Protein AF-A0A833G567-F1 (afdb_monomer_lite)

Structure (mmCIF, N/CA/C/O backbone):
data_AF-A0A833G567-F1
#
_entry.id   AF-A0A833G567-F1
#
loop_
_atom_site.group_PDB
_atom_site.id
_atom_site.type_symbol
_atom_site.label_atom_id
_atom_site.label_alt_id
_atom_site.label_comp_id
_atom_site.label_asym_id
_atom_site.label_entity_id
_atom_site.label_seq_id
_atom_site.pdbx_PDB_ins_code
_atom_site.Cartn_x
_atom_site.Cartn_y
_atom_site.Cartn_z
_atom_site.occupancy
_atom_site.B_iso_or_equiv
_atom_site.auth_seq_id
_atom_site.auth_comp_id
_atom_site.auth_asym_id
_atom_site.auth_atom_id
_atom_site.pdbx_PDB_model_num
ATOM 1 N N . GLY A 1 1 ? 1.420 33.653 9.246 1.00 87.94 1 GLY A N 1
ATOM 2 C CA . GLY A 1 1 ? 2.202 32.793 8.336 1.00 87.94 1 GLY A CA 1
ATOM 3 C C . GLY A 1 1 ? 2.220 31.383 8.881 1.00 87.94 1 GLY A C 1
ATOM 4 O O . GLY A 1 1 ? 1.792 31.192 10.014 1.00 87.94 1 GLY A O 1
ATOM 5 N N . VAL A 1 2 ? 2.699 30.421 8.098 1.00 92.12 2 VAL A N 1
ATOM 6 C CA . VAL A 1 2 ? 2.869 29.023 8.523 1.00 92.12 2 VAL A CA 1
ATOM 7 C C . VAL A 1 2 ? 4.316 28.621 8.257 1.00 92.12 2 VAL A C 1
ATOM 9 O O . VAL A 1 2 ? 4.836 28.935 7.189 1.00 92.12 2 VAL A O 1
ATOM 12 N N . ARG A 1 3 ? 4.957 27.953 9.216 1.00 91.94 3 ARG A N 1
ATOM 13 C CA . ARG A 1 3 ? 6.286 27.350 9.076 1.00 91.94 3 ARG A CA 1
ATOM 14 C C . ARG A 1 3 ? 6.203 25.875 9.443 1.00 91.94 3 ARG A C 1
ATOM 16 O O . ARG A 1 3 ? 5.594 25.549 10.459 1.00 91.94 3 ARG A O 1
ATOM 23 N N . ILE A 1 4 ? 6.782 25.016 8.617 1.00 89.88 4 ILE A N 1
ATOM 24 C CA . ILE A 1 4 ? 6.860 23.573 8.847 1.00 89.88 4 ILE A CA 1
ATOM 25 C C . ILE A 1 4 ? 8.344 23.235 8.973 1.00 89.88 4 ILE A C 1
ATOM 27 O O . ILE A 1 4 ? 9.126 23.606 8.101 1.00 89.88 4 ILE A O 1
ATOM 31 N N . GLU A 1 5 ? 8.729 22.631 10.092 1.00 85.50 5 GLU A N 1
ATOM 32 C CA . GLU A 1 5 ? 10.099 22.186 10.355 1.00 85.50 5 GLU A CA 1
ATOM 33 C C . GLU A 1 5 ? 10.320 20.777 9.776 1.00 85.50 5 GLU A C 1
ATOM 35 O O . GLU A 1 5 ? 9.364 20.061 9.477 1.00 85.50 5 GLU A O 1
ATOM 40 N N . ALA A 1 6 ? 11.581 20.354 9.648 1.00 86.12 6 ALA A N 1
ATOM 41 C CA . ALA A 1 6 ? 11.937 19.049 9.080 1.00 86.12 6 ALA A CA 1
ATOM 42 C C . ALA A 1 6 ? 11.382 17.847 9.872 1.00 86.12 6 ALA A C 1
ATOM 44 O O . ALA A 1 6 ? 11.230 16.767 9.316 1.00 86.12 6 ALA A O 1
ATOM 45 N N . ASP A 1 7 ? 11.063 18.031 11.157 1.00 76.50 7 ASP A N 1
ATOM 46 C CA . ASP A 1 7 ? 10.457 17.002 12.009 1.00 76.50 7 ASP A CA 1
ATOM 47 C C . ASP A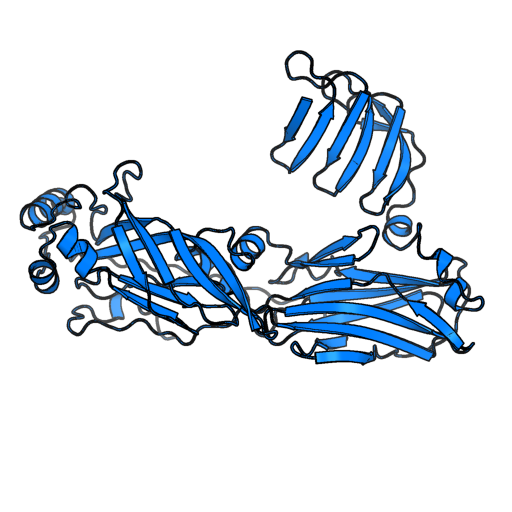 1 7 ? 8.923 16.911 11.866 1.00 76.50 7 ASP A C 1
ATOM 49 O O . ASP A 1 7 ? 8.290 16.128 12.567 1.00 76.50 7 ASP A O 1
ATOM 53 N N . GLY A 1 8 ? 8.309 17.711 10.987 1.00 81.06 8 GLY A N 1
ATOM 54 C CA . GLY A 1 8 ? 6.856 17.775 10.803 1.00 81.06 8 GLY A CA 1
ATOM 55 C C . GLY A 1 8 ? 6.145 18.771 11.725 1.00 81.06 8 GLY A C 1
ATOM 56 O O . GLY A 1 8 ? 4.932 18.961 11.616 1.00 81.06 8 GLY A O 1
ATOM 57 N N . THR A 1 9 ? 6.868 19.469 12.608 1.00 88.44 9 THR A N 1
ATOM 58 C CA . THR A 1 9 ? 6.283 20.495 13.477 1.00 88.44 9 THR A CA 1
ATOM 59 C C . THR A 1 9 ? 5.764 21.671 12.652 1.00 88.44 9 THR A C 1
ATOM 61 O O . THR A 1 9 ? 6.520 22.373 11.980 1.00 88.44 9 THR A O 1
ATOM 64 N N . ARG A 1 10 ? 4.463 21.953 12.759 1.00 92.75 10 ARG A N 1
ATOM 65 C CA . ARG A 1 10 ? 3.773 23.040 12.051 1.00 92.75 10 ARG A CA 1
ATOM 66 C C . ARG A 1 10 ? 3.456 24.194 12.996 1.00 92.75 10 ARG A C 1
ATOM 68 O O . ARG A 1 10 ? 2.707 24.033 13.954 1.00 92.75 10 ARG A O 1
ATOM 75 N N . THR A 1 11 ? 3.985 25.380 12.709 1.00 95.06 11 THR A N 1
ATOM 76 C CA . THR A 1 11 ? 3.795 26.605 13.502 1.00 95.06 11 THR A CA 1
ATOM 77 C C . THR A 1 11 ? 3.052 27.672 12.703 1.00 95.06 11 THR A C 1
ATOM 79 O O . THR A 1 11 ? 3.508 28.110 11.650 1.00 95.06 11 THR A O 1
ATOM 82 N N . GLU A 1 12 ? 1.926 28.132 13.233 1.00 95.38 12 GLU A N 1
ATOM 83 C CA . GLU A 1 12 ? 1.083 29.202 12.710 1.00 95.38 12 GLU A CA 1
ATOM 84 C C . GLU A 1 12 ? 1.169 30.420 13.637 1.00 95.38 12 GLU A C 1
ATOM 86 O O . GLU A 1 12 ? 0.682 30.388 14.763 1.00 95.38 12 GLU A O 1
ATOM 91 N N . ALA A 1 13 ? 1.805 31.502 13.192 1.00 95.44 13 ALA A N 1
ATOM 92 C CA . ALA A 1 13 ? 2.005 32.702 14.011 1.00 95.44 13 ALA A CA 1
ATOM 93 C C . ALA A 1 13 ? 2.170 33.959 13.145 1.00 95.44 13 ALA A C 1
ATOM 95 O O . ALA A 1 13 ? 2.220 33.895 11.908 1.00 95.44 13 ALA A O 1
ATOM 96 N N . THR A 1 14 ? 2.289 35.119 13.792 1.00 93.56 14 THR A N 1
ATOM 97 C CA . THR A 1 14 ? 2.845 36.307 13.133 1.00 93.56 14 THR A CA 1
ATOM 98 C C . THR A 1 14 ? 4.359 36.143 13.037 1.00 93.56 14 THR A C 1
ATOM 100 O O . THR A 1 14 ? 5.004 35.756 14.005 1.00 93.56 14 THR A O 1
ATOM 103 N N . PHE A 1 15 ? 4.934 36.412 11.866 1.00 92.44 15 PHE A N 1
ATOM 104 C CA . PHE A 1 15 ? 6.378 36.317 11.653 1.00 92.44 15 PHE A CA 1
ATOM 105 C C . PHE A 1 15 ? 6.942 37.706 11.377 1.00 92.44 15 PHE A C 1
ATOM 107 O O . PHE A 1 15 ? 6.411 38.434 10.540 1.00 92.44 15 PHE A O 1
ATOM 114 N N . VAL A 1 16 ? 8.026 38.052 12.063 1.00 93.12 16 VAL A N 1
ATOM 115 C CA . VAL A 1 16 ? 8.824 39.257 11.819 1.00 93.12 16 VAL A CA 1
ATOM 116 C C . VAL A 1 16 ? 10.221 38.775 11.453 1.00 93.12 16 VAL A C 1
ATOM 118 O O . VAL A 1 16 ? 10.826 38.042 12.226 1.00 93.12 16 VAL A O 1
ATOM 121 N N . GLU A 1 17 ? 10.687 39.099 10.243 1.00 91.38 17 GLU A N 1
ATOM 122 C CA . GLU A 1 17 ? 11.984 38.631 9.708 1.00 91.38 17 GLU A CA 1
ATOM 123 C C . GLU A 1 17 ? 12.153 37.096 9.744 1.00 91.38 17 GLU A C 1
ATOM 125 O O . GLU A 1 17 ? 13.222 36.567 10.028 1.00 91.38 17 GLU A O 1
ATOM 130 N N . GLY A 1 18 ? 11.071 36.351 9.484 1.00 89.19 18 GLY A N 1
ATOM 131 C CA . GLY A 1 18 ? 11.080 34.879 9.505 1.00 89.19 18 GLY A CA 1
ATOM 132 C C . GLY A 1 18 ? 11.036 34.256 10.907 1.00 89.19 18 GLY A C 1
ATOM 133 O O . GLY A 1 18 ? 10.979 33.031 11.042 1.00 89.19 18 GLY A O 1
ATOM 134 N N . ILE A 1 19 ? 10.987 35.078 11.957 1.00 91.62 19 ILE A N 1
ATOM 135 C CA . ILE A 1 19 ? 10.950 34.648 13.355 1.00 91.62 19 ILE A CA 1
ATOM 136 C C . ILE A 1 19 ? 9.524 34.795 13.897 1.00 91.62 19 ILE A C 1
ATOM 138 O O . ILE A 1 19 ? 8.907 35.851 13.763 1.00 91.62 19 ILE A O 1
ATOM 142 N N . ALA A 1 20 ? 8.988 33.734 14.511 1.00 93.00 20 ALA A N 1
ATOM 143 C CA . ALA A 1 20 ? 7.650 33.752 15.104 1.00 93.00 20 ALA A CA 1
ATOM 144 C C . ALA A 1 20 ? 7.588 34.707 16.313 1.00 93.00 20 ALA A C 1
ATOM 146 O O . ALA A 1 20 ? 8.446 34.659 17.200 1.00 93.00 20 ALA A O 1
ATOM 147 N N . GLN A 1 21 ? 6.568 35.563 16.340 1.00 96.19 21 GLN A N 1
ATOM 148 C CA . GLN A 1 21 ? 6.326 36.589 17.353 1.00 96.19 21 GLN A CA 1
ATOM 149 C C . GLN A 1 21 ? 4.820 36.702 17.650 1.00 96.19 21 GLN A C 1
ATOM 151 O O . GLN A 1 21 ? 3.984 36.518 16.764 1.00 96.19 21 GLN A O 1
ATOM 156 N N . GLY A 1 22 ? 4.472 37.079 18.881 1.00 92.56 22 GLY A N 1
ATOM 157 C CA . GLY A 1 22 ? 3.080 37.281 19.298 1.00 92.56 22 GLY A CA 1
ATOM 158 C C . GLY A 1 22 ? 2.304 35.971 19.451 1.00 92.56 22 GLY A C 1
ATOM 159 O O . GLY A 1 22 ? 2.898 34.908 19.560 1.00 92.56 22 GLY A O 1
ATOM 160 N N . GLU A 1 23 ? 0.976 36.032 19.503 1.00 95.06 23 GLU A N 1
ATOM 161 C CA . GLU A 1 23 ? 0.140 34.832 19.653 1.00 95.06 23 GLU A CA 1
ATOM 162 C C . GLU A 1 23 ? 0.239 33.911 18.428 1.00 95.06 23 GLU A C 1
ATOM 164 O O . GLU A 1 23 ? 0.289 34.368 17.280 1.00 95.06 23 GLU A O 1
ATOM 169 N N . GLY A 1 24 ? 0.237 32.605 18.677 1.00 94.94 24 GLY A N 1
ATOM 170 C CA . GLY A 1 24 ? 0.279 31.598 17.631 1.00 94.94 24 GLY A CA 1
ATOM 171 C C . GLY A 1 24 ? -0.100 30.206 18.118 1.00 94.94 24 GLY A C 1
ATOM 172 O O . GLY A 1 24 ? -0.344 29.965 19.302 1.00 94.94 24 GLY A O 1
ATOM 173 N N . ARG A 1 25 ? -0.114 29.274 17.172 1.00 95.69 25 ARG A N 1
ATOM 174 C CA . ARG A 1 25 ? -0.406 27.863 17.377 1.00 95.69 25 ARG A CA 1
ATOM 175 C C . ARG A 1 25 ? 0.728 27.014 16.819 1.00 95.69 25 ARG A C 1
ATOM 177 O O . ARG A 1 25 ? 1.131 27.204 15.679 1.00 95.69 25 ARG A O 1
ATOM 184 N N . GLN A 1 26 ? 1.228 26.055 17.586 1.00 95.50 26 GLN A N 1
ATOM 185 C CA . GLN A 1 26 ? 2.236 25.097 17.133 1.00 95.50 26 GLN A CA 1
ATOM 186 C C . GLN A 1 26 ? 1.732 23.677 17.347 1.00 95.50 26 GLN A C 1
ATOM 188 O O . GLN A 1 26 ? 1.295 23.342 18.440 1.00 95.50 26 GLN A O 1
ATOM 193 N N . THR A 1 27 ? 1.797 22.861 16.304 1.00 89.06 27 THR A N 1
ATOM 194 C CA . THR A 1 27 ? 1.490 21.429 16.336 1.00 89.06 27 THR A CA 1
ATOM 195 C C . THR A 1 27 ? 2.802 20.677 16.172 1.00 89.06 27 THR A C 1
ATOM 197 O O . THR A 1 27 ? 3.462 20.853 15.152 1.00 89.06 27 THR A O 1
ATOM 200 N N . THR A 1 28 ? 3.219 19.921 17.182 1.00 85.19 28 THR A N 1
ATOM 201 C CA . THR A 1 28 ? 4.459 19.130 17.162 1.00 85.19 28 THR A CA 1
ATOM 202 C C . THR A 1 28 ? 4.253 17.792 16.458 1.00 85.19 28 THR A C 1
ATOM 204 O O . THR A 1 28 ? 3.120 17.337 16.307 1.00 85.19 28 THR A O 1
ATOM 207 N N . ALA A 1 29 ? 5.352 17.151 16.052 1.00 76.62 29 ALA A N 1
ATOM 208 C CA . ALA A 1 29 ? 5.353 15.847 15.380 1.00 76.62 29 ALA A CA 1
ATOM 209 C C . ALA A 1 29 ? 4.602 14.744 16.153 1.00 76.62 29 ALA A C 1
ATOM 211 O O . ALA A 1 29 ? 3.995 13.860 15.562 1.00 76.62 29 ALA A O 1
ATOM 212 N N . ASP A 1 30 ? 4.606 14.821 17.487 1.00 69.31 30 ASP A N 1
ATOM 213 C CA . ASP A 1 30 ? 3.891 13.892 18.369 1.00 69.31 30 ASP A CA 1
ATOM 214 C C . ASP A 1 30 ? 2.371 14.149 18.451 1.00 69.31 30 ASP A C 1
ATOM 216 O O . ASP A 1 30 ? 1.671 13.424 19.152 1.00 69.31 30 ASP A O 1
ATOM 220 N N . GLY A 1 31 ? 1.855 15.175 17.763 1.00 68.75 31 GLY A N 1
ATOM 221 C CA . GLY A 1 31 ? 0.443 15.566 17.756 1.00 68.75 31 GLY A CA 1
ATOM 222 C C . GLY A 1 31 ? 0.036 16.543 18.865 1.00 68.75 31 GLY A C 1
ATOM 223 O O . GLY A 1 31 ? -1.135 16.929 18.938 1.00 68.75 31 GLY A O 1
ATOM 224 N N . SER A 1 32 ? 0.962 16.973 19.731 1.00 81.94 32 SER A N 1
ATOM 225 C CA . SER A 1 32 ? 0.661 17.979 20.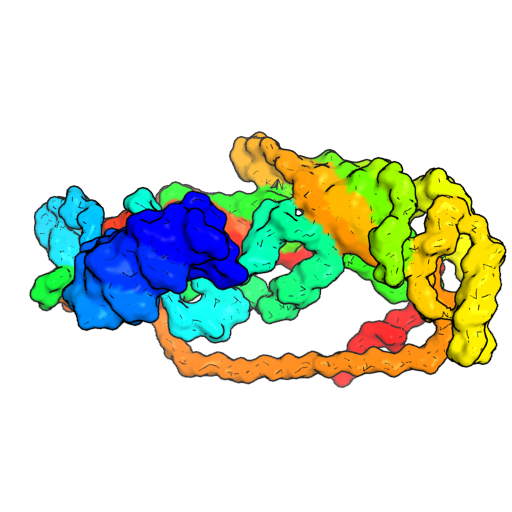753 1.00 81.94 32 SER A CA 1
ATOM 226 C C . SER A 1 32 ? 0.428 19.344 20.111 1.00 81.94 32 SER A C 1
ATOM 228 O O . SER A 1 32 ? 1.112 19.755 19.176 1.00 81.94 32 SER A O 1
ATOM 230 N N . ILE A 1 33 ? -0.536 20.088 20.639 1.00 90.75 33 ILE A N 1
ATOM 231 C CA . ILE A 1 33 ? -0.899 21.419 20.167 1.00 90.75 33 ILE A CA 1
ATOM 232 C C . ILE A 1 33 ? -0.649 22.422 21.280 1.00 90.75 33 ILE A C 1
ATOM 234 O O . ILE A 1 33 ? -1.198 22.320 22.372 1.00 90.75 33 ILE A O 1
ATOM 238 N N . TYR A 1 34 ? 0.144 23.431 20.975 1.00 93.94 34 TYR A N 1
ATOM 239 C CA . TYR A 1 34 ? 0.378 24.598 21.803 1.00 93.94 34 TYR A CA 1
ATOM 240 C C . TYR A 1 34 ? -0.360 25.798 21.215 1.00 93.94 34 TYR A C 1
ATOM 242 O O . TYR A 1 34 ? -0.193 26.088 20.034 1.00 93.94 34 TYR A O 1
ATOM 250 N N . GLU A 1 35 ? -1.110 26.527 22.035 1.00 96.06 35 GLU A N 1
ATOM 251 C CA . GLU A 1 35 ? -1.729 27.809 21.687 1.00 96.06 35 GLU A CA 1
ATOM 252 C C . GLU A 1 35 ? -1.334 28.868 22.716 1.00 96.06 35 GLU A C 1
ATOM 254 O O . GLU A 1 35 ? -1.711 28.788 23.888 1.00 96.06 35 GLU A O 1
ATOM 259 N N . GLY A 1 36 ? -0.552 29.856 22.290 1.00 95.38 36 GLY A N 1
ATOM 260 C CA . GLY A 1 36 ? -0.072 30.923 23.160 1.00 95.38 36 GLY A CA 1
ATOM 261 C C . GLY A 1 36 ? 0.992 31.794 22.503 1.00 95.38 36 GLY A C 1
ATOM 262 O O . GLY A 1 36 ? 1.204 31.757 21.289 1.00 95.38 36 GLY A O 1
ATOM 263 N N . GLY A 1 37 ? 1.679 32.582 23.325 1.00 95.38 37 GLY A N 1
ATOM 264 C CA . GLY A 1 37 ? 2.653 33.557 22.856 1.00 95.38 37 GLY A CA 1
ATOM 265 C C . GLY A 1 37 ? 3.951 32.949 22.317 1.00 95.38 37 GLY A C 1
ATOM 266 O O . GLY A 1 37 ? 4.512 31.994 22.848 1.00 95.38 37 GLY A O 1
ATOM 267 N N . PHE A 1 38 ? 4.501 33.588 21.296 1.00 95.88 38 PHE A N 1
ATOM 268 C CA . PHE A 1 38 ? 5.846 33.389 20.784 1.00 95.88 38 PHE A CA 1
ATOM 269 C C . PHE A 1 38 ? 6.655 34.663 20.995 1.00 95.88 38 PHE A C 1
ATOM 271 O O . PHE A 1 38 ? 6.166 35.781 20.807 1.00 95.88 38 PHE A O 1
ATOM 278 N N . ARG A 1 39 ? 7.916 34.491 21.386 1.00 92.56 39 ARG A N 1
ATOM 279 C CA . ARG A 1 39 ? 8.899 35.566 21.439 1.00 92.56 39 ARG A CA 1
ATOM 280 C C . ARG A 1 39 ? 10.231 35.044 20.937 1.00 92.56 39 ARG A C 1
ATOM 282 O O . ARG A 1 39 ? 10.720 34.039 21.449 1.00 92.56 39 ARG A O 1
ATOM 289 N N . ASP A 1 40 ? 10.795 35.725 19.948 1.00 92.06 40 ASP A N 1
ATOM 290 C CA . ASP A 1 40 ? 12.082 35.371 19.334 1.00 92.06 40 ASP A CA 1
ATOM 291 C C . ASP A 1 40 ? 12.097 33.928 18.789 1.00 92.06 40 ASP A C 1
ATOM 293 O O . ASP A 1 40 ? 13.081 33.203 18.901 1.00 92.06 40 ASP A O 1
ATOM 297 N N . GLY A 1 41 ? 10.966 33.485 18.226 1.00 90.50 41 GLY A N 1
ATOM 298 C CA . GLY A 1 41 ? 10.809 32.151 17.644 1.00 90.50 41 GLY A CA 1
ATOM 299 C C . GLY A 1 41 ? 10.503 31.045 18.655 1.00 90.50 41 GLY A C 1
ATOM 300 O O . GLY A 1 41 ? 10.293 29.904 18.251 1.00 90.50 41 GLY A O 1
ATOM 301 N N . LEU A 1 42 ? 10.442 31.365 19.950 1.00 93.31 42 LEU A N 1
ATOM 302 C CA . LEU A 1 42 ? 10.261 30.401 21.032 1.00 93.31 42 LEU A CA 1
ATOM 303 C C . LEU A 1 42 ? 8.932 30.611 21.765 1.00 93.31 42 LEU A C 1
ATOM 305 O O . LEU A 1 42 ? 8.491 31.744 21.956 1.00 93.31 42 LEU A O 1
ATOM 309 N N . ARG A 1 43 ? 8.332 29.520 22.259 1.00 96.12 43 ARG A N 1
ATOM 310 C CA . ARG A 1 43 ? 7.134 29.562 23.119 1.00 96.12 43 ARG A CA 1
ATOM 311 C C . ARG A 1 43 ? 7.384 30.422 24.366 1.00 96.12 43 ARG A C 1
ATOM 313 O O . ARG A 1 43 ? 8.412 30.274 25.041 1.00 96.12 43 ARG A O 1
ATOM 320 N N . HIS A 1 44 ? 6.458 31.321 24.685 1.00 95.00 44 HIS A N 1
ATOM 321 C CA . HIS A 1 44 ? 6.604 32.317 25.744 1.00 95.00 44 HIS A CA 1
ATOM 322 C C . HIS A 1 44 ? 5.252 32.767 26.321 1.00 95.00 44 HIS A C 1
ATOM 324 O O . HIS A 1 44 ? 4.281 32.965 25.605 1.00 95.00 44 HIS A O 1
ATOM 330 N N . GLY A 1 45 ? 5.198 33.019 27.629 1.00 91.00 45 GLY A N 1
ATOM 331 C CA . GLY A 1 45 ? 3.994 33.523 28.290 1.00 91.00 45 GLY A CA 1
ATOM 332 C C . GLY A 1 45 ? 3.021 32.416 28.697 1.00 91.00 45 GLY A C 1
ATOM 333 O O . GLY A 1 45 ? 3.421 31.276 28.927 1.00 91.00 45 GLY A O 1
ATOM 334 N N . ARG A 1 46 ? 1.747 32.770 28.886 1.00 91.81 46 ARG A N 1
ATOM 335 C CA . ARG A 1 46 ? 0.689 31.800 29.209 1.00 91.81 46 ARG A CA 1
ATOM 336 C C . ARG A 1 46 ? 0.223 31.122 27.932 1.00 91.81 46 ARG A C 1
ATOM 338 O O . ARG A 1 46 ? 0.164 31.768 26.893 1.00 91.81 46 ARG A O 1
ATOM 345 N N . ALA A 1 47 ? -0.123 29.851 28.041 1.00 93.12 47 ALA A N 1
ATOM 346 C CA . ALA A 1 47 ? -0.590 29.078 26.911 1.00 93.12 47 ALA A CA 1
ATOM 347 C C . ALA A 1 47 ? -1.577 27.998 27.327 1.00 93.12 47 ALA A C 1
ATOM 349 O O . ALA A 1 47 ? -1.652 27.595 28.492 1.00 93.12 47 ALA A O 1
ATOM 350 N N . THR A 1 48 ? -2.279 27.500 26.327 1.00 90.50 48 THR A N 1
ATOM 351 C CA . THR A 1 48 ? -3.127 26.325 26.386 1.00 90.50 48 THR A CA 1
ATOM 352 C C . THR A 1 48 ? -2.420 25.221 25.611 1.00 90.50 48 THR A C 1
ATOM 354 O O . THR A 1 48 ? -2.105 25.394 24.437 1.00 90.50 48 THR A O 1
ATOM 357 N N . VAL A 1 49 ? -2.120 24.103 26.268 1.00 88.56 49 VAL A N 1
ATOM 358 C CA . VAL A 1 49 ? -1.524 22.930 25.617 1.00 88.56 49 VAL A CA 1
ATOM 359 C C . VAL A 1 49 ? -2.570 21.834 25.563 1.00 88.56 49 VAL A C 1
ATOM 361 O O . VAL A 1 49 ? -3.131 21.472 26.596 1.00 88.56 49 VAL A O 1
ATOM 364 N N . ARG A 1 50 ? -2.817 21.310 24.366 1.00 79.00 50 ARG A N 1
ATOM 365 C CA . ARG A 1 50 ? -3.634 20.130 24.118 1.00 79.00 50 ARG A CA 1
ATOM 366 C C . ARG A 1 50 ? -2.724 18.968 23.745 1.00 79.00 50 ARG A C 1
ATOM 368 O O . ARG A 1 50 ? -1.995 19.046 22.763 1.00 79.00 50 ARG A O 1
ATOM 375 N N . LEU A 1 51 ? -2.752 17.908 24.539 1.00 76.19 51 LEU A N 1
ATOM 376 C CA . LEU A 1 51 ? -1.987 16.691 24.277 1.00 76.19 51 LEU A CA 1
ATOM 377 C C . LEU A 1 51 ? -2.631 15.880 23.134 1.00 76.19 51 LEU A C 1
ATOM 379 O O . LEU A 1 51 ? -3.807 16.102 22.831 1.00 76.19 51 LEU A O 1
ATOM 383 N N . PRO A 1 52 ? -1.919 14.902 22.542 1.00 51.94 52 PRO A N 1
ATOM 384 C CA . PRO A 1 52 ? -2.454 14.053 21.471 1.00 51.94 52 PRO A CA 1
ATOM 385 C C . PRO A 1 52 ? -3.739 13.301 21.869 1.00 51.94 52 PRO A C 1
ATOM 387 O O . PRO A 1 52 ? -4.565 12.998 21.019 1.00 51.94 52 PRO A O 1
ATOM 390 N N . GLY A 1 53 ? -3.962 13.080 23.174 1.00 52.62 53 GLY A N 1
ATOM 391 C CA . GLY A 1 53 ? -5.195 12.508 23.742 1.00 52.62 53 GLY A CA 1
ATOM 392 C C . GLY A 1 53 ? -6.359 13.494 23.948 1.00 52.62 53 GLY A C 1
ATOM 393 O O . GLY A 1 53 ? -7.380 13.126 24.521 1.00 52.62 53 GLY A O 1
ATOM 394 N N . GLY A 1 54 ? -6.226 14.756 23.529 1.00 58.16 54 GLY A N 1
ATOM 395 C CA . GLY A 1 54 ? -7.282 15.774 23.604 1.00 58.16 54 GLY A CA 1
ATOM 396 C C . GLY A 1 54 ? -7.359 16.545 24.926 1.00 58.16 54 GLY A C 1
ATOM 397 O O . GLY A 1 54 ? -7.983 17.612 24.974 1.00 58.16 54 GLY A O 1
ATOM 398 N N . THR A 1 55 ? -6.685 16.085 25.980 1.00 62.16 55 THR A N 1
ATOM 399 C CA . THR A 1 55 ? -6.643 16.822 27.243 1.00 62.16 55 THR A CA 1
ATOM 400 C C . THR A 1 55 ? -5.923 18.140 27.088 1.00 62.16 55 THR A C 1
ATOM 402 O O . THR A 1 55 ? -4.822 18.229 26.546 1.00 62.16 55 THR A O 1
ATOM 405 N N . THR A 1 56 ? -6.583 19.172 27.597 1.00 74.75 56 THR A N 1
ATOM 406 C CA . THR A 1 56 ? -6.148 20.552 27.497 1.00 74.75 56 THR A CA 1
ATOM 407 C C . THR A 1 56 ? -5.799 21.080 28.880 1.00 74.75 56 THR A C 1
ATOM 409 O O . THR A 1 56 ? -6.598 20.968 29.810 1.00 74.75 56 THR A O 1
ATOM 412 N N . TYR A 1 57 ? -4.623 21.682 29.030 1.00 81.19 57 TYR A N 1
ATOM 413 C CA . TYR A 1 57 ? -4.198 22.281 30.288 1.00 81.19 57 TYR A CA 1
ATOM 414 C C . TYR A 1 57 ? -3.533 23.643 30.077 1.00 81.19 57 TYR A C 1
ATOM 416 O O . TYR A 1 57 ? -2.920 23.925 29.046 1.00 81.19 57 TYR A O 1
ATOM 424 N N . ALA A 1 58 ? -3.667 24.507 31.084 1.00 86.75 58 ALA A N 1
ATOM 425 C CA . ALA A 1 58 ? -2.985 25.791 31.108 1.00 86.75 58 ALA A CA 1
ATOM 426 C C . ALA A 1 58 ? -1.519 25.602 31.517 1.00 86.75 58 ALA A C 1
ATOM 428 O O . ALA A 1 58 ? -1.217 24.960 32.529 1.00 86.75 58 ALA A O 1
ATOM 429 N N . SER A 1 59 ? -0.621 26.210 30.753 1.00 88.75 59 SER A N 1
ATOM 430 C CA . SER A 1 59 ? 0.828 26.149 30.933 1.00 88.75 59 SER A CA 1
ATOM 431 C C . SER A 1 59 ? 1.449 27.547 30.877 1.00 88.75 59 SER A C 1
ATOM 433 O O . SER A 1 59 ? 0.831 28.528 30.449 1.00 88.75 59 SER A O 1
ATOM 435 N N . GLN A 1 60 ? 2.683 27.657 31.353 1.00 91.50 60 GLN A N 1
ATOM 436 C CA . GLN A 1 60 ? 3.474 28.876 31.385 1.00 91.50 60 GLN A CA 1
ATOM 437 C C . GLN A 1 60 ? 4.866 28.592 30.832 1.00 91.50 60 GLN A C 1
ATOM 439 O O . GLN A 1 60 ? 5.558 27.684 31.288 1.00 91.50 60 GLN A O 1
ATOM 444 N N . TRP A 1 61 ? 5.287 29.408 29.873 1.00 90.69 61 TRP A N 1
ATOM 445 C CA . TRP A 1 61 ? 6.478 29.190 29.065 1.00 90.69 61 TRP A CA 1
ATOM 446 C C . TRP A 1 61 ? 7.425 30.377 29.140 1.00 90.69 61 TRP A C 1
ATOM 448 O O . TRP A 1 61 ? 7.007 31.536 29.226 1.00 90.69 61 TRP A O 1
ATOM 458 N N . ARG A 1 62 ? 8.725 30.097 29.077 1.00 90.12 62 ARG A N 1
ATOM 459 C CA . ARG A 1 62 ? 9.763 31.119 28.972 1.00 90.12 62 ARG A CA 1
ATOM 460 C C . ARG A 1 62 ? 10.914 30.597 28.126 1.00 90.12 62 ARG A C 1
ATOM 462 O O . ARG A 1 62 ? 11.607 29.675 28.538 1.00 90.12 62 ARG A O 1
ATOM 469 N N . ALA A 1 63 ? 11.119 31.235 26.973 1.00 88.12 63 ALA A N 1
ATOM 470 C CA . ALA A 1 63 ? 12.196 30.918 26.032 1.00 88.12 63 ALA A CA 1
ATOM 471 C C . ALA A 1 63 ? 12.183 29.438 25.604 1.00 88.12 63 ALA A C 1
ATOM 473 O O . ALA A 1 63 ? 13.199 28.756 25.651 1.00 88.12 63 ALA A O 1
ATOM 474 N N . GLY A 1 64 ? 11.003 28.931 25.235 1.00 87.38 64 GLY A N 1
ATOM 475 C CA . GLY A 1 64 ? 10.834 27.570 24.720 1.00 87.38 64 GLY A CA 1
ATOM 476 C C . GLY A 1 64 ? 10.709 26.489 25.793 1.00 87.38 64 GLY A C 1
ATOM 477 O O . GLY A 1 64 ? 10.323 25.370 25.466 1.00 87.38 64 GLY A O 1
ATOM 478 N N . VAL A 1 65 ? 10.950 26.821 27.065 1.00 83.50 65 VAL A N 1
ATOM 479 C CA . VAL A 1 65 ? 10.850 25.886 28.194 1.00 83.50 65 VAL A CA 1
ATOM 480 C C . VAL A 1 65 ? 9.559 26.123 28.973 1.00 83.50 65 VAL A C 1
ATOM 482 O O . VAL A 1 65 ? 9.221 27.265 29.300 1.00 83.50 65 VAL A O 1
ATOM 485 N N . GLU A 1 66 ? 8.847 25.045 29.290 1.00 86.88 66 GLU A N 1
ATOM 486 C CA . GLU A 1 66 ? 7.701 25.080 30.197 1.00 86.88 66 GLU A CA 1
ATOM 487 C C . GLU A 1 66 ? 8.204 25.259 31.637 1.00 86.88 66 GLU A C 1
ATOM 489 O O . GLU A 1 66 ? 8.977 24.451 32.146 1.00 86.88 66 GLU A O 1
ATOM 494 N N . ILE A 1 67 ? 7.800 26.347 32.293 1.00 86.56 67 ILE A N 1
ATOM 495 C CA . ILE A 1 67 ? 8.264 26.736 33.636 1.00 86.56 67 ILE A CA 1
ATOM 496 C C . ILE A 1 67 ? 7.175 26.619 34.710 1.00 86.56 67 ILE A C 1
ATOM 498 O O . ILE A 1 67 ? 7.436 26.890 35.882 1.00 86.56 67 ILE A O 1
ATOM 502 N N . GLY A 1 68 ? 5.954 26.244 34.331 1.00 73.69 68 GLY A N 1
ATOM 503 C CA . GLY A 1 68 ? 4.840 26.067 35.255 1.00 73.69 68 GLY A CA 1
ATOM 504 C C . GLY A 1 68 ? 3.553 25.672 34.541 1.00 73.69 68 GLY A C 1
ATOM 505 O O . GLY A 1 68 ? 3.351 26.004 33.381 1.00 73.69 68 GLY A O 1
ATOM 506 N N . GLY A 1 69 ? 2.676 24.966 35.243 1.00 67.94 69 GLY A N 1
ATOM 507 C CA . GLY A 1 69 ? 1.453 24.385 34.692 1.00 67.94 69 GLY A CA 1
ATOM 508 C C . GLY A 1 69 ? 1.066 23.158 35.510 1.00 67.94 69 GLY A C 1
ATOM 509 O O . GLY A 1 69 ? 1.926 22.516 36.114 1.00 67.94 69 GLY A O 1
ATOM 510 N N . ARG A 1 70 ? -0.226 22.837 35.593 1.00 59.88 70 ARG A N 1
ATOM 511 C CA . ARG A 1 70 ? -0.681 21.613 36.268 1.00 59.88 70 ARG A CA 1
ATOM 512 C C . ARG A 1 70 ? -0.760 20.506 35.222 1.00 59.88 70 ARG A C 1
ATOM 514 O O . ARG A 1 70 ? -1.844 20.225 34.722 1.00 59.88 70 ARG A O 1
ATOM 521 N N . ARG A 1 71 ? 0.398 19.951 34.849 1.00 61.25 71 ARG A N 1
ATOM 522 C CA . ARG A 1 71 ? 0.472 18.837 33.896 1.00 61.25 71 ARG A CA 1
ATOM 523 C C . ARG A 1 71 ? -0.359 17.668 34.452 1.00 61.25 71 ARG A C 1
ATOM 525 O O . ARG A 1 71 ? -0.098 17.265 35.588 1.00 61.25 71 ARG A O 1
ATOM 532 N N . PRO A 1 72 ? -1.368 17.162 33.725 1.00 57.03 72 PRO A N 1
ATOM 533 C CA . PRO A 1 72 ? -2.049 15.929 34.103 1.00 57.03 72 PRO A CA 1
ATOM 534 C C . PRO A 1 72 ? -1.045 14.769 34.104 1.00 57.03 72 PRO A C 1
ATOM 536 O O . PRO A 1 72 ? -0.088 14.781 33.325 1.00 57.03 72 PRO A O 1
ATOM 539 N N . ASP A 1 73 ? -1.232 13.779 34.979 1.00 50.62 73 ASP A N 1
ATOM 540 C CA . ASP A 1 73 ? -0.412 12.566 34.958 1.00 50.62 73 ASP A CA 1
ATOM 541 C C . ASP A 1 73 ? -0.549 11.890 33.587 1.00 50.62 73 ASP A C 1
ATOM 543 O O . ASP A 1 73 ? -1.606 11.372 33.230 1.00 50.62 73 ASP A O 1
ATOM 547 N N . VAL A 1 74 ? 0.542 11.893 32.821 1.00 43.88 74 VAL A N 1
ATOM 548 C CA . VAL A 1 74 ? 0.603 11.537 31.389 1.00 43.88 74 VAL A CA 1
ATOM 549 C C . VAL A 1 74 ? 0.158 10.088 31.108 1.00 43.88 74 VAL A C 1
ATOM 551 O O . VAL A 1 74 ? -0.181 9.746 29.983 1.00 43.88 74 VAL A O 1
ATOM 554 N N . MET A 1 75 ? 0.105 9.235 32.137 1.00 40.47 75 MET A N 1
ATOM 555 C CA . MET A 1 75 ? -0.397 7.856 32.046 1.00 40.47 75 MET A CA 1
ATOM 556 C C . MET A 1 75 ? -1.891 7.708 32.366 1.00 40.47 75 MET A C 1
ATOM 558 O O . MET A 1 75 ? -2.491 6.717 31.970 1.00 40.47 75 MET A O 1
ATOM 562 N N . ALA A 1 76 ? -2.505 8.662 33.069 1.00 40.34 76 ALA A N 1
ATOM 563 C CA . ALA A 1 76 ? -3.951 8.679 33.315 1.00 40.34 76 ALA A CA 1
ATOM 564 C C . ALA A 1 76 ? -4.716 9.371 32.172 1.00 40.34 76 ALA A C 1
ATOM 566 O O . ALA A 1 76 ? -5.892 9.106 31.947 1.00 40.34 76 ALA A O 1
ATOM 567 N N . ASP A 1 77 ? -4.025 10.242 31.440 1.00 38.72 77 ASP A N 1
ATOM 568 C CA . ASP A 1 77 ? -4.597 11.078 30.386 1.00 38.72 77 ASP A CA 1
ATOM 569 C C . ASP A 1 77 ? -4.596 10.409 29.003 1.00 38.72 77 ASP A C 1
ATOM 571 O O . ASP A 1 77 ? -5.414 10.726 28.145 1.00 38.72 77 ASP A O 1
ATOM 575 N N . ALA A 1 78 ? -3.711 9.429 28.808 1.00 39.81 78 ALA A N 1
ATOM 576 C CA . ALA A 1 78 ? -3.650 8.614 27.599 1.00 39.81 78 ALA A CA 1
ATOM 577 C C . ALA A 1 78 ? -4.747 7.528 27.530 1.00 39.81 78 ALA A C 1
ATOM 579 O O . ALA A 1 78 ? -4.836 6.854 26.507 1.00 39.81 78 ALA A O 1
ATOM 580 N N . LEU A 1 79 ? -5.564 7.340 28.586 1.00 42.03 79 LEU A N 1
ATOM 581 C CA . LEU A 1 79 ? -6.487 6.199 28.684 1.00 42.03 79 LEU A CA 1
ATOM 582 C C . LEU A 1 79 ? -8.007 6.507 28.563 1.00 42.03 79 LEU A C 1
ATOM 584 O O . LEU A 1 79 ? -8.660 5.671 27.950 1.00 42.03 79 LEU A O 1
ATOM 588 N N . VAL A 1 80 ? -8.607 7.668 28.942 1.00 48.22 80 VAL A N 1
ATOM 589 C CA . VAL A 1 80 ? -10.092 7.872 28.733 1.00 48.22 80 VAL A CA 1
ATOM 590 C C . VAL A 1 80 ? -10.727 9.267 28.612 1.00 48.22 80 VAL A C 1
ATOM 592 O O . VAL A 1 80 ? -11.850 9.386 28.113 1.00 48.22 80 VAL A O 1
ATOM 595 N N . GLY A 1 81 ? -10.165 10.334 29.150 1.00 38.31 81 GLY A N 1
ATOM 596 C CA . GLY A 1 81 ? -11.000 11.304 29.880 1.00 38.31 81 GLY A CA 1
ATOM 597 C C . GLY A 1 81 ? -11.772 12.410 29.139 1.00 38.31 81 GLY A C 1
ATOM 598 O O . GLY A 1 81 ? -11.666 13.548 29.577 1.00 38.31 81 GLY A O 1
ATOM 599 N N . GLY A 1 82 ? -12.587 12.147 28.109 1.00 40.59 82 GLY A N 1
ATOM 600 C CA . GLY A 1 82 ? -13.378 13.213 27.455 1.00 40.59 82 GLY A CA 1
ATOM 601 C C . GLY A 1 82 ? -14.858 12.919 27.213 1.00 40.59 82 GLY A C 1
ATOM 602 O O . GLY A 1 82 ? -15.733 13.494 27.857 1.00 40.59 82 GLY A O 1
ATOM 603 N N . LEU A 1 83 ? -15.157 12.031 26.264 1.00 38.28 83 LEU A N 1
ATOM 604 C CA . LEU A 1 83 ? -16.507 11.929 25.683 1.00 38.28 83 LEU A CA 1
ATOM 605 C C . LEU A 1 83 ? -17.236 10.605 25.954 1.00 38.28 83 LEU A C 1
ATOM 607 O O . LEU A 1 83 ? -18.457 10.547 25.837 1.00 38.28 83 LEU A O 1
ATOM 611 N N . LEU A 1 84 ? -16.555 9.550 26.418 1.00 43.66 84 LEU A N 1
ATOM 612 C CA . LEU A 1 84 ? -17.231 8.269 26.678 1.00 43.66 84 LEU A CA 1
ATOM 613 C C . LEU A 1 84 ? -18.068 8.263 27.968 1.00 43.66 84 LEU A C 1
ATOM 615 O O . LEU A 1 84 ? -18.852 7.338 28.164 1.00 43.66 84 LEU A O 1
ATOM 619 N N . ARG A 1 85 ? -17.987 9.272 28.852 1.00 42.28 85 ARG A N 1
ATOM 620 C CA . ARG A 1 85 ? -18.891 9.357 30.025 1.00 42.28 85 ARG A CA 1
ATOM 621 C C . ARG A 1 85 ? -20.380 9.406 29.636 1.00 42.28 85 ARG A C 1
ATOM 623 O O . ARG A 1 85 ? -21.218 9.076 30.466 1.00 42.28 85 ARG A O 1
ATOM 630 N N . ALA A 1 86 ? -20.710 9.737 28.386 1.00 40.69 86 ALA A N 1
ATOM 631 C CA . ALA A 1 86 ? -22.086 9.806 27.896 1.00 40.69 86 ALA A CA 1
ATOM 632 C C . ALA A 1 86 ? -22.733 8.444 27.557 1.00 40.69 86 ALA A C 1
ATOM 634 O O . ALA A 1 86 ? -23.947 8.386 27.401 1.00 40.69 86 ALA A O 1
ATOM 635 N N . GLN A 1 87 ? -21.972 7.341 27.486 1.00 48.16 87 GLN A N 1
ATOM 636 C CA . GLN A 1 87 ? -22.541 5.990 27.306 1.00 48.16 87 GLN A CA 1
ATOM 637 C C . GLN A 1 87 ? -22.890 5.291 28.631 1.00 48.16 87 GLN A C 1
ATOM 639 O O . GLN A 1 87 ? -23.190 4.100 28.639 1.00 48.16 87 GLN A O 1
ATOM 644 N N . ALA A 1 88 ? -22.832 6.006 29.760 1.00 46.88 88 ALA A N 1
ATOM 645 C CA . ALA A 1 88 ? -23.158 5.468 31.074 1.00 46.88 88 ALA A CA 1
ATOM 646 C C . ALA A 1 88 ? -24.668 5.196 31.205 1.00 46.88 88 ALA A C 1
ATOM 648 O O . ALA A 1 88 ? -25.409 5.950 31.834 1.00 46.88 88 ALA A O 1
ATOM 649 N N . GLY A 1 89 ? -25.120 4.063 30.668 1.00 53.09 89 GLY A N 1
ATOM 650 C CA . GLY A 1 89 ? -26.121 3.289 31.389 1.00 53.09 89 GLY A CA 1
ATOM 651 C C . GLY A 1 89 ? -25.557 3.038 32.789 1.00 53.09 89 GLY A C 1
ATOM 652 O O . GLY A 1 89 ? -24.396 2.647 32.922 1.00 53.09 89 GLY A O 1
ATOM 653 N N . GLY A 1 90 ? -26.311 3.375 33.836 1.00 71.88 90 GLY A N 1
ATOM 654 C CA . GLY A 1 90 ? -25.882 3.139 35.216 1.00 71.88 90 GLY A CA 1
ATOM 655 C C . GLY A 1 90 ? -25.479 1.676 35.462 1.00 71.88 90 GLY A C 1
ATOM 656 O O . GLY A 1 90 ? -25.779 0.799 34.657 1.00 71.88 90 GLY A O 1
ATOM 657 N N . GLY A 1 91 ? -24.804 1.415 36.581 1.00 84.19 91 GLY A N 1
ATOM 658 C CA . GLY A 1 91 ? -24.263 0.090 36.907 1.00 84.19 91 GLY A CA 1
ATOM 659 C C . GLY A 1 91 ? -22.736 0.064 36.888 1.00 84.19 91 GLY A C 1
ATOM 660 O O . GLY A 1 91 ? -22.083 1.097 37.066 1.00 84.19 91 GLY A O 1
ATOM 661 N N . ASP A 1 92 ? -22.166 -1.117 36.697 1.00 88.69 92 ASP A N 1
ATOM 662 C CA . ASP A 1 92 ? -20.727 -1.365 36.665 1.00 88.69 92 ASP A CA 1
ATOM 663 C C . ASP A 1 92 ? -20.055 -0.730 35.438 1.00 88.69 92 ASP A C 1
ATOM 665 O O . ASP A 1 92 ? -18.974 -0.154 35.575 1.00 88.69 92 ASP A O 1
ATOM 669 N N . ALA A 1 93 ? -20.721 -0.692 34.278 1.00 86.19 93 ALA A N 1
ATOM 670 C CA . ALA A 1 93 ? -20.205 -0.033 33.073 1.00 86.19 93 ALA A CA 1
ATOM 671 C C . ALA A 1 93 ? -19.885 1.458 33.273 1.00 86.19 93 ALA A C 1
ATOM 673 O O . ALA A 1 93 ? -18.912 1.966 32.715 1.00 86.19 93 ALA A O 1
ATOM 674 N N . GLY A 1 94 ? -20.675 2.166 34.088 1.00 81.94 94 GLY A N 1
ATOM 675 C CA . GLY A 1 94 ? -20.468 3.590 34.369 1.00 81.94 94 GLY A CA 1
ATOM 676 C C . GLY A 1 94 ? -19.199 3.885 35.178 1.00 81.94 94 GLY A C 1
ATOM 677 O O . GLY A 1 94 ? -18.738 5.026 35.200 1.00 81.94 94 GLY A O 1
ATOM 678 N N . LYS A 1 95 ? -18.621 2.865 35.824 1.00 85.31 95 LYS A N 1
ATOM 679 C CA . LYS A 1 95 ? -17.393 2.968 36.627 1.00 85.31 95 LYS A CA 1
ATOM 680 C C . LYS A 1 95 ? -16.136 2.672 35.810 1.00 85.31 95 LYS A C 1
ATOM 682 O O . LYS A 1 95 ? -15.037 2.853 36.324 1.00 85.31 95 LYS A O 1
ATOM 687 N N . VAL A 1 96 ? -16.289 2.200 34.572 1.00 86.62 96 VAL A N 1
ATOM 688 C CA . VAL A 1 96 ? -15.228 1.542 33.806 1.00 86.62 96 VAL A CA 1
ATOM 689 C C . VAL A 1 96 ? -14.765 2.375 32.607 1.00 86.62 96 VAL A C 1
ATOM 691 O O . VAL A 1 96 ? -15.547 2.800 31.752 1.00 86.62 96 VAL A O 1
ATOM 694 N N . GLU A 1 97 ? -13.454 2.562 32.518 1.00 83.75 97 GLU A N 1
ATOM 695 C CA . GLU A 1 97 ? -12.724 2.841 31.285 1.00 83.75 97 GLU A CA 1
ATOM 696 C C . GLU A 1 97 ? -12.579 1.589 30.444 1.00 83.75 97 GLU A C 1
ATOM 698 O O . GLU A 1 97 ? -12.237 0.534 30.974 1.00 83.75 97 GLU A O 1
ATOM 703 N N . LEU A 1 98 ? -12.763 1.735 29.136 1.00 87.19 98 LEU A N 1
ATOM 704 C CA . LEU A 1 98 ? -12.384 0.721 28.167 1.00 87.19 98 LEU A CA 1
ATOM 705 C C . LEU A 1 98 ? -11.646 1.414 27.021 1.00 87.19 98 LEU A C 1
ATOM 707 O O . LEU A 1 98 ? -12.173 2.383 26.466 1.00 87.19 98 LEU A O 1
ATOM 711 N N . SER A 1 99 ? -10.462 0.924 26.667 1.00 86.62 99 SER A N 1
ATOM 712 C CA . SER A 1 99 ? -9.636 1.475 25.588 1.00 86.62 99 SER A CA 1
ATOM 713 C C . SER A 1 99 ? -9.012 0.373 24.741 1.00 86.62 99 SER A C 1
ATOM 715 O O . SER A 1 99 ? -8.725 -0.711 25.244 1.00 86.62 99 SER A O 1
ATOM 717 N N . VAL A 1 100 ? -8.772 0.673 23.462 1.00 88.88 100 VAL A N 1
ATOM 718 C CA . VAL A 1 100 ? -7.927 -0.137 22.573 1.00 88.88 100 VAL A CA 1
ATOM 719 C C . VAL A 1 100 ? -6.695 0.684 22.208 1.00 88.88 100 VAL A C 1
ATOM 721 O O . VAL A 1 100 ? -6.827 1.862 21.878 1.00 88.88 100 VAL A O 1
ATOM 724 N N . SER A 1 101 ? -5.508 0.087 22.281 1.00 87.94 101 SER A N 1
ATOM 725 C CA . SER A 1 101 ? -4.246 0.731 21.901 1.00 87.94 101 SER A CA 1
ATOM 726 C C . SER A 1 101 ? -3.242 -0.274 21.333 1.00 87.94 101 SER A C 1
ATOM 728 O O . SER A 1 101 ? -3.434 -1.482 21.452 1.00 87.94 101 SER A O 1
ATOM 730 N N . VAL A 1 102 ? -2.165 0.212 20.715 1.00 85.69 102 VAL A N 1
ATOM 731 C CA . VAL A 1 102 ? -1.033 -0.628 20.286 1.00 85.69 102 VAL A CA 1
ATOM 732 C C . VAL A 1 102 ? -0.072 -0.852 21.460 1.00 85.69 102 VAL A C 1
ATOM 734 O O . VAL A 1 102 ? 0.262 0.097 22.174 1.00 85.69 102 VAL A O 1
ATOM 737 N N . ASP A 1 103 ? 0.434 -2.077 21.649 1.00 85.94 103 ASP A N 1
ATOM 738 C CA . ASP A 1 103 ? 1.480 -2.346 22.646 1.00 85.94 103 ASP A CA 1
ATOM 739 C C . ASP A 1 103 ? 2.838 -1.803 22.172 1.00 85.94 103 ASP A C 1
ATOM 741 O O . ASP A 1 103 ? 3.639 -2.493 21.535 1.00 85.94 103 ASP A O 1
ATOM 745 N N . GLN A 1 104 ? 3.124 -0.558 22.555 1.00 80.75 104 GLN A N 1
ATOM 746 C CA . GLN A 1 104 ? 4.357 0.168 22.229 1.00 80.75 104 GLN A CA 1
ATOM 747 C C . GLN A 1 104 ? 5.653 -0.531 22.686 1.00 80.75 104 GLN A C 1
ATOM 749 O O . GLN A 1 104 ? 6.753 -0.178 22.253 1.00 80.75 104 GLN A O 1
ATOM 754 N N . ARG A 1 105 ? 5.571 -1.503 23.601 1.00 79.19 105 ARG A N 1
ATOM 755 C CA . ARG A 1 105 ? 6.750 -2.234 24.090 1.00 79.19 105 ARG A CA 1
ATOM 756 C C . ARG A 1 105 ? 7.181 -3.313 23.111 1.00 79.19 105 ARG A C 1
ATOM 758 O O . ARG A 1 105 ? 8.380 -3.493 22.942 1.00 79.19 105 ARG A O 1
ATOM 765 N N . ILE A 1 106 ? 6.213 -4.001 22.505 1.00 79.69 106 ILE A N 1
ATOM 766 C CA . ILE A 1 106 ? 6.469 -5.101 21.572 1.00 79.69 106 ILE A CA 1
ATOM 767 C C . ILE A 1 106 ? 6.518 -4.601 20.134 1.00 79.69 106 ILE A C 1
ATOM 769 O O . ILE A 1 106 ? 7.418 -5.000 19.413 1.00 79.69 106 ILE A O 1
ATOM 773 N N . THR A 1 107 ? 5.652 -3.660 19.739 1.00 77.00 107 THR A N 1
ATOM 774 C CA . THR A 1 107 ? 5.632 -3.124 18.362 1.00 77.00 107 THR A CA 1
ATOM 775 C C . THR A 1 107 ? 6.994 -2.556 17.928 1.00 77.00 107 THR A C 1
ATOM 777 O O . THR A 1 107 ? 7.383 -2.719 16.787 1.00 77.00 107 THR A O 1
ATOM 780 N N . ARG A 1 108 ? 7.781 -1.963 18.844 1.00 77.06 108 ARG A N 1
ATOM 781 C CA . ARG A 1 108 ? 9.128 -1.422 18.552 1.00 77.06 108 ARG A CA 1
ATOM 782 C C . ARG A 1 108 ? 10.212 -2.487 18.354 1.00 77.06 108 ARG A C 1
ATOM 784 O O . ARG A 1 108 ? 11.323 -2.143 17.972 1.00 77.06 108 ARG A O 1
ATOM 791 N N . GLN A 1 109 ? 9.920 -3.730 18.722 1.00 79.00 109 GLN A N 1
ATOM 792 C CA . GLN A 1 109 ? 10.812 -4.884 18.586 1.00 79.00 109 GLN A CA 1
ATOM 793 C C . GLN A 1 109 ? 10.309 -5.868 17.525 1.00 79.00 109 GLN A C 1
ATOM 795 O O . GLN A 1 109 ? 10.993 -6.845 17.257 1.00 79.00 109 GLN A O 1
ATOM 800 N N . ALA A 1 110 ? 9.107 -5.648 16.989 1.00 80.56 110 ALA A N 1
ATOM 801 C CA . ALA A 1 110 ? 8.545 -6.442 15.914 1.00 80.56 110 ALA A CA 1
ATOM 802 C C . ALA A 1 110 ? 9.057 -5.915 14.572 1.00 80.56 110 ALA A C 1
ATOM 804 O O . ALA A 1 110 ? 9.245 -4.704 14.421 1.00 80.56 110 ALA A O 1
ATOM 805 N N . ASP A 1 111 ? 9.217 -6.819 13.609 1.00 78.38 111 ASP A N 1
ATOM 806 C CA . ASP A 1 111 ? 9.612 -6.469 12.241 1.00 78.38 111 ASP A CA 1
ATOM 807 C C . ASP A 1 111 ? 8.582 -5.516 11.623 1.00 78.38 111 ASP A C 1
ATOM 809 O O . ASP A 1 111 ? 8.918 -4.460 11.086 1.00 78.38 111 ASP A O 1
ATOM 813 N N . MET A 1 112 ? 7.299 -5.832 11.829 1.00 83.44 112 MET A N 1
ATOM 814 C CA . MET A 1 112 ? 6.183 -4.979 11.452 1.00 83.44 112 MET A CA 1
ATOM 815 C C . MET A 1 112 ? 5.713 -4.109 12.621 1.00 83.44 112 MET A C 1
ATOM 817 O O . MET A 1 112 ? 5.146 -4.586 13.611 1.00 83.44 112 MET A O 1
ATOM 821 N N . GLN A 1 113 ? 5.896 -2.798 12.479 1.00 85.88 113 GLN A N 1
ATOM 822 C CA . GLN A 1 113 ? 5.497 -1.820 13.486 1.00 85.88 113 GLN A CA 1
ATOM 823 C C . GLN A 1 113 ? 4.119 -1.248 13.171 1.00 85.88 113 GLN A C 1
ATOM 825 O O . GLN A 1 113 ? 3.839 -0.845 12.046 1.00 85.88 113 GLN A O 1
ATOM 830 N N . TYR A 1 114 ? 3.280 -1.137 14.195 1.00 85.44 114 TYR A N 1
ATOM 831 C CA . TYR A 1 114 ? 2.000 -0.434 14.145 1.00 85.44 114 TYR A CA 1
ATOM 832 C C . TYR A 1 114 ? 2.008 0.796 15.054 1.00 85.44 114 TYR A C 1
ATOM 834 O O . TYR A 1 114 ? 2.630 0.807 16.123 1.00 85.44 114 TYR A O 1
ATOM 842 N N . ALA A 1 115 ? 1.264 1.813 14.637 1.00 84.19 115 ALA A N 1
ATOM 843 C CA . ALA A 1 115 ? 0.957 3.019 15.385 1.00 84.19 115 ALA A CA 1
ATOM 844 C C . ALA A 1 115 ? -0.550 3.100 15.658 1.00 84.19 115 ALA A C 1
ATOM 846 O O . ALA A 1 115 ? -1.355 2.398 15.044 1.00 84.19 115 ALA A O 1
ATOM 847 N N . GLY A 1 116 ? -0.929 3.940 16.619 1.00 79.94 116 GLY A N 1
ATOM 848 C CA . GLY A 1 116 ? -2.326 4.192 16.938 1.00 79.94 116 GLY A CA 1
ATOM 849 C C . GLY A 1 116 ? -2.585 5.675 17.155 1.00 79.94 116 GLY A C 1
ATOM 850 O O . GLY A 1 116 ? -1.797 6.345 17.822 1.00 79.94 116 GLY A O 1
ATOM 851 N N . ALA A 1 117 ? -3.697 6.169 16.622 1.00 73.12 117 ALA A N 1
ATOM 852 C CA . ALA A 1 117 ? -4.156 7.543 16.777 1.00 73.12 117 ALA A CA 1
ATOM 853 C C . ALA A 1 117 ? -5.594 7.559 17.308 1.00 73.12 117 ALA A C 1
ATOM 855 O O . ALA A 1 117 ? -6.411 6.709 16.964 1.00 73.12 117 ALA A O 1
ATOM 856 N N . VAL A 1 118 ? -5.920 8.519 18.172 1.00 71.81 118 VAL A N 1
ATOM 857 C CA . VAL A 1 118 ? -7.273 8.669 18.723 1.00 71.81 118 VAL A CA 1
ATOM 858 C C . VAL A 1 118 ? -7.863 9.973 18.212 1.00 71.81 118 VAL A C 1
ATOM 860 O O . VAL A 1 118 ? -7.377 11.053 18.535 1.00 71.81 118 VAL A O 1
ATOM 863 N N . TYR A 1 119 ? -8.939 9.865 17.445 1.00 70.25 119 TYR A N 1
ATOM 864 C CA . TYR A 1 119 ? -9.710 10.988 16.927 1.00 70.25 119 TYR A CA 1
ATOM 865 C C . TYR A 1 119 ? -10.968 11.204 17.764 1.00 70.25 119 TYR A C 1
ATOM 867 O O . TYR A 1 119 ? -11.297 10.416 18.659 1.00 70.25 119 TYR A O 1
ATOM 875 N N . ASP A 1 120 ? -11.702 12.282 17.484 1.00 69.56 120 ASP A N 1
ATOM 876 C CA . ASP A 1 120 ? -12.950 12.591 18.185 1.00 69.56 120 ASP A CA 1
ATOM 877 C C . ASP A 1 120 ? -14.008 11.494 17.973 1.00 69.56 120 ASP A C 1
ATOM 879 O O . ASP A 1 120 ? -14.644 11.077 18.945 1.00 69.56 120 ASP A O 1
ATOM 883 N N . GLU A 1 121 ? -14.095 10.929 16.766 1.00 76.62 121 GLU A N 1
ATOM 884 C CA . GLU A 1 121 ? -15.125 9.951 16.384 1.00 76.62 121 GLU A CA 1
ATOM 885 C C . GLU A 1 121 ? -14.660 8.486 16.426 1.00 76.62 121 GLU A C 1
ATOM 887 O O . GLU A 1 121 ? -15.483 7.588 16.611 1.00 76.62 121 GLU A O 1
ATOM 892 N N . HIS A 1 122 ? -13.359 8.217 16.296 1.00 81.62 122 HIS A N 1
ATOM 893 C CA . HIS A 1 122 ? -12.811 6.861 16.167 1.00 81.62 122 HIS A CA 1
ATOM 894 C C . HIS A 1 122 ? -11.372 6.748 16.688 1.00 81.62 122 HIS A C 1
ATOM 896 O O . HIS A 1 122 ? -10.741 7.734 17.057 1.00 81.62 122 HIS A O 1
ATOM 902 N N . ILE A 1 123 ? -10.873 5.520 16.761 1.00 83.38 123 ILE A N 1
ATOM 903 C CA . ILE A 1 123 ? -9.461 5.188 16.974 1.00 83.38 123 ILE A CA 1
ATOM 904 C C . ILE A 1 123 ? -8.945 4.628 15.651 1.00 83.38 123 ILE A C 1
ATOM 906 O O . ILE A 1 123 ? -9.659 3.869 15.006 1.00 83.38 123 ILE A O 1
ATOM 910 N N . GLU A 1 124 ? -7.730 4.968 15.254 1.00 82.31 124 GLU A N 1
ATOM 911 C CA . GLU A 1 124 ? -7.040 4.336 14.133 1.00 82.31 124 GLU A CA 1
ATOM 912 C C . GLU A 1 124 ? -5.873 3.514 14.649 1.00 82.31 124 GLU A C 1
ATOM 914 O O . GLU A 1 124 ? -5.149 3.952 15.542 1.00 82.31 124 GLU A O 1
ATOM 919 N N . ILE A 1 125 ? -5.692 2.328 14.082 1.00 87.56 125 ILE A N 1
ATOM 920 C CA . ILE A 1 125 ? -4.489 1.519 14.231 1.00 87.56 125 ILE A CA 1
ATOM 921 C C . ILE A 1 125 ? -3.999 1.221 12.823 1.00 87.56 125 ILE A C 1
ATOM 923 O O . ILE A 1 125 ? -4.724 0.622 12.032 1.00 87.56 125 ILE A O 1
ATOM 927 N N . TYR A 1 126 ? -2.789 1.658 12.510 1.00 86.25 126 TYR A N 1
ATOM 928 C CA . TYR A 1 126 ? -2.250 1.637 11.156 1.00 86.25 126 TYR A CA 1
ATOM 929 C C . TYR A 1 126 ? -0.763 1.280 11.176 1.00 86.25 126 TYR A C 1
ATOM 931 O O . TYR A 1 126 ? -0.121 1.385 12.228 1.00 86.25 126 TYR A O 1
ATOM 939 N N . PRO A 1 127 ? -0.198 0.830 10.049 1.00 86.56 127 PRO A N 1
ATOM 940 C CA . PRO A 1 127 ? 1.223 0.539 9.983 1.00 86.56 127 PRO A CA 1
ATOM 941 C C . PRO A 1 127 ? 2.087 1.778 10.248 1.00 86.56 127 PRO A C 1
ATOM 943 O O . PRO A 1 127 ? 1.800 2.866 9.764 1.00 86.56 127 PRO A O 1
ATOM 946 N N . GLY A 1 128 ? 3.153 1.628 11.030 1.00 81.62 128 GLY A N 1
ATOM 947 C CA . GLY A 1 128 ? 3.994 2.736 11.490 1.00 81.62 128 GLY A CA 1
ATOM 948 C C . GLY A 1 128 ? 5.114 3.146 10.529 1.00 81.62 128 GLY A C 1
ATOM 949 O O . GLY A 1 128 ? 5.731 4.187 10.742 1.00 81.62 128 GLY A O 1
ATOM 950 N N . ASN A 1 129 ? 5.400 2.349 9.495 1.00 79.62 129 ASN A N 1
ATOM 951 C CA . ASN A 1 129 ? 6.433 2.658 8.507 1.00 79.62 129 ASN A CA 1
ATOM 952 C C . ASN A 1 129 ? 5.854 3.544 7.392 1.00 79.62 129 ASN A C 1
ATOM 954 O O . ASN A 1 129 ? 5.055 3.075 6.586 1.00 79.62 129 ASN A O 1
ATOM 958 N N . ALA A 1 130 ? 6.270 4.814 7.348 1.00 75.38 130 ALA A N 1
ATOM 959 C CA . ALA A 1 130 ? 5.752 5.801 6.399 1.00 75.38 130 ALA A CA 1
ATOM 960 C C . ALA A 1 130 ? 5.991 5.412 4.931 1.00 75.38 130 ALA A C 1
ATOM 962 O O . ALA A 1 130 ? 5.041 5.425 4.160 1.00 75.38 130 ALA A O 1
ATOM 963 N N . GLY A 1 131 ? 7.205 4.985 4.562 1.00 75.94 131 GLY A N 1
ATOM 964 C CA . GLY A 1 131 ? 7.509 4.600 3.177 1.00 75.94 131 GLY A CA 1
ATOM 965 C C . GLY A 1 131 ? 6.701 3.385 2.715 1.00 75.94 131 GLY A C 1
ATOM 966 O O . GLY A 1 131 ? 6.233 3.327 1.580 1.00 75.94 131 GLY A O 1
ATOM 967 N N . MET A 1 132 ? 6.450 2.436 3.619 1.00 79.00 132 MET A N 1
ATOM 968 C CA . MET A 1 132 ? 5.565 1.308 3.334 1.00 79.00 132 MET A CA 1
ATOM 969 C C . MET A 1 132 ? 4.101 1.747 3.196 1.00 79.00 132 MET A C 1
ATOM 971 O O . MET A 1 132 ? 3.410 1.257 2.310 1.00 79.00 132 MET A O 1
ATOM 975 N N . VAL A 1 133 ? 3.617 2.664 4.044 1.00 81.88 133 VAL A N 1
ATOM 976 C CA . VAL A 1 133 ? 2.251 3.208 3.938 1.00 81.88 133 VAL A CA 1
ATOM 977 C C . VAL A 1 133 ? 2.073 3.971 2.628 1.00 81.88 133 VAL A C 1
ATOM 979 O O . VAL A 1 133 ? 1.088 3.738 1.937 1.00 81.88 133 VAL A O 1
ATOM 982 N N . GLU A 1 134 ? 3.030 4.818 2.252 1.00 81.56 134 GLU A N 1
ATOM 983 C CA . GLU A 1 134 ? 3.036 5.519 0.963 1.00 81.56 134 GLU A CA 1
ATOM 984 C C . GLU A 1 134 ? 2.996 4.520 -0.196 1.00 81.56 134 GLU A C 1
ATOM 986 O O . GLU A 1 134 ? 2.202 4.675 -1.118 1.00 81.56 134 GLU A O 1
ATOM 991 N N . SER A 1 135 ? 3.776 3.440 -0.125 1.00 82.81 135 SER A N 1
ATOM 992 C CA . SER A 1 135 ? 3.778 2.405 -1.166 1.00 82.81 135 SER A CA 1
ATOM 993 C C . SER A 1 135 ? 2.454 1.628 -1.214 1.00 82.81 135 SER A C 1
ATOM 995 O O . SER A 1 135 ? 1.908 1.407 -2.290 1.00 82.81 135 SER A O 1
ATOM 997 N N . TRP A 1 136 ? 1.876 1.283 -0.061 1.00 82.62 136 TRP A N 1
ATOM 998 C CA . TRP A 1 136 ? 0.582 0.599 0.033 1.00 82.62 136 TRP A CA 1
ATOM 999 C C . TRP A 1 136 ? -0.580 1.458 -0.489 1.00 82.62 136 TRP A C 1
ATOM 1001 O O . TRP A 1 136 ? -1.506 0.955 -1.129 1.00 82.62 136 TRP A O 1
ATOM 1011 N N . LEU A 1 137 ? -0.519 2.769 -0.247 1.00 81.69 137 LEU A N 1
ATOM 1012 C CA . LEU A 1 137 ? -1.465 3.748 -0.776 1.00 81.69 137 LEU A CA 1
ATOM 1013 C C . LEU A 1 137 ? -1.172 4.128 -2.233 1.00 81.69 137 LEU A C 1
ATOM 1015 O O . LEU A 1 137 ? -1.997 4.807 -2.845 1.00 81.69 137 LEU A O 1
ATOM 1019 N N . GLY A 1 138 ? -0.065 3.654 -2.818 1.00 82.56 138 GLY A N 1
ATOM 1020 C CA . GLY A 1 138 ? 0.409 3.983 -4.167 1.00 82.56 138 GLY A CA 1
ATOM 1021 C C . GLY A 1 138 ? 0.768 5.457 -4.358 1.00 82.56 138 GLY A C 1
ATOM 1022 O O . GLY A 1 138 ? 0.516 6.039 -5.408 1.00 82.56 138 GLY A O 1
ATOM 1023 N N . GLU A 1 139 ? 1.279 6.081 -3.303 1.00 84.31 139 GLU A N 1
ATOM 1024 C CA . GLU A 1 139 ? 1.836 7.435 -3.301 1.00 84.31 139 GLU A CA 1
ATOM 1025 C C . GLU A 1 139 ? 3.364 7.422 -3.495 1.00 84.31 139 GLU A C 1
ATOM 1027 O O . GLU A 1 139 ? 3.948 8.451 -3.836 1.00 84.31 139 GLU A O 1
ATOM 1032 N N . ALA A 1 140 ? 4.008 6.264 -3.308 1.00 85.69 140 ALA A N 1
ATOM 1033 C CA . ALA A 1 140 ? 5.432 6.066 -3.565 1.00 85.69 140 ALA A CA 1
ATOM 1034 C C . ALA A 1 140 ? 5.725 5.705 -5.033 1.00 85.69 140 ALA A C 1
ATOM 1036 O O . ALA A 1 140 ? 4.850 5.261 -5.776 1.00 85.69 140 ALA A O 1
ATOM 1037 N N . THR A 1 141 ? 6.988 5.855 -5.440 1.00 90.75 141 THR A N 1
ATOM 1038 C CA . THR A 1 141 ? 7.471 5.401 -6.751 1.00 90.75 141 THR A CA 1
ATOM 1039 C C . THR A 1 141 ? 7.573 3.881 -6.797 1.00 90.75 141 THR A C 1
ATOM 1041 O O . THR A 1 141 ? 8.305 3.274 -6.010 1.00 90.75 141 THR A O 1
ATOM 1044 N N . ILE A 1 142 ? 6.903 3.268 -7.773 1.00 91.19 142 ILE A N 1
ATOM 1045 C CA . ILE A 1 142 ? 7.070 1.852 -8.095 1.00 91.19 142 ILE A CA 1
ATOM 1046 C C . ILE A 1 142 ? 8.497 1.665 -8.619 1.00 91.19 142 ILE A C 1
ATOM 1048 O O . ILE A 1 142 ? 8.859 2.234 -9.647 1.00 91.19 142 ILE A O 1
ATOM 1052 N N . SER A 1 143 ? 9.315 0.898 -7.903 1.00 85.38 143 SER A N 1
ATOM 1053 C CA . SER A 1 143 ? 10.740 0.749 -8.205 1.00 85.38 143 SER A CA 1
ATOM 1054 C C . SER A 1 143 ? 11.260 -0.633 -7.797 1.00 85.38 143 SER A C 1
ATOM 1056 O O . SER A 1 143 ? 10.590 -1.336 -7.044 1.00 85.38 143 SER A O 1
ATOM 1058 N N . PRO A 1 144 ? 12.452 -1.048 -8.252 1.00 70.88 144 PRO A N 1
ATOM 1059 C CA . PRO A 1 144 ? 13.042 -2.333 -7.872 1.00 70.88 144 PRO A CA 1
ATOM 1060 C C . PRO A 1 144 ? 13.343 -2.423 -6.375 1.00 70.88 144 PRO A C 1
ATOM 1062 O O . PRO A 1 144 ? 13.094 -3.434 -5.722 1.00 70.88 144 PRO A O 1
ATOM 1065 N N . ASN A 1 145 ? 13.801 -1.309 -5.800 1.00 59.81 145 ASN A N 1
ATOM 1066 C CA . ASN A 1 145 ? 14.119 -1.210 -4.379 1.00 59.81 145 ASN A CA 1
ATOM 1067 C C . ASN A 1 145 ? 12.877 -1.312 -3.487 1.00 59.81 145 ASN A C 1
ATOM 1069 O O . ASN A 1 145 ? 13.022 -1.606 -2.298 1.00 59.81 145 ASN A O 1
ATOM 1073 N N . SER A 1 146 ? 11.668 -1.076 -4.018 1.00 56.84 146 SER A N 1
ATOM 1074 C CA . SER A 1 146 ? 10.451 -1.254 -3.228 1.00 56.84 146 SER A CA 1
ATOM 1075 C C . SER A 1 146 ? 10.235 -2.720 -2.851 1.00 56.84 146 SER A C 1
ATOM 1077 O O . SER A 1 146 ? 9.670 -2.953 -1.790 1.00 56.84 146 SER A O 1
ATOM 1079 N N . TYR A 1 147 ? 10.745 -3.690 -3.627 1.00 56.34 147 TYR A N 1
ATOM 1080 C CA . TYR A 1 147 ? 10.662 -5.116 -3.295 1.00 56.34 147 TYR A CA 1
ATOM 1081 C C . TYR A 1 147 ? 11.632 -5.512 -2.157 1.00 56.34 147 TYR A C 1
ATOM 1083 O O . TYR A 1 147 ? 11.208 -5.936 -1.080 1.00 56.34 147 TYR A O 1
ATOM 1091 N N . ASP A 1 148 ? 12.938 -5.296 -2.339 1.00 54.16 148 ASP A N 1
ATOM 1092 C CA . ASP A 1 148 ? 13.960 -5.770 -1.387 1.00 54.16 148 ASP A CA 1
ATOM 1093 C C . ASP A 1 148 ? 13.935 -5.033 -0.036 1.00 54.16 148 ASP A C 1
ATOM 1095 O O . ASP A 1 148 ? 14.158 -5.641 1.011 1.00 54.16 148 ASP A O 1
ATOM 1099 N N . SER A 1 149 ? 13.634 -3.727 -0.025 1.00 53.16 149 SER A N 1
ATOM 1100 C CA . SER A 1 149 ? 13.674 -2.922 1.208 1.00 53.16 149 SER A CA 1
ATOM 1101 C C . SER A 1 149 ? 12.415 -3.022 2.074 1.00 53.16 149 SER A C 1
ATOM 1103 O O . SER A 1 149 ? 12.479 -2.744 3.273 1.00 53.16 149 SER A O 1
ATOM 1105 N N . LEU A 1 150 ? 11.276 -3.415 1.491 1.00 59.22 150 LEU A N 1
ATOM 1106 C CA . LEU A 1 150 ? 9.998 -3.506 2.203 1.00 59.22 150 LEU A CA 1
ATOM 1107 C C . LEU A 1 150 ? 9.546 -4.949 2.426 1.00 59.22 150 LEU A C 1
ATOM 1109 O O . LEU A 1 150 ? 8.991 -5.236 3.485 1.00 59.22 150 LEU A O 1
ATOM 1113 N N . TYR A 1 151 ? 9.774 -5.856 1.472 1.00 62.12 151 TYR A N 1
ATOM 1114 C CA . TYR A 1 151 ? 9.149 -7.180 1.502 1.00 62.12 151 TYR A CA 1
ATOM 1115 C C . TYR A 1 151 ? 10.096 -8.287 1.949 1.00 62.12 151 TYR A C 1
ATOM 1117 O O . TYR A 1 151 ? 9.685 -9.116 2.754 1.00 62.12 151 TYR A O 1
ATOM 1125 N N . GLY A 1 152 ? 11.357 -8.271 1.506 1.00 61.50 152 GLY A N 1
ATOM 1126 C CA . GLY A 1 152 ? 12.348 -9.292 1.877 1.00 61.50 152 GLY A CA 1
ATOM 1127 C C . GLY A 1 152 ? 12.814 -9.234 3.339 1.00 61.50 152 GLY A C 1
ATOM 1128 O O . GLY A 1 152 ? 13.401 -10.191 3.838 1.00 61.50 152 GLY A O 1
ATOM 1129 N N . ALA A 1 153 ? 12.549 -8.127 4.039 1.00 66.00 153 ALA A N 1
ATOM 1130 C CA . ALA A 1 153 ? 13.004 -7.893 5.411 1.00 66.00 153 ALA A CA 1
ATOM 1131 C C . ALA A 1 153 ? 12.021 -8.361 6.502 1.00 66.00 153 ALA A C 1
ATOM 1133 O O . ALA A 1 153 ? 12.382 -8.350 7.678 1.00 66.00 153 ALA A O 1
ATOM 1134 N N . ILE A 1 154 ? 10.785 -8.729 6.142 1.00 74.38 154 ILE A N 1
ATOM 1135 C CA . ILE A 1 154 ? 9.717 -9.078 7.090 1.00 74.38 154 ILE A CA 1
ATOM 1136 C C . ILE A 1 154 ? 9.189 -10.477 6.762 1.00 74.38 154 ILE A C 1
ATOM 1138 O O . ILE A 1 154 ? 8.810 -10.751 5.626 1.00 74.38 154 ILE A O 1
ATOM 1142 N N . ASP A 1 155 ? 9.091 -11.346 7.771 1.00 80.56 155 ASP A N 1
ATOM 1143 C CA . ASP A 1 155 ? 8.321 -12.588 7.654 1.00 80.56 155 ASP A CA 1
ATOM 1144 C C . ASP A 1 155 ? 6.817 -12.267 7.694 1.00 80.56 155 ASP A C 1
ATOM 1146 O O . ASP A 1 155 ? 6.190 -12.192 8.754 1.00 80.56 155 ASP A O 1
ATOM 1150 N N . TRP A 1 156 ? 6.231 -12.033 6.518 1.00 81.75 156 TRP A N 1
ATOM 1151 C CA . TRP A 1 156 ? 4.821 -11.658 6.371 1.00 81.75 156 TRP A CA 1
ATOM 1152 C C . TRP A 1 156 ? 3.832 -12.744 6.814 1.00 81.75 156 TRP A C 1
ATOM 1154 O O . TRP A 1 156 ? 2.661 -12.436 7.053 1.00 81.75 156 TRP A O 1
ATOM 1164 N N . GLU A 1 157 ? 4.273 -13.996 6.970 1.00 77.62 157 GLU A N 1
ATOM 1165 C CA . GLU A 1 157 ? 3.443 -15.063 7.538 1.00 77.62 157 GLU A CA 1
ATOM 1166 C C . GLU A 1 157 ? 3.307 -14.947 9.067 1.00 77.62 157 GLU A C 1
ATOM 1168 O O . GLU A 1 157 ? 2.306 -15.405 9.629 1.00 77.62 157 GLU A O 1
ATOM 1173 N N . ASP A 1 158 ? 4.250 -14.276 9.744 1.00 79.62 158 ASP A N 1
ATOM 1174 C CA . ASP A 1 158 ? 4.200 -13.982 11.184 1.00 79.62 158 ASP A CA 1
ATOM 1175 C C . ASP A 1 158 ? 4.421 -12.492 11.509 1.00 79.62 158 ASP A C 1
ATOM 1177 O O . ASP A 1 158 ? 5.108 -12.142 12.470 1.00 79.62 158 ASP A O 1
ATOM 1181 N N . ALA A 1 159 ? 3.755 -11.602 10.764 1.00 85.88 159 ALA A N 1
ATOM 1182 C CA . ALA A 1 159 ? 3.755 -10.150 10.983 1.00 85.88 159 ALA A CA 1
ATOM 1183 C C . ALA A 1 159 ? 2.449 -9.632 11.647 1.00 85.88 159 ALA A C 1
ATOM 1185 O O . ALA A 1 159 ? 1.670 -8.894 11.033 1.00 85.88 159 ALA A O 1
ATOM 1186 N N . PRO A 1 160 ? 2.140 -10.001 12.908 1.00 90.81 160 PRO A N 1
ATOM 1187 C CA . PRO A 1 160 ? 0.927 -9.552 13.591 1.00 90.81 160 PRO A CA 1
ATOM 1188 C C . PRO A 1 160 ? 0.973 -8.059 13.946 1.00 90.81 160 PRO A C 1
ATOM 1190 O O . PRO A 1 160 ? 2.035 -7.448 14.062 1.00 90.81 160 PRO A O 1
ATOM 1193 N N . SER A 1 161 ? -0.182 -7.510 14.323 1.00 92.00 161 SER A N 1
ATOM 1194 C CA . SER A 1 161 ? -0.208 -6.334 15.197 1.00 92.00 161 SER A CA 1
ATOM 1195 C C . SER A 1 161 ? -0.395 -6.734 16.661 1.00 92.00 161 SER A C 1
ATOM 1197 O O . SER A 1 161 ? -1.109 -7.684 16.997 1.00 92.00 161 SER A O 1
ATOM 1199 N N . TYR A 1 162 ? 0.243 -5.987 17.558 1.00 91.88 162 TYR A N 1
ATOM 1200 C CA . TYR A 1 162 ? 0.133 -6.198 18.999 1.00 91.88 162 TYR A CA 1
ATOM 1201 C C . TYR A 1 162 ? -0.776 -5.138 19.607 1.00 91.88 162 TYR A C 1
ATOM 1203 O O . TYR A 1 162 ? -0.409 -3.964 19.674 1.00 91.88 162 TYR A O 1
ATOM 1211 N N . MET A 1 163 ? -1.954 -5.547 20.074 1.00 93.06 163 MET A N 1
ATOM 1212 C CA . MET A 1 163 ? -2.956 -4.638 20.634 1.00 93.06 163 MET A CA 1
ATOM 1213 C C . MET A 1 163 ? -3.230 -4.925 22.109 1.00 93.06 163 MET A C 1
ATOM 1215 O O . MET A 1 163 ? -3.133 -6.060 22.584 1.00 93.06 163 MET A O 1
ATOM 1219 N N . LEU A 1 164 ? -3.620 -3.883 22.830 1.00 90.94 164 LEU A N 1
ATOM 1220 C CA . LEU A 1 164 ? -4.077 -3.928 24.209 1.00 90.94 164 LEU A CA 1
ATOM 1221 C C . LEU A 1 164 ? -5.536 -3.496 24.258 1.00 90.94 164 LEU A C 1
ATOM 1223 O O . LEU A 1 164 ? -5.889 -2.444 23.727 1.00 90.94 164 LEU A O 1
ATOM 1227 N N . VAL A 1 165 ? -6.364 -4.296 24.924 1.00 93.12 165 VAL A N 1
ATOM 1228 C CA . VAL A 1 165 ? -7.687 -3.875 25.384 1.00 93.12 165 VAL A CA 1
ATOM 1229 C C . VAL A 1 165 ? -7.611 -3.728 26.895 1.00 93.12 165 VAL A C 1
ATOM 1231 O O . VAL A 1 165 ? -7.537 -4.726 27.619 1.00 93.12 165 VAL A O 1
ATOM 1234 N N . ASP A 1 166 ? -7.592 -2.483 27.356 1.00 90.50 166 ASP A N 1
ATOM 1235 C CA . ASP A 1 166 ? -7.466 -2.142 28.769 1.00 90.50 166 ASP A CA 1
ATOM 1236 C C . ASP A 1 166 ? -8.829 -1.791 29.352 1.00 90.50 166 ASP A C 1
ATOM 1238 O O . ASP A 1 166 ? -9.588 -0.998 28.792 1.00 90.50 166 ASP A O 1
ATOM 1242 N N . LEU A 1 167 ? -9.123 -2.393 30.498 1.00 90.19 167 LEU A N 1
ATOM 1243 C CA . LEU A 1 167 ? -10.299 -2.145 31.309 1.00 90.19 167 LEU A CA 1
ATOM 1244 C C . LEU A 1 167 ? -9.843 -1.664 32.680 1.00 90.19 167 LEU A C 1
ATOM 1246 O O . LEU A 1 167 ? -9.151 -2.395 33.386 1.00 90.19 167 LEU A O 1
ATOM 1250 N N . LYS A 1 168 ? -10.284 -0.478 33.102 1.00 87.38 168 LYS A N 1
ATOM 1251 C CA . LYS A 1 168 ? -9.912 0.080 34.409 1.00 87.38 168 LYS A CA 1
ATOM 1252 C C . LYS A 1 168 ? -11.077 0.781 35.084 1.00 87.38 168 LYS A C 1
ATOM 1254 O O . LYS A 1 168 ? -11.783 1.566 34.464 1.00 87.38 168 LYS A O 1
ATOM 1259 N N . THR A 1 169 ? -11.288 0.538 36.371 1.00 83.69 169 THR A N 1
ATOM 1260 C CA . THR A 1 169 ? -12.302 1.274 37.138 1.00 83.69 169 THR A CA 1
ATOM 1261 C C . THR A 1 169 ? -11.764 2.629 37.584 1.00 83.69 169 THR A C 1
ATOM 1263 O O . THR A 1 169 ? -10.687 2.693 38.178 1.00 83.69 169 THR A O 1
ATOM 1266 N N . ALA A 1 170 ? -12.521 3.702 37.357 1.00 75.69 170 ALA A N 1
ATOM 1267 C CA . ALA A 1 170 ? -12.102 5.070 37.670 1.00 75.69 170 ALA A CA 1
ATOM 1268 C C . ALA A 1 170 ? -11.979 5.345 39.183 1.00 75.69 170 ALA A C 1
ATOM 1270 O O . ALA A 1 170 ? -11.233 6.230 39.595 1.00 75.69 170 ALA A O 1
ATOM 1271 N N . ASP A 1 171 ? -12.711 4.598 40.012 1.00 77.75 171 ASP A N 1
ATOM 1272 C CA . ASP A 1 171 ? -12.781 4.757 41.471 1.00 77.75 171 ASP A CA 1
ATOM 1273 C C . ASP A 1 171 ? -12.094 3.618 42.251 1.00 77.75 171 ASP A C 1
ATOM 1275 O O . ASP A 1 171 ? -12.136 3.597 43.482 1.00 77.75 171 ASP A O 1
ATOM 1279 N N . GLY A 1 172 ? -11.469 2.662 41.552 1.00 80.81 172 GLY A N 1
ATOM 1280 C CA . GLY A 1 172 ? -10.841 1.479 42.150 1.00 80.81 172 GLY A CA 1
ATOM 1281 C C . GLY A 1 172 ? -11.824 0.432 42.690 1.00 80.81 172 GLY A C 1
ATOM 1282 O O . GLY A 1 172 ? -11.398 -0.516 43.359 1.00 80.81 172 GLY A O 1
ATOM 1283 N N . SER A 1 173 ? -13.128 0.586 42.437 1.00 88.44 173 SER A N 1
ATOM 1284 C CA . SER A 1 173 ? -14.125 -0.431 42.771 1.00 88.44 173 SER A CA 1
ATOM 1285 C C . SER A 1 173 ? -13.893 -1.719 41.973 1.00 88.44 173 SER A C 1
ATOM 1287 O O . SER A 1 173 ? -13.183 -1.742 40.975 1.00 88.44 173 SER A O 1
ATOM 1289 N N . ARG A 1 174 ? -14.461 -2.842 42.424 1.00 91.94 174 ARG A N 1
ATOM 1290 C CA . ARG A 1 174 ? -14.412 -4.093 41.654 1.00 91.94 174 ARG A CA 1
ATOM 1291 C C . ARG A 1 174 ? -15.738 -4.302 40.944 1.00 91.94 174 ARG A C 1
ATOM 1293 O O . ARG A 1 174 ? -16.778 -4.283 41.598 1.00 91.94 174 ARG A O 1
ATOM 1300 N N . VAL A 1 175 ? -15.670 -4.566 39.648 1.00 92.56 175 VAL A N 1
ATOM 1301 C CA . VAL A 1 175 ? -16.812 -4.881 38.784 1.00 92.56 175 VAL A CA 1
ATOM 1302 C C . VAL A 1 175 ? -16.748 -6.338 38.352 1.00 92.56 175 VAL A C 1
ATOM 1304 O O . VAL A 1 175 ? -15.656 -6.902 38.245 1.00 92.56 175 VAL A O 1
ATOM 1307 N N . ARG A 1 176 ? -17.897 -6.978 38.126 1.00 94.50 176 ARG A N 1
ATOM 1308 C CA . ARG A 1 176 ? -17.935 -8.370 37.652 1.00 94.50 176 ARG A CA 1
ATOM 1309 C C . ARG A 1 176 ? -18.169 -8.408 36.146 1.00 94.50 176 ARG A C 1
ATOM 1311 O O . ARG A 1 176 ? -19.244 -8.047 35.681 1.00 94.50 176 ARG A O 1
ATOM 1318 N N . LEU A 1 177 ? -17.168 -8.873 35.408 1.00 93.56 177 LEU A N 1
ATOM 1319 C CA . LEU A 1 177 ? -17.177 -8.958 33.951 1.00 93.56 177 LEU A CA 1
ATOM 1320 C C . LEU A 1 177 ? -17.749 -10.308 33.489 1.00 93.56 177 LEU A C 1
ATOM 1322 O O . LEU A 1 177 ? -17.251 -11.365 33.881 1.00 93.56 177 LEU A O 1
ATOM 1326 N N . ASP A 1 178 ? -18.779 -10.282 32.652 1.00 93.62 178 ASP A N 1
ATOM 1327 C CA . ASP A 1 178 ? -19.367 -11.479 32.046 1.00 93.62 178 ASP A CA 1
ATOM 1328 C C . ASP A 1 178 ? -18.653 -11.845 30.747 1.00 93.62 178 ASP A C 1
ATOM 1330 O O . ASP A 1 178 ? -18.267 -13.006 30.572 1.00 93.62 178 ASP A O 1
ATOM 1334 N N . ALA A 1 179 ? -18.421 -10.849 29.890 1.00 94.56 179 ALA A N 1
ATOM 1335 C CA . ALA A 1 179 ? -17.748 -11.007 28.608 1.00 94.56 179 ALA A CA 1
ATOM 1336 C C . ALA A 1 179 ? -16.886 -9.786 28.267 1.00 94.56 179 ALA A C 1
ATOM 1338 O O . ALA A 1 179 ? -17.187 -8.657 28.667 1.00 94.56 179 ALA A O 1
ATOM 1339 N N . LEU A 1 180 ? -15.823 -10.038 27.508 1.00 95.81 180 LEU A N 1
ATOM 1340 C CA . LEU A 1 180 ? -15.027 -9.031 26.824 1.00 95.81 180 LEU A CA 1
ATOM 1341 C C . LEU A 1 180 ? -14.875 -9.503 25.380 1.00 95.81 180 LEU A C 1
ATOM 1343 O O . LEU A 1 180 ? -14.423 -10.618 25.146 1.00 95.81 180 LEU A O 1
ATOM 1347 N N . GLU A 1 181 ? -15.294 -8.680 24.435 1.00 96.69 181 GLU A N 1
ATOM 1348 C CA . GLU A 1 181 ? -15.496 -9.063 23.037 1.00 96.69 181 GLU A CA 1
ATOM 1349 C C . GLU A 1 181 ? -14.909 -7.990 22.118 1.00 96.69 181 GLU A C 1
ATOM 1351 O O . GLU A 1 181 ? -14.905 -6.808 22.470 1.00 96.69 181 GLU A O 1
ATOM 1356 N N . LEU A 1 182 ? -14.471 -8.376 20.921 1.00 97.44 182 LEU A N 1
ATOM 1357 C CA . LEU A 1 182 ? -14.392 -7.468 19.780 1.00 97.44 182 LEU A CA 1
ATOM 1358 C C . LEU A 1 182 ? -15.642 -7.681 18.930 1.00 97.44 182 LEU A C 1
ATOM 1360 O O . LEU A 1 182 ? -15.875 -8.781 18.436 1.00 97.44 182 LEU A O 1
ATOM 1364 N N . GLN A 1 183 ? -16.448 -6.641 18.766 1.00 97.31 183 GLN A N 1
ATOM 1365 C CA . GLN A 1 183 ? -17.575 -6.647 17.838 1.00 97.31 183 GLN A CA 1
ATOM 1366 C C . GLN A 1 183 ? -17.108 -6.004 16.544 1.00 97.31 183 GLN A C 1
ATOM 1368 O O . GLN A 1 183 ? -16.865 -4.796 16.514 1.00 97.31 183 GLN A O 1
ATOM 1373 N N . VAL A 1 184 ? -16.925 -6.823 15.512 1.00 97.56 184 VAL A N 1
ATOM 1374 C CA . VAL A 1 184 ? -16.476 -6.373 14.199 1.00 97.56 184 VAL A CA 1
ATOM 1375 C C . VAL A 1 184 ? -17.707 -6.015 13.381 1.00 97.56 184 VAL A C 1
ATOM 1377 O O . VAL A 1 184 ? -18.533 -6.867 13.066 1.00 97.56 184 VAL A O 1
ATOM 1380 N N . GLU A 1 185 ? -17.856 -4.723 13.102 1.00 96.00 185 GLU A N 1
ATOM 1381 C CA . GLU A 1 185 ? -18.949 -4.183 12.295 1.00 96.00 185 GLU A CA 1
ATOM 1382 C C . GLU A 1 185 ? -18.747 -4.597 10.832 1.00 96.00 185 GLU A C 1
ATOM 1384 O O . GLU A 1 185 ? -19.676 -5.071 10.183 1.00 96.00 185 GLU A O 1
ATOM 1389 N N . ASP A 1 186 ? -17.517 -4.465 10.342 1.00 91.81 186 ASP A N 1
ATOM 1390 C CA . ASP A 1 186 ? -17.170 -4.651 8.939 1.00 91.81 186 ASP A CA 1
ATOM 1391 C C . ASP A 1 186 ? -15.688 -5.021 8.807 1.00 91.81 186 ASP A C 1
ATOM 1393 O O . ASP A 1 186 ? -14.841 -4.518 9.551 1.00 91.81 186 ASP A O 1
ATOM 1397 N N . SER A 1 187 ? -15.396 -5.933 7.890 1.00 94.00 187 SER A N 1
ATOM 1398 C CA . SER A 1 187 ? -14.060 -6.427 7.605 1.00 94.00 187 SER A CA 1
ATOM 1399 C C . SER A 1 187 ? -13.940 -6.657 6.110 1.00 94.00 187 SER A C 1
ATOM 1401 O O . SER A 1 187 ? -14.680 -7.466 5.554 1.00 94.00 187 SER A O 1
ATOM 1403 N N . GLN A 1 188 ? -13.063 -5.893 5.467 1.00 91.00 188 GLN A N 1
ATOM 1404 C CA . GLN A 1 188 ? -12.963 -5.860 4.014 1.00 91.00 188 GLN A CA 1
ATOM 1405 C C . GLN A 1 188 ? -11.522 -6.013 3.562 1.00 91.00 188 GLN A C 1
ATOM 1407 O O . GLN A 1 188 ? -10.616 -5.386 4.120 1.00 91.00 188 GLN A O 1
ATOM 1412 N N . VAL A 1 189 ? -11.328 -6.771 2.490 1.00 93.19 189 VAL A N 1
ATOM 1413 C CA . VAL A 1 189 ? -10.041 -6.850 1.817 1.00 93.19 189 VAL A CA 1
ATOM 1414 C C . VAL A 1 189 ? -9.786 -5.553 1.061 1.00 93.19 189 VAL A C 1
ATOM 1416 O O . VAL A 1 189 ? -10.646 -5.012 0.366 1.00 93.19 189 VAL A O 1
ATOM 1419 N N . TYR A 1 190 ? -8.573 -5.036 1.192 1.00 92.19 190 TYR A N 1
ATOM 1420 C CA . TYR A 1 190 ? -8.111 -3.883 0.448 1.00 92.19 190 TYR A CA 1
ATOM 1421 C C . TYR A 1 190 ? -7.530 -4.347 -0.891 1.00 92.19 190 TYR A C 1
ATOM 1423 O O . TYR A 1 190 ? -6.373 -4.758 -0.980 1.00 92.19 190 TYR A O 1
ATOM 1431 N N . ARG A 1 191 ? -8.369 -4.299 -1.931 1.00 92.69 191 ARG A N 1
ATOM 1432 C CA . ARG A 1 191 ? -8.087 -4.829 -3.278 1.00 92.69 191 ARG A CA 1
ATOM 1433 C C . ARG A 1 191 ? -7.205 -3.940 -4.152 1.00 92.69 191 ARG A C 1
ATOM 1435 O O . ARG A 1 191 ? -6.966 -4.293 -5.303 1.00 92.69 191 ARG A O 1
ATOM 1442 N N . LYS A 1 192 ? -6.719 -2.802 -3.651 1.00 93.06 192 LYS A N 1
ATOM 1443 C CA . LYS A 1 192 ? -5.806 -1.975 -4.441 1.00 93.06 192 LYS A CA 1
ATOM 1444 C C . LYS A 1 192 ? -4.552 -2.803 -4.793 1.00 93.06 192 LYS A C 1
ATOM 1446 O O . LYS A 1 192 ? -3.969 -3.404 -3.882 1.00 93.06 192 LYS A O 1
ATOM 1451 N N . PRO A 1 193 ? -4.139 -2.852 -6.074 1.00 93.75 193 PRO A N 1
ATOM 1452 C CA . PRO A 1 193 ? -2.844 -3.386 -6.466 1.00 93.75 193 PRO A CA 1
ATOM 1453 C C . PRO A 1 193 ? -1.720 -2.729 -5.669 1.00 93.75 193 PRO A C 1
ATOM 1455 O O . PRO A 1 193 ? -1.748 -1.527 -5.411 1.00 93.75 193 PRO A O 1
ATOM 1458 N N . PHE A 1 194 ? -0.737 -3.526 -5.276 1.00 91.12 194 PHE A N 1
ATOM 1459 C CA . PHE A 1 194 ? 0.433 -3.047 -4.555 1.00 91.12 194 PHE A CA 1
ATOM 1460 C C . PHE A 1 194 ? 1.652 -3.435 -5.380 1.00 91.12 194 PHE A C 1
ATOM 1462 O O . PHE A 1 194 ? 2.049 -4.594 -5.395 1.00 91.12 194 PHE A O 1
ATOM 1469 N N . LEU A 1 195 ? 2.166 -2.486 -6.156 1.00 91.12 195 LEU A N 1
ATOM 1470 C CA . LEU A 1 195 ? 3.061 -2.782 -7.266 1.00 91.12 195 LEU A CA 1
ATOM 1471 C C . LEU A 1 195 ? 4.535 -2.622 -6.877 1.00 91.12 195 LEU A C 1
ATOM 1473 O O . LEU A 1 195 ? 4.924 -1.690 -6.173 1.00 91.12 195 LEU A O 1
ATOM 1477 N N . SER A 1 196 ? 5.360 -3.520 -7.398 1.00 90.06 196 SER A N 1
ATOM 1478 C CA . SER A 1 196 ? 6.818 -3.453 -7.398 1.00 90.06 196 SER A CA 1
ATOM 1479 C C . SER A 1 196 ? 7.352 -3.800 -8.789 1.00 90.06 196 SER A C 1
ATOM 1481 O O . SER A 1 196 ? 6.610 -4.277 -9.656 1.00 90.06 196 SER A O 1
ATOM 1483 N N . ILE A 1 197 ? 8.630 -3.507 -9.031 1.00 90.19 197 ILE A N 1
ATOM 1484 C CA . ILE A 1 197 ? 9.296 -3.838 -10.293 1.00 90.19 197 ILE A CA 1
ATOM 1485 C C . ILE A 1 197 ? 10.345 -4.908 -10.038 1.00 90.19 197 ILE A C 1
ATOM 1487 O O . ILE A 1 197 ? 11.194 -4.758 -9.169 1.00 90.19 197 ILE A O 1
ATOM 1491 N N . LEU A 1 198 ? 10.308 -5.973 -10.829 1.00 86.50 198 LEU A N 1
ATOM 1492 C CA . LEU A 1 198 ? 11.393 -6.937 -10.903 1.00 86.50 198 LEU A CA 1
ATOM 1493 C C . LEU A 1 198 ? 12.221 -6.594 -12.134 1.00 86.50 198 LEU A C 1
ATOM 1495 O O . LEU A 1 198 ? 11.756 -6.707 -13.272 1.00 86.50 198 LEU A O 1
ATOM 1499 N N . GLU A 1 199 ? 13.448 -6.146 -11.907 1.00 83.75 199 GLU A N 1
ATOM 1500 C CA . GLU A 1 199 ? 14.380 -5.927 -13.003 1.00 83.75 199 GLU A CA 1
ATOM 1501 C C . GLU A 1 199 ? 14.829 -7.258 -13.577 1.00 83.75 199 GLU A C 1
ATOM 1503 O O . GLU A 1 199 ? 15.126 -8.222 -12.868 1.00 83.75 199 GLU A O 1
ATOM 1508 N N . HIS A 1 200 ? 14.919 -7.294 -14.897 1.00 82.50 200 HIS A N 1
ATOM 1509 C CA . HIS A 1 200 ? 15.410 -8.446 -15.628 1.00 82.50 200 HIS A CA 1
ATOM 1510 C C . HIS A 1 200 ? 16.939 -8.488 -15.545 1.00 82.50 200 HIS A C 1
ATOM 1512 O O . HIS A 1 200 ? 17.630 -8.135 -16.496 1.00 82.50 200 HIS A O 1
ATOM 1518 N N . ARG A 1 201 ? 17.459 -8.893 -14.381 1.00 68.19 201 ARG A N 1
ATOM 1519 C CA . ARG A 1 201 ? 18.892 -9.106 -14.126 1.00 68.19 201 ARG A CA 1
ATOM 1520 C C . ARG A 1 201 ? 19.292 -10.548 -14.456 1.00 68.19 201 ARG A C 1
ATOM 1522 O O . ARG A 1 201 ? 18.466 -11.456 -14.391 1.00 68.19 201 ARG A O 1
ATOM 1529 N N . GLY A 1 202 ? 20.569 -10.759 -14.774 1.00 53.94 202 GLY A N 1
ATOM 1530 C CA . GLY A 1 202 ? 21.071 -12.060 -15.231 1.00 53.94 202 GLY A CA 1
ATOM 1531 C C . GLY A 1 202 ? 20.807 -12.286 -16.726 1.00 53.94 202 GLY A C 1
ATOM 1532 O O . GLY A 1 202 ? 19.869 -11.732 -17.290 1.00 53.94 202 GLY A O 1
ATOM 1533 N N . CYS A 1 203 ? 21.668 -13.084 -17.370 1.00 57.78 203 CYS A N 1
ATOM 1534 C CA . CYS A 1 203 ? 21.818 -13.241 -18.828 1.00 57.78 203 CYS A CA 1
ATOM 1535 C C . CYS A 1 203 ? 22.501 -12.053 -19.546 1.00 57.78 203 CYS A C 1
ATOM 1537 O O . CYS A 1 203 ? 21.944 -10.968 -19.672 1.00 57.78 203 CYS A O 1
ATOM 1539 N N . ILE A 1 204 ? 23.693 -12.269 -20.131 1.00 56.19 204 ILE A N 1
ATOM 1540 C CA . ILE A 1 204 ? 24.238 -11.350 -21.154 1.00 56.19 204 ILE A CA 1
ATOM 1541 C C . ILE A 1 204 ? 23.437 -11.569 -22.440 1.00 56.19 204 ILE A C 1
ATOM 1543 O O . ILE A 1 204 ? 23.702 -12.488 -23.218 1.00 56.19 204 ILE A O 1
ATOM 1547 N N . GLY A 1 205 ? 22.418 -10.736 -22.630 1.00 61.09 205 GLY A N 1
ATOM 1548 C CA . GLY A 1 205 ? 21.535 -10.715 -23.790 1.00 61.09 205 GLY A CA 1
ATOM 1549 C C . GLY A 1 205 ? 20.615 -9.497 -23.731 1.00 61.09 205 GLY A C 1
ATOM 1550 O O . GLY A 1 205 ? 20.319 -8.987 -22.657 1.00 61.09 205 GLY A O 1
ATOM 1551 N N . PHE A 1 206 ? 20.191 -8.995 -24.888 1.00 74.94 206 PHE A N 1
ATOM 1552 C CA . PHE A 1 206 ? 19.284 -7.852 -24.968 1.00 74.94 206 PHE A CA 1
ATOM 1553 C C . PHE A 1 206 ? 17.914 -8.212 -24.372 1.00 74.94 206 PHE A C 1
ATOM 1555 O O . PHE A 1 206 ? 17.161 -8.977 -24.980 1.00 74.94 206 PHE A O 1
ATOM 1562 N N . ARG A 1 207 ? 17.594 -7.652 -23.199 1.00 80.44 207 ARG A N 1
ATOM 1563 C CA . ARG A 1 207 ? 16.327 -7.869 -22.490 1.00 80.44 207 ARG A CA 1
ATOM 1564 C C . ARG A 1 207 ? 15.710 -6.509 -22.129 1.00 80.44 207 ARG A C 1
ATOM 1566 O O . ARG A 1 207 ? 15.850 -6.034 -21.008 1.00 80.44 207 ARG A O 1
ATOM 1573 N N . PRO A 1 208 ? 15.072 -5.825 -23.100 1.00 85.88 208 PRO A N 1
ATOM 1574 C CA . PRO A 1 208 ? 14.609 -4.447 -22.950 1.00 85.88 208 PRO A CA 1
ATOM 1575 C C . PRO A 1 208 ? 13.263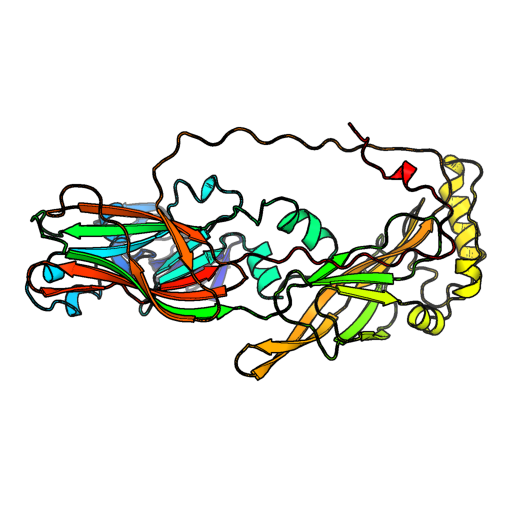 -4.395 -22.220 1.00 85.88 208 PRO A C 1
ATOM 1577 O O . PRO A 1 208 ? 12.256 -3.963 -22.784 1.00 85.88 208 PRO A O 1
ATOM 1580 N N . GLY A 1 209 ? 13.207 -4.921 -21.007 1.00 90.00 209 GLY A N 1
ATOM 1581 C CA . GLY A 1 209 ? 11.973 -5.018 -20.252 1.00 90.00 209 GLY A CA 1
ATOM 1582 C C . GLY A 1 209 ? 12.210 -5.173 -18.764 1.00 90.00 209 GLY A C 1
ATOM 1583 O O . GLY A 1 209 ? 13.338 -5.294 -18.294 1.00 90.00 209 GLY A O 1
ATOM 1584 N N . PHE A 1 210 ? 11.104 -5.146 -18.045 1.00 92.56 210 PHE A N 1
ATOM 1585 C CA . PHE A 1 210 ? 11.022 -5.389 -16.615 1.00 92.56 210 PHE A CA 1
ATOM 1586 C C . PHE A 1 210 ? 9.703 -6.108 -16.337 1.00 92.56 210 PHE A C 1
ATOM 1588 O O . PHE A 1 210 ? 8.821 -6.134 -17.199 1.00 92.56 210 PHE A O 1
ATOM 1595 N N . SER A 1 211 ? 9.539 -6.674 -15.147 1.00 92.44 211 SER A N 1
ATOM 1596 C CA . SER A 1 211 ? 8.243 -7.206 -14.724 1.00 92.44 211 SER A CA 1
ATOM 1597 C C . SER A 1 211 ? 7.597 -6.281 -13.713 1.00 92.44 211 SER A C 1
ATOM 1599 O O . SER A 1 211 ? 8.262 -5.800 -12.799 1.00 92.44 211 SER A O 1
ATOM 1601 N N . PHE A 1 212 ? 6.288 -6.093 -13.824 1.00 93.38 212 PHE A N 1
ATOM 1602 C CA . PHE A 1 212 ? 5.503 -5.736 -12.655 1.00 93.38 212 PHE A CA 1
ATOM 1603 C C . PHE A 1 212 ? 5.288 -6.980 -11.802 1.00 93.38 212 PHE A C 1
ATOM 1605 O O . PHE A 1 212 ? 4.906 -8.032 -12.312 1.00 93.38 212 PHE A O 1
ATOM 1612 N N . ALA A 1 213 ? 5.485 -6.824 -10.502 1.00 91.44 213 ALA A N 1
ATOM 1613 C CA . ALA A 1 213 ? 5.029 -7.739 -9.474 1.00 91.44 213 ALA A CA 1
ATOM 1614 C C . ALA A 1 213 ? 3.915 -7.041 -8.689 1.00 91.44 213 ALA A C 1
ATOM 1616 O O . ALA A 1 213 ? 4.046 -5.880 -8.304 1.00 91.44 213 ALA A O 1
ATOM 1617 N N . ASN A 1 214 ? 2.791 -7.719 -8.482 1.00 92.88 214 ASN A N 1
ATOM 1618 C CA . ASN A 1 214 ? 1.674 -7.182 -7.719 1.00 92.88 214 ASN A CA 1
ATOM 1619 C C . ASN A 1 214 ? 1.581 -7.916 -6.389 1.00 92.88 214 ASN A C 1
ATOM 1621 O O . ASN A 1 214 ? 0.996 -8.986 -6.303 1.00 92.88 214 ASN A O 1
ATOM 1625 N N . ASN A 1 215 ? 2.098 -7.307 -5.335 1.00 90.19 215 ASN A N 1
ATOM 1626 C CA . ASN A 1 215 ? 1.986 -7.755 -3.953 1.00 90.19 215 ASN A CA 1
ATOM 1627 C C . ASN A 1 215 ? 0.609 -7.428 -3.328 1.00 90.19 215 ASN A C 1
ATOM 1629 O O . ASN A 1 215 ? 0.378 -7.671 -2.140 1.00 90.19 215 ASN A O 1
ATOM 1633 N N . GLY A 1 216 ? -0.306 -6.832 -4.098 1.00 91.56 216 GLY A N 1
ATOM 1634 C CA . GLY A 1 216 ? -1.665 -6.495 -3.684 1.00 91.56 216 GLY A CA 1
ATOM 1635 C C . GLY A 1 216 ? -2.640 -7.652 -3.873 1.00 91.56 216 GLY A C 1
ATOM 1636 O O . GLY A 1 216 ? -2.277 -8.733 -4.319 1.00 91.56 216 GLY A O 1
ATOM 1637 N N . TRP A 1 217 ? -3.905 -7.412 -3.533 1.00 92.94 217 TRP A N 1
ATOM 1638 C CA . TRP A 1 217 ? -4.942 -8.454 -3.502 1.00 92.94 217 TRP A CA 1
ATOM 1639 C C . TRP A 1 217 ? -6.039 -8.277 -4.554 1.00 92.94 217 TRP A C 1
ATOM 1641 O O . TRP A 1 217 ? -7.064 -8.957 -4.488 1.00 92.94 217 TRP A O 1
ATOM 1651 N N . GLY A 1 218 ? -5.851 -7.353 -5.495 1.00 94.06 218 GLY A N 1
ATOM 1652 C CA . GLY A 1 218 ? -6.726 -7.183 -6.648 1.00 94.06 218 GLY A CA 1
ATOM 1653 C C . GLY A 1 218 ? -5.924 -6.974 -7.933 1.00 94.06 218 GLY A C 1
ATOM 1654 O O . GLY A 1 218 ? -4.767 -6.541 -7.872 1.00 94.06 218 GLY A O 1
ATOM 1655 N N . PRO A 1 219 ? -6.524 -7.292 -9.092 1.00 96.69 219 PRO A N 1
ATOM 1656 C CA . PRO A 1 219 ? -5.857 -7.181 -10.378 1.00 96.69 219 PRO A CA 1
ATOM 1657 C C . PRO A 1 219 ? -5.731 -5.722 -10.824 1.00 96.69 219 PRO A C 1
ATOM 1659 O O . PRO A 1 219 ? -6.599 -4.890 -10.546 1.00 96.69 219 PRO A O 1
ATOM 1662 N N . ALA A 1 220 ? -4.671 -5.439 -11.575 1.00 97.00 220 ALA A N 1
ATOM 1663 C CA . ALA A 1 220 ? -4.515 -4.202 -12.324 1.00 97.00 220 ALA A CA 1
ATOM 1664 C C . ALA A 1 220 ? -5.049 -4.401 -13.750 1.00 97.00 220 ALA A C 1
ATOM 1666 O O . ALA A 1 220 ? -4.703 -5.373 -14.422 1.00 97.00 220 ALA A O 1
ATOM 1667 N N . ALA A 1 221 ? -5.889 -3.479 -14.216 1.00 97.62 221 ALA A N 1
ATOM 1668 C CA . ALA A 1 221 ? -6.527 -3.557 -15.526 1.00 97.62 221 ALA A CA 1
ATOM 1669 C C . ALA A 1 221 ? -6.423 -2.246 -16.312 1.00 97.62 221 ALA A C 1
ATOM 1671 O O . ALA A 1 221 ? -6.410 -1.155 -15.734 1.00 97.62 221 ALA A O 1
ATOM 1672 N N . GLY A 1 222 ? -6.398 -2.344 -17.641 1.00 95.69 222 GLY A N 1
ATOM 1673 C CA . GLY A 1 222 ? -6.342 -1.194 -18.546 1.00 95.69 222 GLY A CA 1
ATOM 1674 C C . GLY A 1 222 ? -5.049 -0.390 -18.415 1.00 95.69 222 GLY A C 1
ATOM 1675 O O . GLY A 1 222 ? -5.075 0.835 -18.529 1.00 95.69 222 GLY A O 1
ATOM 1676 N N . GLY A 1 223 ? -3.938 -1.073 -18.134 1.00 97.12 223 GLY A N 1
ATOM 1677 C CA . GLY A 1 223 ? -2.666 -0.446 -17.816 1.00 97.12 223 GLY A CA 1
ATOM 1678 C C . GLY A 1 223 ? -2.094 0.390 -18.966 1.00 97.12 223 GLY A C 1
ATOM 1679 O O . GLY A 1 223 ? -2.095 -0.010 -20.134 1.00 97.12 223 GLY A O 1
ATOM 1680 N N . ARG A 1 224 ? -1.558 1.561 -18.631 1.00 98.12 224 ARG A N 1
ATOM 1681 C CA . ARG A 1 224 ? -0.876 2.468 -19.557 1.00 98.12 224 ARG A CA 1
ATOM 1682 C C . ARG A 1 224 ? 0.339 3.086 -18.893 1.00 98.12 224 ARG A C 1
ATOM 1684 O O . ARG A 1 224 ? 0.237 3.666 -17.818 1.00 98.12 224 ARG A O 1
ATOM 1691 N N . LEU A 1 225 ? 1.466 3.017 -19.581 1.00 97.94 225 LEU A N 1
ATOM 1692 C CA . LEU A 1 225 ? 2.696 3.691 -19.206 1.00 97.94 225 LEU A CA 1
ATOM 1693 C C . LEU A 1 225 ? 2.882 4.938 -20.061 1.00 97.94 225 LEU A C 1
ATOM 1695 O O . LEU A 1 225 ? 2.766 4.858 -21.282 1.00 97.94 225 LEU A O 1
ATOM 1699 N N . ALA A 1 226 ? 3.237 6.044 -19.417 1.00 98.19 226 ALA A N 1
ATOM 1700 C CA . ALA A 1 226 ? 3.825 7.212 -20.060 1.00 98.19 226 ALA A CA 1
ATOM 1701 C C . ALA A 1 226 ? 5.254 7.349 -19.529 1.00 98.19 226 ALA A C 1
ATOM 1703 O O . ALA A 1 226 ? 5.439 7.734 -18.372 1.00 98.19 226 ALA A O 1
ATOM 1704 N N . ILE A 1 227 ? 6.240 6.966 -20.342 1.00 97.75 227 ILE A N 1
ATOM 1705 C CA . ILE A 1 227 ? 7.638 6.800 -19.920 1.00 97.75 227 ILE A CA 1
ATOM 1706 C C . ILE A 1 227 ? 8.601 7.618 -20.765 1.00 97.75 227 ILE A C 1
ATOM 1708 O O . ILE A 1 227 ? 8.375 7.838 -21.950 1.00 97.75 227 ILE A O 1
ATOM 1712 N N . GLU A 1 228 ? 9.714 8.010 -20.170 1.00 97.31 228 GLU A N 1
ATOM 1713 C CA . GLU A 1 228 ? 10.896 8.501 -20.864 1.00 97.31 228 GLU A CA 1
ATOM 1714 C C . GLU A 1 228 ? 12.101 7.632 -20.511 1.00 97.31 228 GLU A C 1
ATOM 1716 O O . GLU A 1 228 ? 12.206 7.091 -19.407 1.00 97.31 228 GLU A O 1
ATOM 1721 N N . PHE A 1 229 ? 13.010 7.499 -21.470 1.00 97.38 229 PHE A N 1
ATOM 1722 C CA . PHE A 1 229 ? 14.325 6.938 -21.224 1.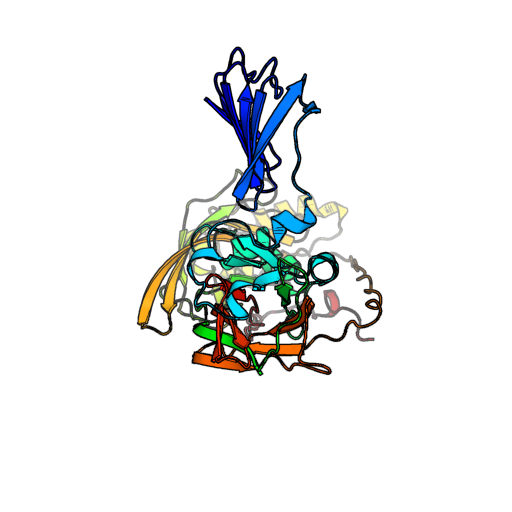00 97.38 229 PHE A CA 1
ATOM 1723 C C . PHE A 1 229 ? 15.240 8.041 -20.704 1.00 97.38 229 PHE A C 1
ATOM 1725 O O . PHE A 1 229 ? 15.164 9.170 -21.191 1.00 97.38 229 PHE A O 1
ATOM 1732 N N . PHE A 1 230 ? 16.122 7.732 -19.763 1.00 96.31 230 PHE A N 1
ATOM 1733 C CA . PHE A 1 230 ? 17.074 8.698 -19.224 1.00 96.31 230 PHE A CA 1
ATOM 1734 C C . PHE A 1 230 ? 18.449 8.074 -18.990 1.00 96.31 230 PHE A C 1
ATOM 1736 O O . PHE A 1 230 ? 18.590 6.853 -18.910 1.00 96.31 230 PHE A O 1
ATOM 1743 N N . ASN A 1 231 ? 19.465 8.933 -18.914 1.00 94.75 231 ASN A N 1
ATOM 1744 C CA . ASN A 1 231 ? 20.813 8.521 -18.550 1.00 94.75 231 ASN A CA 1
ATOM 1745 C C . ASN A 1 231 ? 20.930 8.412 -17.024 1.00 94.75 231 ASN A C 1
ATOM 1747 O O . ASN A 1 231 ? 20.730 9.400 -16.325 1.00 94.75 231 ASN A O 1
ATOM 1751 N N . GLU A 1 232 ? 21.261 7.234 -16.500 1.00 90.06 232 GLU A N 1
ATOM 1752 C CA . GLU A 1 232 ? 21.370 7.018 -15.047 1.00 90.06 232 GLU A CA 1
ATOM 1753 C C . GLU A 1 232 ? 22.531 7.802 -14.407 1.00 90.06 232 GLU A C 1
ATOM 1755 O O . GLU A 1 232 ? 22.418 8.227 -13.257 1.00 90.06 232 GLU A O 1
ATOM 1760 N N . ASP A 1 233 ? 23.603 8.068 -15.162 1.00 87.62 233 ASP A N 1
ATOM 1761 C CA . ASP A 1 233 ? 24.747 8.876 -14.719 1.00 87.62 233 ASP A CA 1
ATOM 1762 C C . ASP A 1 233 ? 24.482 10.395 -14.848 1.00 87.62 233 ASP A C 1
ATOM 1764 O O . ASP A 1 233 ? 25.134 11.204 -14.182 1.00 87.62 233 ASP A O 1
ATOM 1768 N N . ASP A 1 234 ? 23.521 10.796 -15.692 1.00 90.19 234 ASP A N 1
ATOM 1769 C CA . ASP A 1 234 ? 23.089 12.187 -15.915 1.00 90.19 234 ASP A CA 1
ATOM 1770 C C . ASP A 1 234 ? 21.551 12.282 -16.073 1.00 90.19 234 ASP A C 1
ATOM 1772 O O . ASP A 1 234 ? 21.042 12.386 -17.197 1.00 90.19 234 ASP A O 1
ATOM 1776 N N . PRO A 1 235 ? 20.781 12.259 -14.962 1.00 88.12 235 PRO A N 1
ATOM 1777 C CA . PRO A 1 235 ? 19.317 12.131 -14.996 1.00 88.12 235 PRO A CA 1
ATOM 1778 C C . PRO A 1 235 ? 18.552 13.295 -15.641 1.00 88.12 235 PRO A C 1
ATOM 1780 O O . PRO A 1 235 ? 17.346 13.178 -15.890 1.00 88.12 235 PRO A O 1
ATOM 1783 N N . ASP A 1 236 ? 19.221 14.421 -15.900 1.00 91.50 236 ASP A N 1
ATOM 1784 C CA . ASP A 1 236 ? 18.654 15.552 -16.640 1.00 91.50 236 ASP A CA 1
ATOM 1785 C C . ASP A 1 236 ? 18.600 15.272 -18.152 1.00 91.50 236 ASP A C 1
ATOM 1787 O O . ASP A 1 236 ? 17.858 15.924 -18.895 1.00 91.50 236 ASP A O 1
ATOM 1791 N N . ARG A 1 237 ? 19.363 14.282 -18.627 1.00 93.25 237 ARG A N 1
ATOM 1792 C CA . ARG A 1 237 ? 19.375 13.853 -20.019 1.00 93.25 237 ARG A CA 1
ATOM 1793 C C . ARG A 1 237 ? 18.334 12.759 -20.244 1.00 93.25 237 ARG A C 1
ATOM 1795 O O . ARG A 1 237 ? 18.526 11.613 -19.845 1.00 93.25 237 ARG A O 1
ATOM 1802 N N . ALA A 1 238 ? 17.257 13.109 -20.941 1.00 95.44 238 ALA A N 1
ATOM 1803 C CA . ALA A 1 238 ? 16.144 12.207 -21.219 1.00 95.44 238 ALA A CA 1
ATOM 1804 C C . ALA A 1 238 ? 15.677 12.258 -22.682 1.00 95.44 238 ALA A C 1
ATOM 1806 O O . ALA A 1 238 ? 15.954 13.211 -23.419 1.00 95.44 238 ALA A O 1
ATOM 1807 N N . SER A 1 239 ? 14.971 11.212 -23.106 1.00 96.44 239 SER A N 1
ATOM 1808 C CA . SER A 1 239 ? 14.276 11.140 -24.390 1.00 96.44 239 SER A CA 1
ATOM 1809 C C . SER A 1 239 ? 12.959 11.921 -24.360 1.00 96.44 239 SER A C 1
ATOM 1811 O O . SER A 1 239 ? 12.549 12.476 -23.344 1.00 96.44 239 SER A O 1
ATOM 1813 N N . ARG A 1 240 ? 12.230 11.914 -25.480 1.00 95.56 240 ARG A N 1
ATOM 1814 C CA . ARG A 1 240 ? 10.793 12.222 -25.448 1.00 95.56 240 ARG A CA 1
ATOM 1815 C C . ARG A 1 240 ? 10.019 11.154 -24.666 1.00 95.56 240 ARG A C 1
ATOM 1817 O O . ARG A 1 240 ? 10.520 10.051 -24.450 1.00 95.56 240 ARG A O 1
ATOM 1824 N N . THR A 1 241 ? 8.773 11.465 -24.328 1.00 97.44 241 THR A N 1
ATOM 1825 C CA . THR A 1 241 ? 7.839 10.505 -23.735 1.00 97.44 241 THR A CA 1
ATOM 1826 C C . THR A 1 241 ? 7.304 9.519 -24.780 1.00 97.44 241 THR A C 1
ATOM 1828 O O . THR A 1 241 ? 7.023 9.891 -25.925 1.00 97.44 241 THR A O 1
ATOM 1831 N N . PHE A 1 242 ? 7.124 8.272 -24.358 1.00 97.69 242 PHE A N 1
ATOM 1832 C CA . PHE A 1 242 ? 6.520 7.172 -25.093 1.00 97.69 242 PHE A CA 1
ATOM 1833 C C . PHE A 1 242 ? 5.336 6.610 -24.312 1.00 97.69 242 PHE A C 1
ATOM 1835 O O . PHE A 1 242 ? 5.335 6.590 -23.082 1.00 97.69 242 PHE A O 1
ATOM 1842 N N . GLU A 1 243 ? 4.344 6.116 -25.044 1.00 97.50 243 GLU A N 1
ATOM 1843 C CA . GLU A 1 243 ? 3.141 5.521 -24.474 1.00 97.50 243 GLU A CA 1
ATOM 1844 C C . GLU A 1 243 ? 3.162 4.011 -24.713 1.00 97.50 243 GLU A C 1
ATOM 1846 O O . GLU A 1 243 ? 3.264 3.566 -25.857 1.00 97.50 243 GLU A O 1
ATOM 1851 N N . VAL A 1 244 ? 3.042 3.218 -23.649 1.00 97.19 244 VAL A N 1
ATOM 1852 C CA . VAL A 1 244 ? 3.055 1.751 -23.731 1.00 97.19 244 VAL A CA 1
ATOM 1853 C C . VAL A 1 244 ? 1.775 1.203 -23.118 1.00 97.19 244 VAL A C 1
ATOM 1855 O O . VAL A 1 244 ? 1.430 1.512 -21.979 1.00 97.19 244 VAL A O 1
ATOM 1858 N N . ALA A 1 245 ? 1.041 0.402 -23.888 1.00 96.62 245 ALA A N 1
ATOM 1859 C CA . ALA A 1 245 ? -0.105 -0.330 -23.368 1.00 96.62 245 ALA A CA 1
ATOM 1860 C C . ALA A 1 245 ? 0.386 -1.533 -22.557 1.00 96.62 245 ALA A C 1
ATOM 1862 O O . ALA A 1 245 ? 1.254 -2.277 -23.011 1.00 96.62 245 ALA A O 1
ATOM 1863 N N . VAL A 1 246 ? -0.197 -1.731 -21.382 1.00 96.81 246 VAL A N 1
ATOM 1864 C CA . VAL A 1 246 ? 0.113 -2.831 -20.472 1.00 96.81 246 VAL A CA 1
ATOM 1865 C C . VAL A 1 246 ? -1.147 -3.679 -20.339 1.00 96.81 246 VAL A C 1
ATOM 1867 O O . VAL A 1 246 ? -2.238 -3.151 -20.125 1.00 96.81 246 VAL A O 1
ATOM 1870 N N . ALA A 1 247 ? -1.009 -4.988 -20.541 1.00 96.81 247 ALA A N 1
ATOM 1871 C CA . ALA A 1 247 ? -2.127 -5.915 -20.411 1.00 96.81 247 ALA A CA 1
ATOM 1872 C C . ALA A 1 247 ? -2.616 -5.986 -18.957 1.00 96.81 247 ALA A C 1
ATOM 1874 O O . ALA A 1 247 ? -1.897 -5.608 -18.037 1.00 96.81 247 ALA A O 1
ATOM 1875 N N . ASP A 1 248 ? -3.831 -6.486 -18.757 1.00 97.62 248 ASP A N 1
ATOM 1876 C CA . ASP A 1 248 ? -4.349 -6.751 -17.417 1.00 97.62 248 ASP A CA 1
ATOM 1877 C C . ASP A 1 248 ? -3.520 -7.855 -16.750 1.00 97.62 248 ASP A C 1
ATOM 1879 O O . ASP A 1 248 ? -3.149 -8.839 -17.397 1.00 97.62 248 ASP A O 1
ATOM 1883 N N . PHE A 1 249 ? -3.262 -7.717 -15.453 1.00 97.00 249 PHE A N 1
ATOM 1884 C CA . PHE A 1 249 ? -2.549 -8.724 -14.679 1.00 97.00 249 PHE A CA 1
ATOM 1885 C C . PHE A 1 249 ? -3.051 -8.796 -13.245 1.00 97.00 249 PHE A C 1
ATOM 1887 O O . PHE A 1 249 ? -3.427 -7.794 -12.638 1.00 97.00 249 PHE A O 1
ATOM 1894 N N . ASP A 1 250 ? -3.049 -10.014 -12.708 1.00 95.38 250 ASP A N 1
ATOM 1895 C CA . ASP A 1 250 ? -3.258 -10.237 -11.286 1.00 95.38 250 ASP A CA 1
ATOM 1896 C C . ASP A 1 250 ? -1.902 -10.257 -10.584 1.00 95.38 250 ASP A C 1
ATOM 1898 O O . ASP A 1 250 ? -1.501 -9.227 -10.068 1.00 95.38 250 ASP A O 1
ATOM 1902 N N . GLU A 1 251 ? -1.167 -11.369 -10.638 1.00 92.12 251 GLU A N 1
ATOM 1903 C CA . GLU A 1 251 ? 0.102 -11.594 -9.917 1.00 92.12 251 GLU A CA 1
ATOM 1904 C C . GLU A 1 251 ? 1.279 -10.740 -10.418 1.00 92.12 251 GLU A C 1
ATOM 1906 O O . GLU A 1 251 ? 2.063 -10.217 -9.629 1.00 92.12 251 GLU A O 1
ATOM 1911 N N . GLY A 1 252 ? 1.410 -10.585 -11.733 1.00 92.75 252 GLY A N 1
ATOM 1912 C CA . GLY A 1 252 ? 2.511 -9.863 -12.358 1.00 92.75 252 GLY A CA 1
ATOM 1913 C C . GLY A 1 252 ? 2.485 -9.989 -13.876 1.00 92.75 252 GLY A C 1
ATOM 1914 O O . GLY A 1 252 ? 1.656 -10.714 -14.434 1.00 92.75 252 GLY A O 1
ATOM 1915 N N . LEU A 1 253 ? 3.351 -9.229 -14.542 1.00 94.75 253 LEU A N 1
ATOM 1916 C CA . LEU A 1 253 ? 3.420 -9.171 -16.000 1.00 94.75 253 LEU A CA 1
ATOM 1917 C C . LEU A 1 253 ? 4.779 -8.666 -16.470 1.00 94.75 253 LEU A C 1
ATOM 1919 O O . LEU A 1 253 ? 5.262 -7.642 -15.988 1.00 94.75 253 LEU A O 1
ATOM 1923 N N . ASP A 1 254 ? 5.332 -9.316 -17.489 1.00 93.38 254 ASP A N 1
ATOM 1924 C CA . ASP A 1 254 ? 6.499 -8.812 -18.206 1.00 93.38 254 ASP A CA 1
ATOM 1925 C C . ASP A 1 254 ? 6.105 -7.696 -19.176 1.00 93.38 254 ASP A C 1
ATOM 1927 O O . ASP A 1 254 ? 5.264 -7.858 -20.064 1.00 93.38 254 ASP A O 1
ATOM 1931 N N . VAL A 1 255 ? 6.757 -6.549 -19.023 1.00 94.19 255 VAL A N 1
ATOM 1932 C CA . VAL A 1 255 ? 6.618 -5.392 -19.900 1.00 94.19 255 VAL A CA 1
ATOM 1933 C C . VAL A 1 255 ? 7.813 -5.355 -20.840 1.00 94.19 255 VAL A C 1
ATOM 1935 O O . VAL A 1 255 ? 8.929 -5.015 -20.452 1.00 94.19 255 VAL A O 1
ATOM 1938 N N . SER A 1 256 ? 7.574 -5.677 -22.111 1.00 92.69 256 SER A N 1
ATOM 1939 C CA . SER A 1 256 ? 8.580 -5.517 -23.161 1.00 92.69 256 SER A CA 1
ATOM 1940 C C . SER A 1 256 ? 8.532 -4.110 -23.750 1.00 92.69 256 SER A C 1
ATOM 1942 O O . SER A 1 256 ? 7.509 -3.680 -24.280 1.00 92.69 256 SER A O 1
ATOM 1944 N N . LEU A 1 257 ? 9.670 -3.417 -23.743 1.00 94.56 257 LEU A N 1
ATOM 1945 C CA . LEU A 1 257 ? 9.848 -2.106 -24.370 1.00 94.56 257 LEU A CA 1
ATOM 1946 C C . LEU A 1 257 ? 10.496 -2.201 -25.753 1.00 94.56 257 LEU A C 1
ATOM 1948 O O . LEU A 1 257 ? 10.906 -1.191 -26.322 1.00 94.56 257 LEU A O 1
ATOM 1952 N N . ARG A 1 258 ? 10.572 -3.401 -26.339 1.00 92.31 258 ARG A N 1
ATOM 1953 C CA . ARG A 1 258 ? 11.208 -3.617 -27.645 1.00 92.31 258 ARG A CA 1
ATOM 1954 C C . ARG A 1 258 ? 10.619 -2.727 -28.742 1.00 92.31 258 ARG A C 1
ATOM 1956 O O . ARG A 1 258 ? 11.368 -2.049 -29.435 1.00 92.31 258 ARG A O 1
ATOM 1963 N N . SER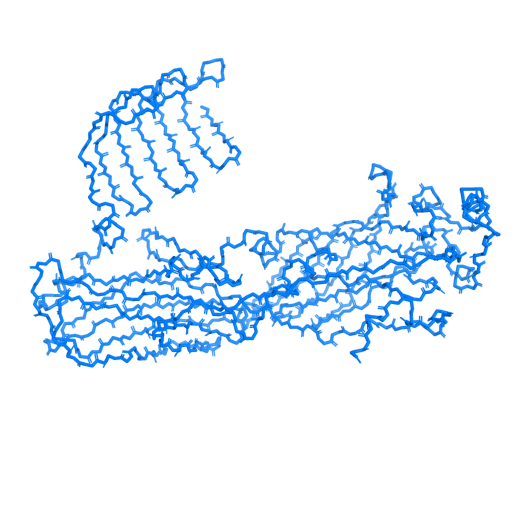 A 1 259 ? 9.295 -2.710 -28.891 1.00 93.50 259 SER A N 1
ATOM 1964 C CA . SER A 1 259 ? 8.634 -1.878 -29.906 1.00 93.50 259 SER A CA 1
ATOM 1965 C C . SER A 1 259 ? 8.844 -0.386 -29.657 1.00 93.50 259 SER A C 1
ATOM 1967 O O . SER A 1 259 ? 8.944 0.388 -30.603 1.00 93.50 259 SER A O 1
ATOM 1969 N N . THR A 1 260 ? 8.941 0.009 -28.388 1.00 96.12 260 THR A N 1
ATOM 1970 C CA . THR A 1 260 ? 9.211 1.387 -27.973 1.00 96.12 260 THR A CA 1
ATOM 1971 C C . THR A 1 260 ? 10.633 1.804 -28.345 1.00 96.12 260 THR A C 1
ATOM 1973 O O . THR A 1 260 ? 10.847 2.897 -28.861 1.00 96.12 260 THR A O 1
ATOM 1976 N N . LEU A 1 261 ? 11.610 0.910 -28.169 1.00 94.69 261 LEU A N 1
ATOM 1977 C CA . LEU A 1 261 ? 12.985 1.122 -28.618 1.00 94.69 261 LEU A CA 1
ATOM 1978 C C . LEU A 1 261 ? 13.091 1.162 -30.151 1.00 94.69 261 LEU A C 1
ATOM 1980 O O . LEU A 1 261 ? 13.793 2.020 -30.685 1.00 94.69 261 LEU A O 1
ATOM 1984 N N . ASP A 1 262 ? 12.362 0.300 -30.870 1.00 94.56 262 ASP A N 1
ATOM 1985 C CA . ASP A 1 262 ? 12.275 0.371 -32.337 1.00 94.56 262 ASP A CA 1
ATOM 1986 C C . ASP A 1 262 ? 11.713 1.740 -32.788 1.00 94.56 262 ASP A C 1
ATOM 1988 O O . ASP A 1 262 ? 12.226 2.346 -33.732 1.00 94.56 262 ASP A O 1
ATOM 1992 N N . GLU A 1 263 ? 10.699 2.271 -32.089 1.00 95.50 263 GLU A N 1
ATOM 1993 C CA . GLU A 1 263 ? 10.136 3.611 -32.330 1.00 95.50 263 GLU A CA 1
ATOM 1994 C C . GLU A 1 263 ? 11.146 4.734 -32.038 1.00 95.50 263 GLU A C 1
ATOM 1996 O O . GLU A 1 263 ? 11.190 5.730 -32.763 1.00 95.50 263 GLU A O 1
ATOM 2001 N N . ALA A 1 264 ? 11.998 4.558 -31.024 1.00 94.56 264 ALA A N 1
ATOM 2002 C CA . ALA A 1 264 ? 13.121 5.446 -30.717 1.00 94.56 264 ALA A CA 1
ATOM 2003 C C . ALA A 1 264 ? 14.276 5.341 -31.739 1.00 94.56 264 ALA A C 1
ATOM 2005 O O . ALA A 1 264 ? 15.279 6.050 -31.626 1.00 94.56 264 ALA A O 1
ATOM 2006 N N . GLY A 1 265 ? 14.156 4.472 -32.750 1.00 94.56 265 GLY A N 1
ATOM 2007 C CA . GLY A 1 265 ? 15.131 4.299 -33.826 1.00 94.56 265 GLY A CA 1
ATOM 2008 C C . GLY A 1 265 ? 16.270 3.328 -33.508 1.00 94.56 265 GLY A C 1
ATOM 2009 O O . GLY A 1 265 ? 17.289 3.354 -34.208 1.00 94.56 265 GLY A O 1
ATOM 2010 N N . VAL A 1 266 ? 16.114 2.493 -32.477 1.00 93.06 266 VAL A N 1
ATOM 2011 C CA . VAL A 1 266 ? 17.067 1.443 -32.096 1.00 93.06 266 VAL A CA 1
ATOM 2012 C C . VAL A 1 266 ? 16.903 0.224 -33.004 1.00 93.06 266 VAL A C 1
ATOM 2014 O O . VAL A 1 266 ? 15.790 -0.234 -33.237 1.00 93.06 266 VAL A O 1
ATOM 2017 N N . ASP A 1 267 ? 18.003 -0.359 -33.487 1.00 90.12 267 ASP A N 1
ATOM 2018 C CA . ASP A 1 267 ? 17.965 -1.670 -34.149 1.00 90.12 267 ASP A CA 1
ATOM 2019 C C . ASP A 1 267 ? 17.987 -2.794 -33.101 1.00 90.12 267 ASP A C 1
ATOM 2021 O O . ASP A 1 267 ? 19.032 -3.369 -32.774 1.00 90.12 267 ASP A O 1
ATOM 2025 N N . THR A 1 268 ? 16.811 -3.118 -32.558 1.00 88.25 268 THR A N 1
ATOM 2026 C CA . THR A 1 268 ? 16.675 -4.141 -31.508 1.00 88.25 268 THR A CA 1
ATOM 2027 C C . THR A 1 268 ? 17.069 -5.542 -31.984 1.00 88.25 268 THR A C 1
ATOM 2029 O O . THR A 1 268 ? 17.543 -6.358 -31.197 1.00 88.25 268 THR A O 1
ATOM 2032 N N . ARG A 1 269 ? 16.953 -5.836 -33.286 1.00 85.31 269 ARG A N 1
ATOM 2033 C CA . ARG A 1 269 ? 17.362 -7.132 -33.861 1.00 85.31 269 ARG A CA 1
ATOM 2034 C C . ARG A 1 269 ? 18.876 -7.285 -33.912 1.00 85.31 269 ARG A C 1
ATOM 2036 O O . ARG A 1 269 ? 19.376 -8.404 -33.773 1.00 85.31 269 ARG A O 1
ATOM 2043 N N . ALA A 1 270 ? 19.599 -6.194 -34.161 1.00 81.50 270 ALA A N 1
ATOM 2044 C CA . ALA A 1 270 ? 21.052 -6.191 -34.076 1.00 81.50 270 ALA A CA 1
ATOM 2045 C C . ALA A 1 270 ? 21.508 -6.415 -32.628 1.00 81.50 270 ALA A C 1
ATOM 2047 O O . ALA A 1 270 ? 22.379 -7.256 -32.409 1.00 81.50 270 ALA A O 1
ATOM 2048 N N . LEU A 1 271 ? 20.875 -5.747 -31.654 1.00 79.06 271 LEU A N 1
ATOM 2049 C CA . LEU A 1 271 ? 21.188 -5.895 -30.226 1.00 79.06 271 LEU A CA 1
ATOM 2050 C C . LEU A 1 271 ? 20.975 -7.325 -29.707 1.00 79.06 271 LEU A C 1
ATOM 2052 O O . LEU A 1 271 ? 21.864 -7.860 -29.054 1.00 79.06 271 LEU A O 1
ATOM 2056 N N . GLU A 1 272 ? 19.877 -7.996 -30.075 1.00 77.44 272 GLU A N 1
ATOM 2057 C CA . GLU A 1 272 ? 19.622 -9.410 -29.713 1.00 77.44 272 GLU A CA 1
ATOM 2058 C C . GLU A 1 272 ? 20.768 -10.359 -30.111 1.00 77.44 272 GLU A C 1
ATOM 2060 O O . GLU A 1 272 ? 21.047 -11.364 -29.448 1.00 77.44 272 GLU A O 1
ATOM 2065 N N . ARG A 1 273 ? 21.449 -10.054 -31.218 1.00 74.94 273 ARG A N 1
ATOM 2066 C CA . ARG A 1 273 ? 22.516 -10.892 -31.785 1.00 74.94 273 ARG A CA 1
ATOM 2067 C C . ARG A 1 273 ? 23.913 -10.387 -31.454 1.00 74.94 273 ARG A C 1
ATOM 2069 O O . ARG A 1 273 ? 24.882 -11.090 -31.743 1.00 74.94 273 ARG A O 1
ATOM 2076 N N . ALA A 1 274 ? 24.026 -9.188 -30.896 1.00 69.50 274 ALA A N 1
ATOM 2077 C CA . ALA A 1 274 ? 25.302 -8.570 -30.601 1.00 69.50 274 ALA A CA 1
ATOM 2078 C C . ALA A 1 274 ? 25.996 -9.287 -29.437 1.00 69.50 274 ALA A C 1
ATOM 2080 O O . ALA A 1 274 ? 25.363 -9.794 -28.509 1.00 69.50 274 ALA A O 1
ATOM 2081 N N . ARG A 1 275 ? 27.323 -9.351 -29.506 1.00 69.75 275 ARG A N 1
ATOM 2082 C CA . ARG A 1 275 ? 28.189 -9.821 -28.423 1.00 69.75 275 ARG A CA 1
ATOM 2083 C C . ARG A 1 275 ? 29.256 -8.763 -28.209 1.00 69.75 275 ARG A C 1
ATOM 2085 O O . ARG A 1 275 ? 29.855 -8.303 -29.184 1.00 69.75 275 ARG A O 1
ATOM 2092 N N . PHE A 1 276 ? 29.460 -8.368 -26.959 1.00 69.06 276 PHE A N 1
ATOM 2093 C CA . PHE A 1 276 ? 30.337 -7.261 -26.596 1.00 69.06 276 PHE A CA 1
ATOM 2094 C C . PHE A 1 276 ? 31.509 -7.799 -25.772 1.00 69.06 276 PHE A C 1
ATOM 2096 O O . PHE A 1 276 ? 31.367 -8.109 -24.595 1.00 69.06 276 PHE A O 1
ATOM 2103 N N . THR A 1 277 ? 32.672 -7.932 -26.409 1.00 64.81 277 THR A N 1
ATOM 2104 C CA . THR A 1 277 ? 33.900 -8.429 -25.769 1.00 64.81 277 THR A CA 1
ATOM 2105 C C . THR A 1 277 ? 34.947 -7.323 -25.716 1.00 64.81 277 THR A C 1
ATOM 2107 O O . THR A 1 277 ? 35.249 -6.726 -26.756 1.00 64.81 277 THR A O 1
ATOM 2110 N N . CYS A 1 278 ? 35.554 -7.097 -24.552 1.00 66.12 278 CYS A N 1
ATOM 2111 C CA . CYS A 1 278 ? 36.675 -6.170 -24.388 1.00 66.12 278 CYS A CA 1
ATOM 2112 C C . CYS A 1 278 ? 37.938 -6.921 -23.955 1.00 66.12 278 CYS A C 1
ATOM 2114 O O . CYS A 1 278 ? 37.870 -7.929 -23.262 1.00 66.12 278 CYS A O 1
ATOM 2116 N N . ALA A 1 279 ? 39.106 -6.453 -24.399 1.00 65.19 279 ALA A N 1
ATOM 2117 C CA . ALA A 1 279 ? 40.362 -7.175 -24.190 1.00 65.19 279 ALA A CA 1
ATOM 2118 C C . ALA A 1 279 ? 40.897 -7.073 -22.748 1.00 65.19 279 ALA A C 1
ATOM 2120 O O . ALA A 1 279 ? 41.634 -7.956 -22.315 1.00 65.19 279 ALA A O 1
ATOM 2121 N N . SER A 1 280 ? 40.567 -5.999 -22.018 1.00 65.62 280 SER A N 1
ATOM 2122 C CA . SER A 1 280 ? 40.900 -5.815 -20.598 1.00 65.62 280 SER A CA 1
ATOM 2123 C C . SER A 1 280 ? 40.074 -4.686 -19.964 1.00 65.62 280 SER A C 1
ATOM 2125 O O . SER A 1 280 ? 39.581 -3.809 -20.676 1.00 65.62 280 SER A O 1
ATOM 2127 N N . GLU A 1 281 ? 39.983 -4.668 -18.631 1.00 64.12 281 GLU A N 1
ATOM 2128 C CA . GLU A 1 281 ? 39.303 -3.622 -17.843 1.00 64.12 281 GLU A CA 1
ATOM 2129 C C . GLU A 1 281 ? 39.852 -2.210 -18.132 1.00 64.12 281 GLU A C 1
ATOM 2131 O O . GLU A 1 281 ? 39.107 -1.243 -18.259 1.00 64.12 281 GLU A O 1
ATOM 2136 N N . ALA A 1 282 ? 41.167 -2.092 -18.349 1.00 66.50 282 ALA A N 1
ATOM 2137 C CA . ALA A 1 282 ? 41.827 -0.820 -18.647 1.00 66.50 282 ALA A CA 1
ATOM 2138 C C . ALA A 1 282 ? 41.407 -0.200 -19.998 1.00 66.50 282 ALA A C 1
ATOM 2140 O O . ALA A 1 282 ? 41.623 0.991 -20.222 1.00 66.50 282 ALA A O 1
ATOM 2141 N N . GLU A 1 283 ? 40.817 -0.991 -20.901 1.00 70.50 283 GLU A N 1
ATOM 2142 C CA . GLU A 1 283 ? 40.307 -0.530 -22.196 1.00 70.50 283 GLU A CA 1
ATOM 2143 C C . GLU A 1 283 ? 38.791 -0.271 -22.187 1.00 70.50 283 GLU A C 1
ATOM 2145 O O . GLU A 1 283 ? 38.250 0.121 -23.225 1.00 70.50 283 GLU A O 1
ATOM 2150 N N . LEU A 1 284 ? 38.102 -0.461 -21.051 1.00 70.00 284 LEU A N 1
ATOM 2151 C CA . LEU A 1 284 ? 36.639 -0.376 -20.957 1.00 70.00 284 LEU A CA 1
ATOM 2152 C C . LEU A 1 284 ? 36.057 0.926 -21.520 1.00 70.00 284 LEU A C 1
ATOM 2154 O O . LEU A 1 284 ? 35.205 0.815 -22.398 1.00 70.00 284 LEU A O 1
ATOM 2158 N N . PRO A 1 285 ? 36.553 2.137 -21.187 1.00 72.88 285 PRO A N 1
ATOM 2159 C CA . PRO A 1 285 ? 35.969 3.369 -21.729 1.00 72.88 285 PRO A CA 1
ATOM 2160 C C . PRO A 1 285 ? 36.054 3.452 -23.264 1.00 72.88 285 PRO A C 1
ATOM 2162 O O . PRO A 1 285 ? 35.108 3.835 -23.948 1.00 72.88 285 PRO A O 1
ATOM 2165 N N . GLN A 1 286 ? 37.183 3.022 -23.837 1.00 75.06 286 GLN A N 1
ATOM 2166 C CA . GLN A 1 286 ? 37.428 3.028 -25.288 1.00 75.06 286 GLN A CA 1
ATOM 2167 C C . GLN A 1 286 ? 36.691 1.889 -26.005 1.00 75.06 286 GLN A C 1
ATOM 2169 O O . GLN A 1 286 ? 36.457 1.932 -27.218 1.00 75.06 286 GLN A O 1
ATOM 2174 N N . CYS A 1 287 ? 36.399 0.811 -25.283 1.00 72.38 287 CYS A N 1
ATOM 2175 C CA . CYS A 1 287 ? 35.612 -0.308 -25.764 1.00 72.38 287 CYS A CA 1
ATOM 2176 C C . CYS A 1 287 ? 34.117 0.031 -25.751 1.00 72.38 287 CYS A C 1
ATOM 2178 O O . CYS A 1 287 ? 33.456 -0.177 -26.764 1.00 72.38 287 CYS A O 1
ATOM 2180 N N . HIS A 1 288 ? 33.629 0.656 -24.676 1.00 76.19 288 HIS A N 1
ATOM 2181 C CA . HIS A 1 288 ? 32.276 1.184 -24.540 1.00 76.19 288 HIS A CA 1
ATOM 2182 C C . HIS A 1 288 ? 31.944 2.157 -25.681 1.00 76.19 288 HIS A C 1
ATOM 2184 O O . HIS A 1 288 ? 30.996 1.924 -26.431 1.00 76.19 288 HIS A O 1
ATOM 2190 N N . GLU A 1 289 ? 32.788 3.170 -25.928 1.00 77.25 289 GLU A N 1
ATOM 2191 C CA . GLU A 1 289 ? 32.586 4.107 -27.047 1.00 77.25 289 GLU A CA 1
ATOM 2192 C C . GLU A 1 289 ? 32.546 3.411 -28.420 1.00 77.25 289 GLU A C 1
ATOM 2194 O O . GLU A 1 289 ? 31.750 3.785 -29.287 1.00 77.25 289 GLU A O 1
ATOM 2199 N N . ARG A 1 290 ? 33.378 2.381 -28.640 1.00 75.94 290 ARG A N 1
ATOM 2200 C CA . ARG A 1 290 ? 33.359 1.583 -29.882 1.00 75.94 290 ARG A CA 1
ATOM 2201 C C . ARG A 1 290 ? 32.081 0.768 -30.019 1.00 75.94 290 ARG A C 1
ATOM 2203 O O . ARG A 1 290 ? 31.523 0.719 -31.113 1.00 75.94 290 ARG A O 1
ATOM 2210 N N . VAL A 1 291 ? 31.645 0.126 -28.938 1.00 75.25 291 VAL A N 1
ATOM 2211 C CA . VAL A 1 291 ? 30.429 -0.688 -28.895 1.00 75.25 291 VAL A CA 1
ATOM 2212 C C . VAL A 1 291 ? 29.218 0.193 -29.184 1.00 75.25 291 VAL A C 1
ATOM 2214 O O . VAL A 1 291 ? 28.555 -0.021 -30.198 1.00 75.25 291 VAL A O 1
ATOM 2217 N N . VAL A 1 292 ? 29.007 1.247 -28.394 1.00 78.81 292 VAL A N 1
ATOM 2218 C CA . VAL A 1 292 ? 27.914 2.216 -28.580 1.00 78.81 292 VAL A CA 1
ATOM 2219 C C . VAL A 1 292 ? 27.979 2.863 -29.967 1.00 78.81 292 VAL A C 1
ATOM 2221 O O . VAL A 1 292 ? 26.962 3.001 -30.640 1.00 78.81 292 VAL A O 1
ATOM 2224 N N . GLY A 1 293 ? 29.176 3.209 -30.452 1.00 80.38 293 GLY A N 1
ATOM 2225 C CA . GLY A 1 293 ? 29.372 3.791 -31.782 1.00 80.38 293 GLY A CA 1
ATOM 2226 C C . GLY A 1 293 ? 29.091 2.845 -32.956 1.00 80.38 293 GLY A C 1
ATOM 2227 O O . GLY A 1 293 ? 28.843 3.321 -34.064 1.00 80.38 293 GLY A O 1
ATOM 2228 N N . SER A 1 294 ? 29.128 1.528 -32.738 1.00 79.62 294 SER A N 1
ATOM 2229 C CA . SER A 1 294 ? 28.854 0.513 -33.767 1.00 79.62 294 SER A CA 1
ATOM 2230 C C . SER A 1 294 ? 27.373 0.145 -33.895 1.00 79.62 294 SER A C 1
ATOM 2232 O O . SER A 1 294 ? 26.978 -0.478 -34.882 1.00 79.62 294 SER A O 1
ATOM 2234 N N . LEU A 1 295 ? 26.559 0.536 -32.912 1.00 83.56 295 LEU A N 1
ATOM 2235 C CA . LEU A 1 295 ? 25.150 0.187 -32.807 1.00 83.56 295 LEU A CA 1
ATOM 2236 C C . LEU A 1 295 ? 24.260 1.315 -33.339 1.00 83.56 295 LEU A C 1
ATOM 2238 O O . LEU A 1 295 ? 24.530 2.504 -33.155 1.00 83.56 295 LEU A O 1
ATOM 2242 N N . GLN A 1 296 ? 23.149 0.944 -33.971 1.00 88.75 296 GLN A N 1
ATOM 2243 C CA . GLN A 1 296 ? 22.095 1.895 -34.304 1.00 88.75 296 GLN A CA 1
ATOM 2244 C C . GLN A 1 296 ? 21.189 2.070 -33.081 1.00 88.75 296 GLN A C 1
ATOM 2246 O O . GLN A 1 296 ? 20.312 1.249 -32.835 1.00 88.75 296 GLN A O 1
ATOM 2251 N N . LEU A 1 297 ? 21.431 3.133 -32.313 1.00 87.19 297 LEU A N 1
ATOM 2252 C CA . LEU A 1 297 ? 20.774 3.390 -31.023 1.00 87.19 297 LEU A CA 1
ATOM 2253 C C . LEU A 1 297 ? 19.784 4.565 -31.047 1.00 87.19 297 LEU A C 1
ATOM 2255 O O . LEU A 1 297 ? 19.210 4.898 -30.020 1.00 87.19 297 LEU A O 1
ATOM 2259 N N . GLY A 1 298 ? 19.583 5.204 -32.201 1.00 90.62 298 GLY A N 1
ATOM 2260 C CA . GLY A 1 298 ? 18.576 6.258 -32.363 1.00 90.62 298 GLY A CA 1
ATOM 2261 C C . GLY A 1 298 ? 18.637 7.352 -31.286 1.00 90.62 298 GLY A C 1
ATOM 2262 O O . GLY A 1 298 ? 19.711 7.884 -30.997 1.00 90.62 298 GLY A O 1
ATOM 2263 N N . GLU A 1 299 ? 17.479 7.678 -30.709 1.00 91.25 299 GLU A N 1
ATOM 2264 C CA . GLU A 1 299 ? 17.312 8.713 -29.678 1.00 91.25 299 GLU A CA 1
ATOM 2265 C C . GLU A 1 299 ? 18.010 8.372 -28.348 1.00 91.25 299 GLU A C 1
ATOM 2267 O O . GLU A 1 299 ? 18.381 9.283 -27.611 1.00 91.25 299 GLU A O 1
ATOM 2272 N N . ILE A 1 300 ? 18.237 7.085 -28.047 1.00 92.06 300 ILE A N 1
ATOM 2273 C CA . ILE A 1 300 ? 18.809 6.651 -26.760 1.00 92.06 300 ILE A CA 1
ATOM 2274 C C . ILE A 1 300 ? 20.335 6.582 -26.758 1.00 92.06 300 ILE A C 1
ATOM 2276 O O . ILE A 1 300 ? 20.920 6.270 -25.726 1.00 92.06 300 ILE A O 1
ATOM 2280 N N . ARG A 1 301 ? 21.001 6.842 -27.893 1.00 90.25 301 ARG A N 1
ATOM 2281 C CA . ARG A 1 301 ? 22.455 6.642 -28.042 1.00 90.25 301 ARG A CA 1
ATOM 2282 C C . ARG A 1 301 ? 23.257 7.259 -26.907 1.00 90.25 301 ARG A C 1
ATOM 2284 O O . ARG A 1 301 ? 24.184 6.639 -26.400 1.00 90.25 301 ARG A O 1
ATOM 2291 N N . ASP A 1 302 ? 22.903 8.481 -26.549 1.00 89.88 302 ASP A N 1
ATOM 2292 C CA . ASP A 1 302 ? 23.639 9.222 -25.544 1.00 89.88 302 ASP A CA 1
ATOM 2293 C C . ASP A 1 302 ? 23.009 9.129 -24.139 1.00 89.88 302 ASP A C 1
ATOM 2295 O O . ASP A 1 302 ? 23.416 9.841 -23.218 1.00 89.88 302 ASP A O 1
ATOM 2299 N N . LEU A 1 303 ? 21.984 8.286 -23.996 1.00 92.00 303 LEU A N 1
ATOM 2300 C CA . LEU A 1 303 ? 21.310 7.975 -22.738 1.00 92.00 303 LEU A CA 1
ATOM 2301 C C . LEU A 1 303 ? 21.835 6.682 -22.107 1.00 92.00 303 LEU A C 1
ATOM 2303 O O . LEU A 1 303 ? 21.483 6.384 -20.976 1.00 92.00 303 LEU A O 1
ATOM 2307 N N . ILE A 1 304 ? 22.666 5.923 -22.825 1.00 88.19 304 ILE A N 1
ATOM 2308 C CA . ILE A 1 304 ? 23.286 4.711 -22.289 1.00 88.19 304 ILE A CA 1
ATOM 2309 C C . ILE A 1 304 ? 24.306 5.102 -21.219 1.00 88.19 304 ILE A C 1
ATOM 2311 O O . ILE A 1 304 ? 25.207 5.906 -21.479 1.00 88.19 304 ILE A O 1
ATOM 2315 N N . ALA A 1 305 ? 24.131 4.517 -20.042 1.00 85.50 305 ALA A N 1
ATOM 2316 C CA . ALA A 1 305 ? 24.964 4.672 -18.860 1.00 85.50 305 ALA A CA 1
ATOM 2317 C C . ALA A 1 305 ? 25.719 3.368 -18.551 1.00 85.50 305 ALA A C 1
ATOM 2319 O O . ALA A 1 305 ? 25.396 2.308 -19.100 1.00 85.50 305 ALA A O 1
ATOM 2320 N N . GLY A 1 306 ? 26.687 3.454 -17.637 1.00 77.44 306 GLY A N 1
ATOM 2321 C CA . GLY A 1 306 ? 27.425 2.303 -17.116 1.00 77.44 306 GLY A CA 1
ATOM 2322 C C . GLY A 1 306 ? 28.637 1.861 -17.949 1.00 77.44 306 GLY A C 1
ATOM 2323 O O . GLY A 1 306 ? 28.660 1.917 -19.176 1.00 77.44 306 GLY A O 1
ATOM 2324 N N . ASP A 1 307 ? 29.677 1.399 -17.248 1.00 66.69 307 ASP A N 1
ATOM 2325 C CA . ASP A 1 307 ? 30.962 1.030 -17.861 1.00 66.69 307 ASP A CA 1
ATOM 2326 C C . ASP A 1 307 ? 31.016 -0.434 -18.330 1.00 66.69 307 ASP A C 1
ATOM 2328 O O . ASP A 1 307 ? 31.617 -0.744 -19.360 1.00 66.69 307 ASP A O 1
ATOM 2332 N N . VAL A 1 308 ? 30.417 -1.347 -17.557 1.00 68.81 308 VAL A N 1
ATOM 2333 C CA . VAL A 1 308 ? 30.433 -2.802 -17.806 1.00 68.81 308 VAL A CA 1
ATOM 2334 C C . VAL A 1 308 ? 29.065 -3.279 -18.277 1.00 68.81 308 VAL A C 1
ATOM 2336 O O . VAL A 1 308 ? 28.966 -4.025 -19.244 1.00 68.81 308 VAL A O 1
ATOM 2339 N N . THR A 1 309 ? 27.992 -2.837 -17.633 1.00 74.38 309 THR A N 1
ATOM 2340 C CA . THR A 1 309 ? 26.618 -3.048 -18.093 1.00 74.38 309 THR A CA 1
ATOM 2341 C C . THR A 1 309 ? 26.151 -1.820 -18.853 1.00 74.38 309 THR A C 1
ATOM 2343 O O . THR A 1 309 ? 26.303 -0.709 -18.362 1.00 74.38 309 THR A O 1
ATOM 2346 N N . LEU A 1 310 ? 25.580 -2.025 -20.040 1.00 81.44 310 LEU A N 1
ATOM 2347 C CA . LEU A 1 310 ? 24.916 -0.964 -20.789 1.00 81.44 310 LEU A CA 1
ATOM 2348 C C . LEU A 1 310 ? 23.526 -0.780 -20.180 1.00 81.44 310 LEU A C 1
ATOM 2350 O O . LEU A 1 310 ? 22.613 -1.554 -20.489 1.00 81.44 310 LEU A O 1
ATOM 2354 N N . SER A 1 311 ? 23.395 0.208 -19.305 1.00 87.31 311 SER A N 1
ATOM 2355 C CA . SER A 1 311 ? 22.156 0.505 -18.591 1.00 87.31 311 SER A CA 1
ATOM 2356 C C . SER A 1 311 ? 21.389 1.630 -19.277 1.00 87.31 311 SER A C 1
ATOM 2358 O O . SER A 1 311 ? 21.972 2.559 -19.844 1.00 87.31 311 SER A O 1
ATOM 2360 N N . LEU A 1 312 ? 20.064 1.542 -19.236 1.00 91.88 312 LEU A N 1
ATOM 2361 C CA . LEU A 1 312 ? 19.166 2.598 -19.679 1.00 91.88 312 LEU A CA 1
ATOM 2362 C C . LEU A 1 312 ? 18.057 2.769 -18.647 1.00 91.88 312 LEU A C 1
ATOM 2364 O O . LEU A 1 312 ? 17.230 1.872 -18.477 1.00 91.88 312 LEU A O 1
ATOM 2368 N N . GLY A 1 313 ? 18.013 3.940 -18.020 1.00 93.56 313 GLY A N 1
ATOM 2369 C CA . GLY A 1 313 ? 16.973 4.270 -17.062 1.00 93.56 313 GLY A CA 1
ATOM 2370 C C . GLY A 1 313 ? 15.631 4.472 -17.759 1.00 93.56 313 GLY A C 1
ATOM 2371 O O . GLY A 1 313 ? 15.551 5.052 -18.846 1.00 93.56 313 GLY A O 1
ATOM 2372 N N . VAL A 1 314 ? 14.561 4.015 -17.122 1.00 95.75 314 VAL A N 1
ATOM 2373 C CA . VAL A 1 314 ? 13.170 4.259 -17.507 1.00 95.75 314 VAL A CA 1
ATOM 2374 C C . VAL A 1 314 ? 12.480 4.922 -16.336 1.00 95.75 314 VAL A C 1
ATOM 2376 O O . VAL A 1 314 ? 12.503 4.390 -15.231 1.00 95.75 314 VAL A O 1
ATOM 2379 N N . ARG A 1 315 ? 11.832 6.061 -16.569 1.00 96.38 315 ARG A N 1
ATOM 2380 C CA . ARG A 1 315 ? 10.984 6.695 -15.557 1.00 96.38 315 ARG A CA 1
ATOM 2381 C C . ARG A 1 315 ? 9.708 7.227 -16.168 1.00 96.38 315 ARG A C 1
ATOM 2383 O O . ARG A 1 315 ? 9.653 7.530 -17.360 1.00 96.38 315 ARG A O 1
ATOM 2390 N N . GLY A 1 316 ? 8.673 7.358 -15.355 1.00 96.25 316 GLY A N 1
ATOM 2391 C CA . GLY A 1 316 ? 7.403 7.869 -15.834 1.00 96.25 316 GLY A CA 1
ATOM 2392 C C . GLY A 1 316 ? 6.264 7.609 -14.875 1.00 96.25 316 GLY A C 1
ATOM 2393 O O . GLY A 1 316 ? 6.426 7.664 -13.658 1.00 96.25 316 GLY A O 1
ATOM 2394 N N . SER A 1 317 ? 5.095 7.333 -15.442 1.00 97.25 317 SER A N 1
ATOM 2395 C CA . SER A 1 317 ? 3.895 7.012 -14.676 1.00 97.25 317 SER A CA 1
ATOM 2396 C C . SER A 1 317 ? 3.184 5.792 -15.238 1.00 97.25 317 SER A C 1
ATOM 2398 O O . SER A 1 317 ? 3.171 5.575 -16.452 1.00 97.25 317 SER A O 1
ATOM 2400 N N . PHE A 1 318 ? 2.582 5.017 -14.341 1.00 97.75 318 PHE A N 1
ATOM 2401 C CA . PHE A 1 318 ? 1.714 3.896 -14.655 1.00 97.75 318 PHE A CA 1
ATOM 2402 C C . PHE A 1 318 ? 0.283 4.219 -14.228 1.00 97.75 318 PHE A C 1
ATOM 2404 O O . PHE A 1 318 ? -0.002 4.361 -13.039 1.00 97.75 318 PHE A O 1
ATOM 2411 N N . THR A 1 319 ? -0.615 4.345 -15.202 1.00 98.12 319 THR A N 1
ATOM 2412 C CA . THR A 1 319 ? -2.053 4.501 -14.979 1.00 98.12 319 THR A CA 1
ATOM 2413 C C . THR A 1 319 ? -2.739 3.154 -15.135 1.00 98.12 319 THR A C 1
ATOM 2415 O O . THR A 1 319 ? -2.533 2.468 -16.136 1.00 98.12 319 THR A O 1
ATOM 2418 N N . TYR A 1 320 ? -3.578 2.784 -14.174 1.00 97.88 320 TYR A N 1
ATOM 2419 C CA . TYR A 1 320 ? -4.317 1.527 -14.184 1.00 97.88 320 TYR A CA 1
ATOM 2420 C C . TYR A 1 320 ? -5.632 1.655 -13.415 1.00 97.88 320 TYR A C 1
ATOM 2422 O O . TYR A 1 320 ? -5.849 2.593 -12.646 1.00 97.88 320 TYR A O 1
ATOM 2430 N N . SER A 1 321 ? -6.511 0.680 -13.615 1.00 97.50 321 SER A N 1
ATOM 2431 C CA . SER A 1 321 ? -7.767 0.547 -12.887 1.00 97.50 321 SER A CA 1
ATOM 2432 C C . SER A 1 321 ? -7.802 -0.725 -12.049 1.00 97.50 321 SER A C 1
ATOM 2434 O O . SER A 1 321 ? -7.123 -1.703 -12.359 1.00 97.50 321 SER A O 1
ATOM 2436 N N . TRP A 1 322 ? -8.591 -0.707 -10.981 1.00 95.81 322 TRP A N 1
ATOM 2437 C CA . TRP A 1 322 ? -8.847 -1.857 -10.116 1.00 95.81 322 TRP A CA 1
ATOM 2438 C C . TRP A 1 322 ? -10.267 -1.779 -9.551 1.00 95.81 322 TRP A C 1
ATOM 2440 O O . TRP A 1 322 ? -10.922 -0.738 -9.645 1.00 95.81 322 TRP A O 1
ATOM 2450 N N . ALA A 1 323 ? -10.764 -2.877 -8.986 1.00 94.12 323 ALA A N 1
ATOM 2451 C CA . ALA A 1 323 ? -12.098 -2.932 -8.399 1.00 94.12 323 ALA A CA 1
ATOM 2452 C C . ALA A 1 323 ? -12.071 -3.486 -6.972 1.00 94.12 323 ALA A C 1
ATOM 2454 O O . ALA A 1 323 ? -11.245 -4.339 -6.652 1.00 94.12 323 ALA A O 1
ATOM 2455 N N . ASP A 1 324 ? -12.979 -3.000 -6.127 1.00 89.06 324 ASP A N 1
ATOM 2456 C CA . ASP A 1 324 ? -13.236 -3.591 -4.813 1.00 89.06 324 ASP A CA 1
ATOM 2457 C C . ASP A 1 324 ? -14.253 -4.744 -4.892 1.00 89.06 324 ASP A C 1
ATOM 2459 O O . ASP A 1 324 ? -14.914 -4.966 -5.912 1.00 89.06 324 ASP A O 1
ATOM 2463 N N . ASP A 1 325 ? -14.435 -5.452 -3.776 1.00 85.25 325 ASP A N 1
ATOM 2464 C CA . ASP A 1 325 ? -15.378 -6.577 -3.676 1.00 85.25 325 ASP A CA 1
ATOM 2465 C C . ASP A 1 325 ? -16.856 -6.140 -3.784 1.00 85.25 325 ASP A C 1
ATOM 2467 O O . ASP A 1 325 ? -17.762 -6.965 -3.911 1.00 85.25 325 ASP A O 1
ATOM 2471 N N . ARG A 1 326 ? -17.127 -4.826 -3.783 1.00 84.12 326 ARG A N 1
ATOM 2472 C CA . ARG A 1 326 ? -18.460 -4.233 -3.980 1.00 84.12 326 ARG A CA 1
ATOM 2473 C C . ARG A 1 326 ? -18.720 -3.863 -5.443 1.00 84.12 326 ARG A C 1
ATOM 2475 O O . ARG A 1 326 ? -19.812 -3.386 -5.760 1.00 84.12 326 ARG A O 1
ATOM 2482 N N . GLY A 1 327 ? -17.754 -4.100 -6.331 1.00 86.75 327 GLY A N 1
ATOM 2483 C CA . GLY A 1 327 ? -17.837 -3.780 -7.753 1.00 86.75 327 GLY A CA 1
ATOM 2484 C C . GLY A 1 327 ? -17.623 -2.299 -8.068 1.00 86.75 327 GLY A C 1
ATOM 2485 O O . GLY A 1 327 ? -17.921 -1.875 -9.186 1.00 86.75 327 GLY A O 1
ATOM 2486 N N . ASN A 1 328 ? -17.135 -1.502 -7.114 1.00 90.69 328 ASN A N 1
ATOM 2487 C CA . ASN A 1 328 ? -16.696 -0.142 -7.397 1.00 90.69 328 ASN A CA 1
ATOM 2488 C C . ASN A 1 328 ? -15.357 -0.207 -8.124 1.00 90.69 328 ASN A C 1
ATOM 2490 O O . ASN A 1 328 ? -14.458 -0.931 -7.704 1.00 90.69 328 ASN A O 1
ATOM 2494 N N . SER A 1 329 ? -15.220 0.569 -9.195 1.00 93.44 329 SER A N 1
ATOM 2495 C CA . SER A 1 329 ? -13.967 0.690 -9.936 1.00 93.44 329 SER A CA 1
ATOM 2496 C C . SER A 1 329 ? -13.253 1.985 -9.581 1.00 93.44 329 SER A C 1
ATOM 2498 O O . SER A 1 329 ? -13.877 3.040 -9.443 1.00 93.44 329 SER A O 1
ATOM 2500 N N . TYR A 1 330 ? -11.937 1.892 -9.489 1.00 94.19 330 TYR A N 1
ATOM 2501 C CA . TYR A 1 330 ? -11.030 2.974 -9.153 1.00 94.19 330 TYR A CA 1
ATOM 2502 C C . TYR A 1 330 ? -9.954 3.074 -10.225 1.00 94.19 330 TYR A C 1
ATOM 2504 O O . TYR A 1 330 ? -9.591 2.075 -10.842 1.00 94.19 330 TYR A O 1
ATOM 2512 N N . GLU A 1 331 ? -9.437 4.278 -10.425 1.00 95.31 331 GLU A N 1
ATOM 2513 C CA . GLU A 1 331 ? -8.280 4.546 -11.273 1.00 95.31 331 GLU A CA 1
ATOM 2514 C C . GLU A 1 331 ? -7.164 5.109 -10.394 1.00 95.31 331 GLU A C 1
ATOM 2516 O O . GLU A 1 331 ? -7.420 5.900 -9.481 1.00 95.31 331 GLU A O 1
ATOM 2521 N N . ALA A 1 332 ? -5.935 4.686 -10.658 1.00 93.56 332 ALA A N 1
ATOM 2522 C CA . ALA A 1 332 ? -4.736 5.183 -10.007 1.00 93.56 332 ALA A CA 1
ATOM 2523 C C . ALA A 1 332 ? -3.691 5.528 -11.068 1.00 93.56 332 ALA A C 1
ATOM 2525 O O . ALA A 1 332 ? -3.643 4.919 -12.135 1.00 93.56 332 ALA A O 1
ATOM 2526 N N . THR A 1 333 ? -2.867 6.529 -10.772 1.00 96.44 333 THR A N 1
ATOM 2527 C CA . THR A 1 333 ? -1.658 6.842 -11.536 1.00 96.44 333 THR A CA 1
ATOM 2528 C C . THR A 1 333 ? -0.512 6.947 -10.552 1.00 96.44 333 THR A C 1
ATOM 2530 O O . THR A 1 333 ? -0.562 7.794 -9.663 1.00 96.44 333 THR A O 1
ATOM 2533 N N . GLU A 1 334 ? 0.494 6.098 -10.712 1.00 94.94 334 GLU A N 1
ATOM 2534 C CA . GLU A 1 334 ? 1.628 6.006 -9.789 1.00 94.94 334 GLU A CA 1
ATOM 2535 C C . GLU A 1 334 ? 2.933 6.302 -10.534 1.00 94.94 334 GLU A C 1
ATOM 2537 O O . GLU A 1 334 ? 3.077 5.881 -11.690 1.00 94.94 334 GLU A O 1
ATOM 2542 N N . PRO A 1 335 ? 3.875 7.051 -9.933 1.00 95.31 335 PRO A N 1
ATOM 2543 C CA . PRO A 1 335 ? 5.189 7.239 -10.528 1.00 95.31 335 PRO A CA 1
ATOM 2544 C C . PRO A 1 335 ? 5.947 5.910 -10.552 1.00 95.31 335 PRO A C 1
ATOM 2546 O O . PRO A 1 335 ? 5.784 5.075 -9.663 1.00 95.31 335 PRO A O 1
ATOM 2549 N N . MET A 1 336 ? 6.786 5.707 -11.563 1.00 94.56 336 MET A N 1
ATOM 2550 C CA . MET A 1 336 ? 7.583 4.490 -11.694 1.00 94.56 336 MET A CA 1
ATOM 2551 C C . MET A 1 336 ? 8.988 4.781 -12.201 1.00 94.56 336 MET A C 1
ATOM 2553 O O . MET A 1 336 ? 9.197 5.738 -12.951 1.00 94.56 336 MET A O 1
ATOM 2557 N N . GLU A 1 337 ? 9.929 3.939 -11.786 1.00 94.38 337 GLU A N 1
ATOM 2558 C CA . GLU A 1 337 ? 11.322 3.977 -12.216 1.00 94.38 337 GLU A CA 1
ATOM 2559 C C . GLU A 1 337 ? 11.891 2.554 -12.290 1.00 94.38 337 GLU A C 1
ATOM 2561 O O . GLU A 1 337 ? 11.626 1.733 -11.414 1.00 94.38 337 GLU A O 1
ATOM 2566 N N . ALA A 1 338 ? 12.654 2.254 -13.337 1.00 92.25 338 ALA A N 1
ATOM 2567 C CA . ALA A 1 338 ? 13.308 0.965 -13.554 1.00 92.25 338 ALA A CA 1
ATOM 2568 C C . ALA A 1 338 ? 14.621 1.147 -14.323 1.00 92.25 338 ALA A C 1
ATOM 2570 O O . ALA A 1 338 ? 14.748 2.095 -15.100 1.00 92.25 338 ALA A O 1
ATOM 2571 N N . SER A 1 339 ? 15.553 0.206 -14.184 1.00 89.81 339 SER A N 1
ATOM 2572 C CA . SER A 1 339 ? 16.727 0.096 -15.050 1.00 89.81 339 SER A CA 1
ATOM 2573 C C . SER A 1 339 ? 16.539 -1.015 -16.083 1.00 89.81 339 SER A C 1
ATOM 2575 O O . SER A 1 339 ? 16.110 -2.128 -15.763 1.00 89.81 339 SER A O 1
ATOM 2577 N N . LEU A 1 340 ? 16.864 -0.726 -17.345 1.00 88.00 340 LEU A N 1
ATOM 2578 C CA . LEU A 1 340 ? 16.950 -1.731 -18.402 1.00 88.00 340 LEU A CA 1
ATOM 2579 C C . LEU A 1 340 ? 18.403 -2.109 -18.650 1.00 88.00 340 LEU A C 1
ATOM 2581 O O . LEU A 1 340 ? 19.238 -1.252 -18.940 1.00 88.00 340 LEU A O 1
ATOM 2585 N N . GLN A 1 341 ? 18.671 -3.410 -18.691 1.00 81.75 341 GLN A N 1
ATOM 2586 C CA . GLN A 1 341 ? 19.958 -3.928 -19.126 1.00 81.75 341 GLN A CA 1
ATOM 2587 C C . GLN A 1 341 ? 19.937 -4.198 -20.640 1.00 81.75 341 GLN A C 1
ATOM 2589 O O . GLN A 1 341 ? 19.358 -5.173 -21.125 1.00 81.75 341 GLN A O 1
ATOM 2594 N N . LEU A 1 342 ? 20.586 -3.329 -21.418 1.00 77.81 342 LEU A N 1
ATOM 2595 C CA . LEU A 1 342 ? 20.678 -3.471 -22.878 1.00 77.81 342 LEU A CA 1
ATOM 2596 C C . LEU A 1 342 ? 21.786 -4.442 -23.311 1.00 77.81 342 LEU A C 1
ATOM 2598 O O . LEU A 1 342 ? 21.781 -4.935 -24.442 1.00 77.81 342 LEU A O 1
ATOM 2602 N N . GLY A 1 343 ? 22.727 -4.725 -22.413 1.00 71.12 343 GLY A N 1
ATOM 2603 C CA . GLY A 1 343 ? 23.794 -5.701 -22.586 1.00 71.12 343 GLY A CA 1
ATOM 2604 C C . GLY A 1 343 ? 24.828 -5.601 -21.468 1.00 71.12 343 GLY A C 1
ATOM 2605 O O . GLY A 1 343 ? 24.774 -4.696 -20.638 1.00 71.12 343 GLY A O 1
ATOM 2606 N N . ALA A 1 344 ? 25.792 -6.517 -21.452 1.00 66.62 344 ALA A N 1
ATOM 2607 C CA . ALA A 1 344 ? 26.997 -6.362 -20.647 1.00 66.62 344 ALA A CA 1
ATOM 2608 C C . ALA A 1 344 ? 28.239 -6.630 -21.494 1.00 66.62 344 ALA A C 1
ATOM 2610 O O . ALA A 1 344 ? 28.203 -7.373 -22.478 1.00 66.62 344 ALA A O 1
ATOM 2611 N N . ILE A 1 345 ? 29.324 -5.997 -21.087 1.00 63.19 345 ILE A N 1
ATOM 2612 C CA . ILE A 1 345 ? 30.667 -6.176 -21.588 1.00 63.19 345 ILE A CA 1
ATOM 2613 C C . ILE A 1 345 ? 31.326 -7.253 -20.727 1.00 63.19 345 ILE A C 1
ATOM 2615 O O . ILE A 1 345 ? 31.437 -7.106 -19.514 1.00 63.19 345 ILE A O 1
ATOM 2619 N N . GLU A 1 346 ? 31.762 -8.342 -21.353 1.00 58.09 346 GLU A N 1
ATOM 2620 C CA . GLU A 1 346 ? 32.403 -9.455 -20.647 1.00 58.09 346 GLU A CA 1
ATOM 2621 C C . GLU A 1 346 ? 33.738 -9.015 -20.006 1.00 58.09 346 GLU A C 1
ATOM 2623 O O . GLU A 1 346 ? 34.687 -8.670 -20.716 1.00 58.09 346 GLU A O 1
ATOM 2628 N N . THR A 1 347 ? 33.822 -9.049 -18.669 1.00 52.34 347 THR A N 1
ATOM 2629 C CA . THR A 1 347 ? 35.058 -8.907 -17.873 1.00 52.34 347 THR A CA 1
ATOM 2630 C C . THR A 1 347 ? 35.049 -9.881 -16.678 1.00 52.34 347 THR A C 1
ATOM 2632 O O . THR A 1 347 ? 33.990 -10.286 -16.203 1.00 52.34 347 THR A O 1
ATOM 2635 N N . GLU A 1 348 ? 36.222 -10.316 -16.198 1.00 43.41 348 GLU A N 1
ATOM 2636 C CA . GLU A 1 348 ? 36.349 -11.240 -15.054 1.00 43.41 348 GLU A CA 1
ATOM 2637 C C . GLU A 1 348 ? 36.320 -10.492 -13.705 1.00 43.41 348 GLU A C 1
ATOM 2639 O O . GLU A 1 348 ? 37.393 -10.151 -13.217 1.00 43.41 348 GLU A O 1
ATOM 2644 N N . VAL A 1 349 ? 35.169 -10.281 -13.040 1.00 44.00 349 VAL A N 1
ATOM 2645 C CA . VAL A 1 349 ? 35.161 -10.041 -11.572 1.00 44.00 349 VAL A CA 1
ATOM 2646 C C . VAL A 1 349 ? 33.845 -10.459 -10.889 1.00 44.00 349 VAL A C 1
ATOM 2648 O O . VAL A 1 349 ? 32.756 -10.171 -11.370 1.00 44.00 349 VAL A O 1
ATOM 2651 N N . MET A 1 350 ? 33.988 -11.099 -9.720 1.00 32.94 350 MET A N 1
ATOM 2652 C CA . MET A 1 350 ? 32.955 -11.490 -8.748 1.00 32.94 350 MET A CA 1
ATOM 2653 C C . MET A 1 350 ? 32.966 -10.539 -7.539 1.00 32.94 350 MET A C 1
ATOM 2655 O O . MET A 1 350 ? 34.051 -10.221 -7.046 1.00 32.94 350 MET A O 1
ATOM 2659 N N . VAL A 1 351 ? 31.806 -10.195 -6.967 1.00 34.84 351 VAL A N 1
ATOM 2660 C CA . VAL A 1 351 ? 31.721 -9.632 -5.603 1.00 34.84 351 VAL A CA 1
ATOM 2661 C C . VAL A 1 351 ? 30.532 -10.250 -4.863 1.00 34.84 351 VAL A C 1
ATOM 2663 O O . VAL A 1 351 ? 29.429 -10.296 -5.393 1.00 34.84 351 VAL A O 1
ATOM 2666 N N . ALA A 1 352 ? 30.782 -10.753 -3.653 1.00 35.09 352 ALA A N 1
ATOM 2667 C CA . ALA A 1 352 ? 29.789 -11.338 -2.756 1.00 35.09 352 ALA A CA 1
ATOM 2668 C C . ALA A 1 352 ? 29.400 -10.331 -1.664 1.00 35.09 352 ALA A C 1
ATOM 2670 O O . ALA A 1 352 ? 30.281 -9.669 -1.111 1.00 35.09 352 ALA A O 1
ATOM 2671 N N . GLU A 1 353 ? 28.117 -10.277 -1.308 1.00 32.47 353 GLU A N 1
ATOM 2672 C CA . GLU A 1 353 ? 27.616 -9.525 -0.155 1.00 32.47 353 GLU A CA 1
ATOM 2673 C C . GLU A 1 353 ? 27.074 -10.494 0.909 1.00 32.47 353 GLU A C 1
ATOM 2675 O O . GLU A 1 353 ? 26.415 -11.486 0.598 1.00 32.47 353 GLU A O 1
ATOM 2680 N N . TYR A 1 354 ? 27.439 -10.248 2.167 1.00 32.41 354 TYR A N 1
ATOM 2681 C CA . TYR A 1 354 ? 27.111 -11.082 3.324 1.00 32.41 354 TYR A CA 1
ATOM 2682 C C . TYR A 1 354 ? 25.819 -10.584 3.981 1.00 32.41 354 TYR A C 1
ATOM 2684 O O . TYR A 1 354 ? 25.725 -9.411 4.330 1.00 32.41 354 TYR A O 1
ATOM 2692 N N . GLY A 1 355 ? 24.861 -11.486 4.206 1.00 34.88 355 GLY A N 1
ATOM 2693 C CA . GLY A 1 355 ? 23.700 -11.236 5.062 1.00 34.88 355 GLY A CA 1
ATOM 2694 C C . GLY A 1 355 ? 24.019 -11.518 6.532 1.00 34.88 355 GLY A C 1
ATOM 2695 O O . GLY A 1 355 ? 24.563 -12.575 6.860 1.00 34.88 355 GLY A O 1
ATOM 2696 N N . ASP A 1 356 ? 23.668 -10.580 7.411 1.00 33.47 356 ASP A N 1
ATOM 2697 C CA . ASP A 1 356 ? 23.783 -10.719 8.864 1.00 33.47 356 ASP A CA 1
ATOM 2698 C C . ASP A 1 356 ? 22.512 -11.341 9.467 1.00 33.47 356 ASP A C 1
ATOM 2700 O O . ASP A 1 356 ? 21.385 -10.990 9.118 1.00 33.47 356 ASP A O 1
ATOM 2704 N N . GLY A 1 357 ? 22.706 -12.282 10.395 1.00 35.09 357 GLY A N 1
ATOM 2705 C CA . GLY A 1 357 ? 21.639 -13.001 11.090 1.00 35.09 357 GLY A CA 1
ATOM 2706 C C . GLY A 1 357 ? 21.013 -12.219 12.250 1.00 35.09 357 GLY A C 1
ATOM 2707 O O . GLY A 1 357 ? 21.696 -11.518 13.000 1.00 35.09 357 GLY A O 1
ATOM 2708 N N . PHE A 1 358 ? 19.706 -12.405 12.434 1.00 35.62 358 PHE A N 1
ATOM 2709 C CA . PHE A 1 358 ? 18.925 -11.826 13.528 1.00 35.62 358 PHE A CA 1
ATOM 2710 C C . PHE A 1 358 ? 18.996 -12.664 14.815 1.00 35.62 358 PHE A C 1
ATOM 2712 O O . PHE A 1 358 ? 19.096 -13.891 14.789 1.00 35.62 358 PHE A O 1
ATOM 2719 N N . GLY A 1 359 ? 18.964 -11.973 15.958 1.00 39.88 359 GLY A N 1
ATOM 2720 C CA . GLY A 1 359 ? 18.994 -12.556 17.301 1.00 39.88 359 GLY A CA 1
ATOM 2721 C C . GLY A 1 359 ? 17.608 -12.880 17.872 1.00 39.88 359 GLY A C 1
ATOM 2722 O O . GLY A 1 359 ? 16.599 -12.315 17.462 1.00 39.88 359 GLY A O 1
ATOM 2723 N N . ASP A 1 360 ? 17.593 -13.775 18.862 1.00 37.09 360 ASP A N 1
ATOM 2724 C CA . ASP A 1 360 ? 16.388 -14.307 19.511 1.00 37.09 360 ASP A CA 1
ATOM 2725 C C . ASP A 1 360 ? 15.498 -13.239 20.189 1.00 37.09 360 ASP A C 1
ATOM 2727 O O . ASP A 1 360 ? 16.007 -12.328 20.857 1.00 37.09 360 ASP A O 1
ATOM 2731 N N . PRO A 1 361 ? 14.158 -13.396 20.146 1.00 47.31 361 PRO A N 1
ATOM 2732 C CA . PRO A 1 361 ? 13.239 -12.497 20.828 1.00 47.31 361 PRO A CA 1
ATOM 2733 C C . PRO A 1 361 ? 13.229 -12.706 22.358 1.00 47.31 361 PRO A C 1
ATOM 2735 O O . PRO A 1 361 ? 13.449 -13.813 22.865 1.00 47.31 361 PRO A O 1
ATOM 2738 N N . PRO A 1 362 ? 12.927 -11.653 23.143 1.00 45.72 362 PRO A N 1
ATOM 2739 C CA . PRO A 1 362 ? 12.841 -11.740 24.595 1.00 45.72 362 PRO A CA 1
ATOM 2740 C C . PRO A 1 362 ? 11.610 -12.524 25.086 1.00 45.72 362 PRO A C 1
ATOM 2742 O O . PRO A 1 362 ? 10.618 -12.718 24.388 1.00 45.72 362 PRO A O 1
ATOM 2745 N N . ALA A 1 363 ? 11.684 -12.955 26.350 1.00 46.78 363 ALA A N 1
ATOM 2746 C CA . ALA A 1 363 ? 10.740 -13.848 27.022 1.00 46.78 363 ALA A CA 1
ATOM 2747 C C . ALA A 1 363 ? 9.246 -13.528 26.784 1.00 46.78 363 ALA A C 1
ATOM 2749 O O . ALA A 1 363 ? 8.762 -12.429 27.065 1.00 46.78 363 ALA A O 1
ATOM 2750 N N . ALA A 1 364 ? 8.505 -14.551 26.347 1.00 48.09 364 ALA A N 1
ATOM 2751 C CA . ALA A 1 364 ? 7.118 -14.461 25.906 1.00 48.09 364 ALA A CA 1
ATOM 2752 C C . ALA A 1 364 ? 6.145 -13.956 26.992 1.00 48.09 364 ALA A C 1
ATOM 2754 O O . ALA A 1 364 ? 5.791 -14.664 27.943 1.00 48.09 364 ALA A O 1
ATOM 2755 N N . LEU A 1 365 ? 5.624 -12.743 26.796 1.00 60.59 365 LEU A N 1
ATOM 2756 C CA . LEU A 1 365 ? 4.330 -12.343 27.349 1.00 60.59 365 LEU A CA 1
ATOM 2757 C C . LEU A 1 365 ? 3.234 -13.200 26.690 1.00 60.59 365 LEU A C 1
ATOM 2759 O O . LEU A 1 365 ? 3.286 -13.486 25.498 1.00 60.59 365 LEU A O 1
ATOM 2763 N N . ARG A 1 366 ? 2.226 -13.633 27.457 1.00 75.75 366 ARG A N 1
ATOM 2764 C CA . ARG A 1 366 ? 1.135 -14.471 26.928 1.00 75.75 366 ARG A CA 1
ATOM 2765 C C . ARG A 1 366 ? 0.103 -13.606 26.199 1.00 75.75 366 ARG A C 1
ATOM 2767 O O . ARG A 1 366 ? -0.757 -13.014 26.852 1.00 75.75 366 ARG A O 1
ATOM 2774 N N . TYR A 1 367 ? 0.201 -13.552 24.877 1.00 84.38 367 TYR A N 1
ATOM 2775 C CA . TYR A 1 367 ? -0.797 -12.953 23.991 1.00 84.38 367 TYR A CA 1
ATOM 2776 C C . TYR A 1 367 ? -1.923 -13.941 23.664 1.00 84.38 367 TYR A C 1
ATOM 2778 O O . TYR A 1 367 ? -1.744 -15.157 23.736 1.00 84.38 367 TYR A O 1
ATOM 2786 N N . GLN A 1 368 ? -3.097 -13.407 23.337 1.00 90.75 368 GLN A N 1
ATOM 2787 C CA . GLN A 1 368 ? -4.188 -14.149 22.711 1.00 90.75 368 GLN A CA 1
ATOM 2788 C C . GLN A 1 368 ? -4.088 -13.962 21.202 1.00 90.75 368 GLN A C 1
ATOM 2790 O O . GLN A 1 368 ? -4.050 -12.823 20.741 1.00 90.75 368 GLN A O 1
ATOM 2795 N N . GLU A 1 369 ? -4.043 -15.056 20.451 1.00 91.00 369 GLU A N 1
ATOM 2796 C CA . GLU A 1 369 ? -4.070 -14.996 18.991 1.00 91.00 369 GLU A CA 1
ATOM 2797 C C . GLU A 1 369 ? -5.484 -14.694 18.511 1.00 91.00 369 GLU A C 1
ATOM 2799 O O . GLU A 1 369 ? -6.433 -15.400 18.854 1.00 91.00 369 GLU A O 1
ATOM 2804 N N . ILE A 1 370 ? -5.609 -13.631 17.726 1.00 93.75 370 ILE A N 1
ATOM 2805 C CA . ILE A 1 370 ? -6.861 -13.167 17.150 1.00 93.75 370 ILE A CA 1
ATOM 2806 C C . ILE A 1 370 ? -6.698 -13.172 15.636 1.00 93.75 370 ILE A C 1
ATOM 2808 O O . ILE A 1 370 ? -5.834 -12.482 15.108 1.00 93.75 370 ILE A O 1
ATOM 2812 N N . ARG A 1 371 ? -7.535 -13.937 14.937 1.00 92.62 371 ARG A N 1
ATOM 2813 C CA . ARG A 1 371 ? -7.625 -13.900 13.475 1.00 92.62 371 ARG A CA 1
ATOM 2814 C C . ARG A 1 371 ? -8.901 -13.172 13.093 1.00 92.62 371 ARG A C 1
ATOM 2816 O O . ARG A 1 371 ? -9.977 -13.566 13.540 1.00 92.62 371 ARG A O 1
ATOM 2823 N N . LEU A 1 372 ? -8.774 -12.116 12.304 1.00 94.06 372 LEU A N 1
ATOM 2824 C CA . LEU A 1 372 ? -9.901 -11.387 11.744 1.00 94.06 372 LEU A CA 1
ATOM 2825 C C . LEU A 1 372 ? -10.139 -11.899 10.314 1.00 94.06 372 LEU A C 1
ATOM 2827 O O . LEU A 1 372 ? -9.252 -11.746 9.477 1.00 94.06 372 LEU A O 1
ATOM 2831 N N . PRO A 1 373 ? -11.288 -12.538 10.023 1.00 91.44 373 PRO A N 1
ATOM 2832 C CA . PRO A 1 373 ? -11.700 -12.820 8.648 1.00 91.44 373 PRO A CA 1
ATOM 2833 C C . PRO A 1 373 ? -11.784 -11.519 7.849 1.00 91.44 373 PRO A C 1
ATOM 2835 O O . PRO A 1 373 ? -12.353 -10.565 8.363 1.00 91.44 373 PRO A O 1
ATOM 2838 N N . SER A 1 374 ? -11.230 -11.462 6.637 1.00 85.38 374 SER A N 1
ATOM 2839 C CA . SER A 1 374 ? -11.110 -10.218 5.852 1.00 85.38 374 SER A CA 1
ATOM 2840 C C . SER A 1 374 ? -12.273 -9.955 4.879 1.00 85.38 374 SER A C 1
ATOM 2842 O O . SER A 1 374 ? -12.301 -8.896 4.270 1.00 85.38 374 SER A O 1
ATOM 2844 N N . ASP A 1 375 ? -13.240 -10.870 4.770 1.00 85.44 375 ASP A N 1
ATOM 2845 C CA . ASP A 1 375 ? -14.449 -10.744 3.935 1.00 85.44 375 ASP A CA 1
ATOM 2846 C C . ASP A 1 375 ? -15.684 -11.202 4.732 1.00 85.44 375 ASP A C 1
ATOM 2848 O O . ASP A 1 375 ? -16.306 -12.231 4.466 1.00 85.44 375 ASP A O 1
ATOM 2852 N N . ASP A 1 376 ? -15.956 -10.498 5.832 1.00 90.38 376 ASP A N 1
ATOM 2853 C CA . ASP A 1 376 ? -17.082 -10.797 6.718 1.00 90.38 376 ASP A CA 1
ATOM 2854 C C . ASP A 1 376 ? -17.556 -9.525 7.434 1.00 90.38 376 ASP A C 1
ATOM 2856 O O . ASP A 1 376 ? -16.862 -8.511 7.512 1.00 90.38 376 ASP A O 1
ATOM 2860 N N . SER A 1 377 ? -18.760 -9.554 7.990 1.00 92.75 377 SER A N 1
ATOM 2861 C CA . SER A 1 377 ? -19.325 -8.415 8.709 1.00 92.75 377 SER A CA 1
ATOM 2862 C C . SER A 1 377 ? -20.187 -8.870 9.874 1.00 92.75 377 SER A C 1
ATOM 2864 O O . SER A 1 377 ? -20.765 -9.954 9.865 1.00 92.75 377 SER A O 1
ATOM 2866 N N . ASN A 1 378 ? -20.333 -8.001 10.872 1.00 94.31 378 ASN A N 1
ATOM 2867 C CA . ASN A 1 378 ? -21.211 -8.228 12.020 1.00 94.31 378 ASN A CA 1
ATOM 2868 C C . ASN A 1 378 ? -20.910 -9.524 12.800 1.00 94.31 378 ASN A C 1
ATOM 2870 O O . ASN A 1 378 ? -21.830 -10.207 13.261 1.00 94.31 378 ASN A O 1
ATOM 2874 N N . TYR A 1 379 ? -19.630 -9.850 12.980 1.00 95.88 379 TYR A N 1
ATOM 2875 C CA . TYR A 1 379 ? -19.188 -10.998 13.769 1.00 95.88 379 TYR A CA 1
ATOM 2876 C C . TYR A 1 379 ? -18.559 -10.568 15.099 1.00 95.88 379 TYR A C 1
ATOM 2878 O O . TYR A 1 379 ? -18.195 -9.409 15.320 1.00 95.88 379 TYR A O 1
ATOM 2886 N N . VAL A 1 380 ? -18.458 -11.521 16.023 1.00 95.81 380 VAL A N 1
ATOM 2887 C CA . VAL A 1 380 ? -17.936 -11.292 17.373 1.00 95.81 380 VAL A CA 1
ATOM 2888 C C . VAL A 1 380 ? -16.732 -12.188 17.608 1.00 95.81 380 VAL A C 1
ATOM 2890 O O . VAL A 1 380 ? -16.775 -13.383 17.326 1.00 95.81 380 VAL A O 1
ATOM 2893 N N . VAL A 1 381 ? -15.666 -11.606 18.151 1.00 95.06 381 VAL A N 1
ATOM 2894 C CA . VAL A 1 381 ? -14.481 -12.329 18.609 1.00 95.06 381 VAL A CA 1
ATOM 2895 C C . VAL A 1 381 ? -14.415 -12.254 20.129 1.00 95.06 381 VAL A C 1
ATOM 2897 O O . VAL A 1 381 ? -14.231 -11.178 20.702 1.00 95.06 381 VAL A O 1
ATOM 2900 N N . ASP A 1 382 ? -14.531 -13.400 20.790 1.00 94.19 382 ASP A N 1
ATOM 2901 C CA . ASP A 1 382 ? -14.446 -13.484 22.246 1.00 94.19 382 ASP A CA 1
ATOM 2902 C C . ASP A 1 382 ? -13.001 -13.311 22.737 1.00 94.19 382 ASP A C 1
ATOM 2904 O O . ASP A 1 382 ? -12.100 -14.076 22.379 1.00 94.19 382 ASP A O 1
ATOM 2908 N N . LEU A 1 383 ? -12.774 -12.345 23.632 1.00 93.06 383 LEU A N 1
ATOM 2909 C CA . LEU A 1 383 ? -11.502 -12.184 24.333 1.00 93.06 383 LEU A CA 1
ATOM 2910 C C . LEU A 1 383 ? -11.542 -13.018 25.617 1.00 93.06 383 LEU A C 1
ATOM 2912 O O . LEU A 1 383 ? -12.234 -12.703 26.588 1.00 93.06 383 LEU A O 1
ATOM 2916 N N . THR A 1 384 ? -10.789 -14.117 25.636 1.00 86.44 384 THR A N 1
ATOM 2917 C CA . THR A 1 384 ? -10.829 -15.098 26.724 1.00 86.44 384 THR A CA 1
ATOM 2918 C C . THR A 1 384 ? -10.332 -14.503 28.043 1.00 86.44 384 THR A C 1
ATOM 2920 O O . THR A 1 384 ? -9.141 -14.266 28.259 1.00 86.44 384 THR A O 1
ATOM 2923 N N . LEU A 1 385 ? -11.248 -14.368 28.999 1.00 84.31 385 LEU A N 1
ATOM 2924 C CA . LEU A 1 385 ? -10.946 -13.942 30.363 1.00 84.31 385 LEU A CA 1
ATOM 2925 C C . LEU A 1 385 ? -10.451 -15.128 31.202 1.00 84.31 385 LEU A C 1
ATOM 2927 O O . LEU A 1 385 ? -11.215 -16.042 31.526 1.00 84.31 385 LEU A O 1
ATOM 2931 N N . ARG A 1 386 ? -9.173 -15.109 31.599 1.00 74.62 386 ARG A N 1
ATOM 2932 C CA . ARG A 1 386 ? -8.589 -16.109 32.511 1.00 74.62 386 ARG A CA 1
ATOM 2933 C C . ARG A 1 386 ? -8.614 -15.617 33.960 1.00 74.62 386 ARG A C 1
ATOM 2935 O O . ARG A 1 386 ? -8.226 -14.490 34.245 1.00 74.62 386 ARG A O 1
ATOM 2942 N N . GLY A 1 387 ? -8.980 -16.498 34.891 1.00 79.25 387 GLY A N 1
ATOM 2943 C CA . GLY A 1 387 ? -8.928 -16.221 36.330 1.00 79.25 387 GLY A CA 1
ATOM 2944 C C . GLY A 1 387 ? -10.176 -15.524 36.883 1.00 79.25 387 GLY A C 1
ATOM 2945 O O . GLY A 1 387 ? -11.297 -15.805 36.462 1.00 79.25 387 GLY A O 1
ATOM 2946 N N . ASN A 1 388 ? -9.988 -14.668 37.894 1.00 83.00 388 ASN A N 1
ATOM 2947 C CA . ASN A 1 388 ? -11.087 -13.989 38.584 1.00 83.00 388 ASN A CA 1
ATOM 2948 C C . ASN A 1 388 ? -11.739 -12.945 37.668 1.00 83.00 388 ASN A C 1
ATOM 2950 O O . ASN A 1 388 ? -11.052 -12.066 37.165 1.00 83.00 388 ASN A O 1
ATOM 2954 N N . ARG A 1 389 ? -13.061 -13.013 37.500 1.00 90.19 389 ARG A N 1
ATOM 2955 C CA . ARG A 1 389 ? -13.839 -12.070 36.679 1.00 90.19 389 ARG A CA 1
ATOM 2956 C C . ARG A 1 389 ? -14.315 -10.826 37.435 1.00 90.19 389 ARG A C 1
ATOM 2958 O O . ARG A 1 389 ? -14.891 -9.928 36.834 1.00 90.19 389 ARG A O 1
ATOM 2965 N N . THR A 1 390 ? -14.069 -10.760 38.741 1.00 92.31 390 THR A N 1
ATOM 2966 C CA . THR A 1 390 ? -14.325 -9.573 39.562 1.00 92.31 390 THR A CA 1
ATOM 2967 C C . THR A 1 390 ? -13.055 -8.732 39.646 1.00 92.31 390 THR A C 1
ATOM 2969 O O . THR A 1 390 ? -12.134 -9.063 40.400 1.00 92.31 390 THR A O 1
ATOM 2972 N N . LEU A 1 391 ? -12.985 -7.652 38.875 1.00 91.56 391 LEU A N 1
ATOM 2973 C CA . LEU A 1 391 ? -11.751 -6.953 38.508 1.00 91.56 391 LEU A CA 1
ATOM 2974 C C . LEU A 1 391 ? -11.892 -5.442 38.754 1.00 91.56 391 LEU A C 1
ATOM 2976 O O . LEU A 1 391 ? -12.988 -4.904 38.655 1.00 91.56 391 LEU A O 1
ATOM 2980 N N . ALA A 1 392 ? -10.791 -4.776 39.098 1.00 88.56 392 ALA A N 1
ATOM 2981 C CA . ALA A 1 392 ? -10.680 -3.307 39.088 1.00 88.56 392 ALA A CA 1
ATOM 2982 C C . ALA A 1 392 ? -9.797 -2.815 37.922 1.00 88.56 392 ALA A C 1
ATOM 2984 O O . ALA A 1 392 ? -9.838 -1.650 37.536 1.00 88.56 392 ALA A O 1
ATOM 2985 N N . ASP A 1 393 ? -8.988 -3.723 37.376 1.00 86.56 393 ASP A N 1
ATOM 2986 C CA . ASP A 1 393 ? -8.041 -3.504 36.293 1.00 86.56 393 ASP A CA 1
ATOM 2987 C C . ASP A 1 393 ? -7.872 -4.835 35.541 1.00 86.56 393 ASP A C 1
ATOM 2989 O O . ASP A 1 393 ? -7.816 -5.904 36.172 1.00 86.56 393 ASP A O 1
ATOM 2993 N N . HIS A 1 394 ? -7.853 -4.786 34.214 1.00 90.88 394 HIS A N 1
ATOM 2994 C CA . HIS A 1 394 ? -7.585 -5.916 33.340 1.00 90.88 394 HIS A CA 1
ATOM 2995 C C . HIS A 1 394 ? -7.035 -5.453 31.989 1.00 90.88 394 HIS A C 1
ATOM 2997 O O . HIS A 1 394 ? -7.635 -4.611 31.334 1.00 90.88 394 HIS A O 1
ATOM 3003 N N . THR A 1 395 ? -5.971 -6.105 31.521 1.00 90.00 395 THR A N 1
ATOM 3004 C CA . THR A 1 395 ? -5.434 -5.919 30.166 1.00 90.00 395 THR A CA 1
ATOM 3005 C C . THR A 1 395 ? -5.537 -7.226 29.394 1.00 90.00 395 THR A C 1
ATOM 3007 O O . THR A 1 395 ? -4.834 -8.195 29.719 1.00 90.00 395 THR A O 1
ATOM 3010 N N . ALA A 1 396 ? -6.344 -7.242 28.336 1.00 91.81 396 ALA A N 1
ATOM 3011 C CA . ALA A 1 396 ? -6.290 -8.291 27.328 1.00 91.81 396 ALA A CA 1
ATOM 3012 C C . ALA A 1 396 ? -5.225 -7.928 26.284 1.00 91.81 396 ALA A C 1
ATOM 3014 O O . ALA A 1 396 ? -5.275 -6.868 25.668 1.00 91.81 396 ALA A O 1
ATOM 3015 N N . ARG A 1 397 ? -4.239 -8.812 26.111 1.00 91.38 397 ARG A N 1
ATOM 3016 C CA . ARG A 1 397 ? -3.133 -8.649 25.156 1.00 91.38 397 ARG A CA 1
ATOM 3017 C C . ARG A 1 397 ? -3.412 -9.487 23.923 1.00 91.38 397 ARG A C 1
ATOM 3019 O O . ARG A 1 397 ? -3.617 -10.694 24.064 1.00 91.38 397 ARG A O 1
ATOM 3026 N N . LEU A 1 398 ? -3.426 -8.865 22.753 1.00 94.25 398 LEU A N 1
ATOM 3027 C CA . LEU A 1 398 ? -3.842 -9.482 21.497 1.00 94.25 398 LEU A CA 1
ATOM 3028 C C . LEU A 1 398 ? -2.680 -9.502 20.498 1.00 94.25 398 LEU A C 1
ATOM 3030 O O . LEU A 1 398 ? -1.991 -8.495 20.348 1.00 94.25 398 LEU A O 1
ATOM 3034 N N . LYS A 1 399 ? -2.472 -10.651 19.850 1.00 92.69 399 LYS A N 1
ATOM 3035 C CA . LYS A 1 399 ? -1.637 -10.831 18.654 1.00 92.69 399 LYS A CA 1
ATOM 3036 C C . LYS A 1 399 ? -2.625 -10.989 17.496 1.00 92.69 399 LYS A C 1
ATOM 3038 O O . LYS A 1 399 ? -3.288 -12.022 17.413 1.00 92.69 399 LYS A O 1
ATOM 3043 N N . VAL A 1 400 ? -2.839 -9.925 16.725 1.00 94.56 400 VAL A N 1
ATOM 3044 C CA . VAL A 1 400 ? -3.922 -9.829 15.734 1.00 94.56 400 VAL A CA 1
ATOM 3045 C C . VAL A 1 400 ? -3.377 -10.054 14.327 1.00 94.56 400 VAL A C 1
ATOM 3047 O O . VAL A 1 400 ? -2.383 -9.439 13.948 1.00 94.56 400 VAL A O 1
ATOM 3050 N N . TYR A 1 401 ? -4.065 -10.900 13.566 1.00 92.75 401 TYR A N 1
ATOM 3051 C CA . TYR A 1 401 ? -3.732 -11.301 12.203 1.00 92.75 401 TYR A CA 1
ATOM 3052 C C . TYR A 1 401 ? -4.936 -11.153 11.277 1.00 92.75 401 TYR A C 1
ATOM 3054 O O . TYR A 1 401 ? -6.071 -11.386 11.705 1.00 92.75 401 TYR A O 1
ATOM 3062 N N . ALA A 1 402 ? -4.672 -10.901 10.001 1.00 93.50 402 ALA A N 1
ATOM 3063 C CA . ALA A 1 402 ? -5.614 -11.141 8.920 1.00 93.50 402 ALA A CA 1
ATOM 3064 C C . ALA A 1 402 ? -4.895 -11.858 7.766 1.00 93.50 402 ALA A C 1
ATOM 3066 O O . ALA A 1 402 ? -3.667 -11.922 7.727 1.00 93.50 402 ALA A O 1
ATOM 3067 N N . ALA A 1 403 ? -5.657 -12.475 6.864 1.00 90.19 403 ALA A N 1
ATOM 3068 C CA . ALA A 1 403 ? -5.066 -13.241 5.768 1.00 90.19 403 ALA A CA 1
ATOM 3069 C C . ALA A 1 403 ? -4.586 -12.346 4.613 1.00 90.19 403 ALA A C 1
ATOM 3071 O O . ALA A 1 403 ? -3.773 -12.778 3.804 1.00 90.19 403 ALA A O 1
ATOM 3072 N N . GLU A 1 404 ? -5.081 -11.119 4.529 1.00 92.50 404 GLU A N 1
ATOM 3073 C CA . GLU A 1 404 ? -4.902 -10.240 3.376 1.00 92.50 404 GLU A CA 1
ATOM 3074 C C . GLU A 1 404 ? -4.728 -8.799 3.861 1.00 92.50 404 GLU A C 1
ATOM 3076 O O . GLU A 1 404 ? -5.120 -8.470 4.990 1.00 92.50 404 GLU A O 1
ATOM 3081 N N . ASN A 1 405 ? -4.226 -7.912 2.996 1.00 91.88 405 ASN A N 1
ATOM 3082 C CA . ASN A 1 405 ? -4.346 -6.472 3.232 1.00 91.88 405 ASN A CA 1
ATOM 3083 C C . ASN A 1 405 ? -5.818 -6.154 3.472 1.00 91.88 405 ASN A C 1
ATOM 3085 O O . ASN A 1 405 ? -6.653 -6.441 2.620 1.00 91.88 405 ASN A O 1
ATOM 3089 N N . SER A 1 406 ? -6.165 -5.610 4.629 1.00 93.81 406 SER A N 1
ATOM 3090 C CA . SER A 1 406 ? -7.570 -5.483 5.004 1.00 93.81 406 SER A CA 1
ATOM 3091 C C . SER A 1 406 ? -7.826 -4.332 5.958 1.00 93.81 406 SER A C 1
ATOM 3093 O O . SER A 1 406 ? -6.944 -3.845 6.666 1.00 93.81 406 SER A O 1
ATOM 3095 N N . ILE A 1 407 ? -9.067 -3.864 5.932 1.00 93.44 407 ILE A N 1
ATOM 3096 C CA . ILE A 1 407 ? -9.562 -2.784 6.768 1.00 93.44 407 ILE A CA 1
ATOM 3097 C C . ILE A 1 407 ? -10.665 -3.369 7.636 1.00 93.44 407 ILE A C 1
ATOM 3099 O O . ILE A 1 407 ? -11.687 -3.839 7.138 1.00 93.44 407 ILE A O 1
ATOM 3103 N N . HIS A 1 408 ? -10.459 -3.319 8.945 1.00 96.19 408 HIS A N 1
ATOM 3104 C CA . HIS A 1 408 ? -11.404 -3.812 9.933 1.00 96.19 408 HIS A CA 1
ATOM 3105 C C . HIS A 1 408 ? -11.970 -2.648 10.732 1.00 96.19 408 HIS A C 1
ATOM 3107 O O . HIS A 1 408 ? -11.229 -1.821 11.269 1.00 96.19 408 HIS A O 1
ATOM 3113 N N . ARG A 1 409 ? -13.289 -2.617 10.884 1.00 96.31 409 ARG A N 1
ATOM 3114 C CA . ARG A 1 409 ? -13.987 -1.684 11.760 1.00 96.31 409 ARG A CA 1
ATOM 3115 C C . ARG A 1 409 ? -14.603 -2.443 12.921 1.00 96.31 409 ARG A C 1
ATOM 3117 O O . ARG A 1 409 ? -15.523 -3.232 12.727 1.00 96.31 409 ARG A O 1
ATOM 3124 N N . PHE A 1 410 ? -14.133 -2.195 14.139 1.00 97.19 410 PHE A N 1
ATOM 3125 C CA . PHE A 1 410 ? -14.619 -2.922 15.315 1.00 97.19 410 PHE A CA 1
ATOM 3126 C C . PHE A 1 410 ? -14.713 -2.070 16.577 1.00 97.19 410 PHE A C 1
ATOM 3128 O O . PHE A 1 410 ? -14.214 -0.951 16.647 1.00 97.19 410 PHE A O 1
ATOM 3135 N N . ARG A 1 411 ? -15.346 -2.608 17.619 1.00 96.81 411 ARG A N 1
ATOM 3136 C CA . ARG A 1 411 ? -15.340 -2.048 18.978 1.00 96.81 411 ARG A CA 1
ATOM 3137 C C . ARG A 1 411 ? -14.934 -3.119 19.965 1.00 96.81 411 ARG A C 1
ATOM 3139 O O . ARG A 1 411 ? -15.405 -4.246 19.859 1.00 96.81 411 ARG A O 1
ATOM 3146 N N . ALA A 1 412 ? -14.144 -2.758 20.970 1.00 95.75 412 ALA A N 1
ATOM 3147 C CA . ALA A 1 412 ? -14.075 -3.594 22.159 1.00 95.75 412 ALA A CA 1
ATOM 3148 C C . ALA A 1 412 ? -15.327 -3.343 23.009 1.00 95.75 412 ALA A C 1
ATOM 3150 O O . ALA A 1 412 ? -15.702 -2.189 23.239 1.00 95.75 412 ALA A O 1
ATOM 3151 N N . VAL A 1 413 ? -15.973 -4.416 23.462 1.00 95.69 413 VAL A N 1
ATOM 3152 C CA . VAL A 1 413 ? -17.208 -4.383 24.248 1.00 95.69 413 VAL A CA 1
ATOM 3153 C C . VAL A 1 413 ? -17.042 -5.229 25.503 1.00 95.69 413 VAL A C 1
ATOM 3155 O O . VAL A 1 413 ? -16.753 -6.419 25.444 1.00 95.69 413 VAL A O 1
ATOM 3158 N N . ALA A 1 414 ? -17.249 -4.605 26.657 1.00 94.31 414 ALA A N 1
ATOM 3159 C CA . ALA A 1 414 ? -17.300 -5.247 27.959 1.00 94.31 414 ALA A CA 1
ATOM 3160 C C . ALA A 1 414 ? -18.760 -5.358 28.416 1.00 94.31 414 ALA A C 1
ATOM 3162 O O . ALA A 1 414 ? -19.475 -4.353 28.482 1.00 94.31 414 ALA A O 1
ATOM 3163 N N . ARG A 1 415 ? -19.198 -6.572 28.756 1.00 94.12 415 ARG A N 1
ATOM 3164 C CA . ARG A 1 415 ? -20.520 -6.855 29.336 1.00 94.12 415 ARG A CA 1
ATOM 3165 C C . ARG A 1 415 ? -20.350 -7.243 30.797 1.00 94.12 415 ARG A C 1
ATOM 3167 O O . ARG A 1 415 ? -19.514 -8.091 31.107 1.00 94.12 415 ARG A O 1
ATOM 3174 N N . PHE A 1 416 ? -21.129 -6.645 31.687 1.00 94.25 416 PHE A N 1
ATOM 3175 C CA . PHE A 1 416 ? -21.034 -6.870 33.130 1.00 94.25 416 PHE A CA 1
ATOM 3176 C C . PHE A 1 416 ? -22.191 -7.729 33.643 1.00 94.25 416 PHE A C 1
ATOM 3178 O O . PHE A 1 416 ? -23.259 -7.779 33.036 1.00 94.25 416 PHE A O 1
ATOM 3185 N N . ALA A 1 417 ? -21.990 -8.365 34.798 1.00 93.31 417 ALA A N 1
ATOM 3186 C CA . ALA A 1 417 ? -22.971 -9.258 35.425 1.00 93.31 417 ALA A CA 1
ATOM 3187 C C . ALA A 1 417 ? -24.279 -8.572 35.844 1.00 93.31 417 ALA A C 1
ATOM 3189 O O . ALA A 1 417 ? -25.283 -9.242 36.080 1.00 93.31 417 ALA A O 1
ATOM 3190 N N . ASP A 1 418 ? -24.277 -7.244 35.960 1.00 90.50 418 ASP A N 1
ATOM 3191 C CA . ASP A 1 418 ? -25.481 -6.446 36.198 1.00 90.50 418 ASP A CA 1
ATOM 3192 C C . ASP A 1 418 ? -26.252 -6.116 34.904 1.00 90.50 418 ASP A C 1
ATOM 3194 O O . ASP A 1 418 ? -27.249 -5.395 34.944 1.00 90.50 418 ASP A O 1
ATOM 3198 N N . GLY A 1 419 ? -25.804 -6.647 33.761 1.00 90.12 419 GLY A N 1
ATOM 3199 C CA . GLY A 1 419 ? -26.382 -6.433 32.436 1.00 90.12 419 GLY A CA 1
ATOM 3200 C C . GLY A 1 419 ? -25.937 -5.136 31.758 1.00 90.12 419 GLY A C 1
ATOM 3201 O O . GLY A 1 419 ? -26.297 -4.911 30.602 1.00 90.12 419 GLY A O 1
ATOM 3202 N N . SER A 1 420 ? -25.159 -4.285 32.435 1.00 91.50 420 SER A N 1
ATOM 3203 C CA . SER A 1 420 ? -24.621 -3.065 31.833 1.00 91.50 420 SER A CA 1
ATOM 3204 C C . SER A 1 420 ? -23.517 -3.387 30.817 1.00 91.50 420 SER A C 1
ATOM 3206 O O . SER A 1 420 ? -22.873 -4.439 30.868 1.00 91.50 420 SER A O 1
ATOM 3208 N N . THR A 1 421 ? -23.296 -2.482 29.861 1.00 91.12 421 THR A N 1
ATOM 3209 C CA . THR A 1 421 ? -22.295 -2.659 28.800 1.00 91.12 421 THR A CA 1
ATOM 3210 C C . THR A 1 421 ? -21.465 -1.405 28.602 1.00 91.12 421 THR A C 1
ATOM 3212 O O . THR A 1 421 ? -21.990 -0.291 28.622 1.00 91.12 421 THR A O 1
ATOM 3215 N N . ARG A 1 422 ? -20.174 -1.590 28.343 1.00 90.81 422 ARG A N 1
ATOM 3216 C CA . ARG A 1 422 ? -19.228 -0.529 28.006 1.00 90.81 422 ARG A CA 1
ATOM 3217 C C . ARG A 1 422 ? -18.578 -0.849 26.671 1.00 90.81 422 ARG A C 1
ATOM 3219 O O . ARG A 1 422 ? -18.196 -1.990 26.453 1.00 90.81 422 ARG A O 1
ATOM 3226 N N . GLN A 1 423 ? -18.427 0.144 25.805 1.00 91.94 423 GLN A N 1
ATOM 3227 C CA . GLN A 1 423 ? -17.771 -0.031 24.514 1.00 91.94 423 GLN A CA 1
ATOM 3228 C C . GLN A 1 423 ? -16.794 1.104 24.229 1.00 91.94 423 GLN A C 1
ATOM 3230 O O . GLN A 1 423 ? -16.922 2.205 24.773 1.00 91.94 423 GLN A O 1
ATOM 3235 N N . THR A 1 424 ? -15.822 0.832 23.368 1.00 89.94 424 THR A N 1
ATOM 3236 C CA . THR A 1 424 ? -14.880 1.840 22.879 1.00 89.94 424 THR A CA 1
ATOM 3237 C C . THR A 1 424 ? -15.499 2.694 21.773 1.00 89.94 424 THR A C 1
ATOM 323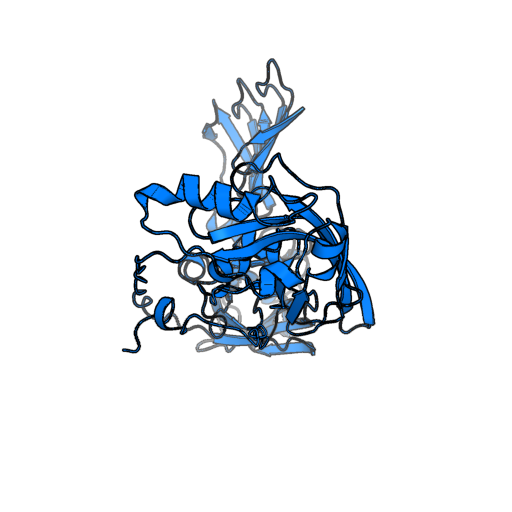9 O O . THR A 1 424 ? -16.574 2.397 21.231 1.00 89.94 424 THR A O 1
ATOM 3242 N N . LYS A 1 425 ? -14.786 3.758 21.382 1.00 87.19 425 LYS A N 1
ATOM 3243 C CA . LYS A 1 425 ? -14.949 4.341 20.043 1.00 87.19 425 LYS A CA 1
ATOM 3244 C C . LYS A 1 425 ? -14.752 3.240 18.981 1.00 87.19 425 LYS A C 1
ATOM 3246 O O . LYS A 1 425 ? -14.063 2.257 19.278 1.00 87.19 425 LYS A O 1
ATOM 3251 N N . PRO A 1 426 ? -15.364 3.366 17.789 1.00 92.75 426 PRO A N 1
ATOM 3252 C CA . PRO A 1 426 ? -15.038 2.457 16.703 1.00 92.75 426 PRO A CA 1
ATOM 3253 C C . PRO A 1 426 ? -13.539 2.556 16.410 1.00 92.75 426 PRO A C 1
ATOM 3255 O O . PRO A 1 426 ? -12.972 3.647 16.420 1.00 92.75 426 PRO A O 1
ATOM 3258 N N . VAL A 1 427 ? -12.911 1.408 16.216 1.00 92.69 427 VAL A N 1
ATOM 3259 C CA . VAL A 1 427 ? -11.510 1.238 15.855 1.00 92.69 427 VAL A CA 1
ATOM 3260 C C . VAL A 1 427 ? -11.476 0.936 14.367 1.00 92.69 427 VAL A C 1
ATOM 3262 O O . VAL A 1 427 ? -12.088 -0.036 13.931 1.00 92.69 427 VAL A O 1
ATOM 3265 N N . MET A 1 428 ? -10.790 1.780 13.609 1.00 93.25 428 MET A N 1
ATOM 3266 C CA . MET A 1 428 ? -10.398 1.533 12.230 1.00 93.25 428 MET A CA 1
ATOM 3267 C C . MET A 1 428 ? -9.009 0.907 12.263 1.00 93.25 428 MET A C 1
ATOM 3269 O O . MET A 1 428 ? -8.042 1.556 12.661 1.00 93.25 428 MET A O 1
ATOM 3273 N N . TYR A 1 429 ? -8.918 -0.366 11.911 1.00 95.38 429 TYR A N 1
ATOM 3274 C CA . TYR A 1 429 ? -7.671 -1.109 11.891 1.00 95.38 429 TYR A CA 1
ATOM 3275 C C . TYR A 1 429 ? -7.282 -1.444 10.455 1.00 95.38 429 TYR A C 1
ATOM 3277 O O . TYR A 1 429 ? -8.026 -2.120 9.752 1.00 95.38 429 TYR A O 1
ATOM 3285 N N . TYR A 1 430 ? -6.110 -0.972 10.052 1.00 92.56 430 TYR A N 1
ATOM 3286 C CA . TYR A 1 430 ? -5.523 -1.183 8.738 1.00 92.56 430 TYR A CA 1
ATOM 3287 C C . TYR A 1 430 ? -4.465 -2.280 8.852 1.00 92.56 430 TYR A C 1
ATOM 3289 O O . TYR A 1 430 ? -3.375 -2.023 9.357 1.00 92.56 430 TYR A O 1
ATOM 3297 N N . HIS A 1 431 ? -4.799 -3.504 8.451 1.00 93.38 431 HIS A N 1
ATOM 3298 C CA . HIS A 1 431 ? -3.878 -4.637 8.441 1.00 93.38 431 HIS A CA 1
ATOM 3299 C C . HIS A 1 431 ? -3.156 -4.718 7.097 1.00 93.38 431 HIS A C 1
ATOM 3301 O O . HIS A 1 431 ? -3.796 -4.683 6.045 1.00 93.38 431 HIS A O 1
ATOM 3307 N N . VAL A 1 432 ? -1.834 -4.866 7.140 1.00 89.56 432 VAL A N 1
ATOM 3308 C CA . VAL A 1 432 ? -1.005 -5.068 5.950 1.00 89.56 432 VAL A CA 1
ATOM 3309 C C . VAL A 1 432 ? -0.380 -6.456 6.016 1.00 89.56 432 VAL A C 1
ATOM 3311 O O . VAL A 1 432 ? 0.368 -6.760 6.944 1.00 89.56 432 VAL A O 1
ATOM 3314 N N . ARG A 1 433 ? -0.721 -7.268 5.018 1.00 90.19 433 ARG A N 1
ATOM 3315 C CA . ARG A 1 433 ? -0.110 -8.542 4.647 1.00 90.19 433 ARG A CA 1
ATOM 3316 C C . ARG A 1 433 ? -0.098 -8.598 3.115 1.00 90.19 433 ARG A C 1
ATOM 3318 O O . ARG A 1 433 ? -1.090 -9.025 2.512 1.00 90.19 433 ARG A O 1
ATOM 3325 N N . PRO A 1 434 ? 0.966 -8.101 2.469 1.00 88.00 434 PRO A N 1
ATOM 3326 C CA . PRO A 1 434 ? 1.123 -8.220 1.031 1.00 88.00 434 PRO A CA 1
ATOM 3327 C C . PRO A 1 434 ? 1.229 -9.694 0.636 1.00 88.00 434 PRO A C 1
ATOM 3329 O O . PRO A 1 434 ? 1.654 -10.524 1.443 1.00 88.00 434 PRO A O 1
ATOM 3332 N N . ARG A 1 435 ? 0.839 -10.029 -0.595 1.00 86.62 435 ARG A N 1
ATOM 3333 C CA . ARG A 1 435 ? 1.108 -11.361 -1.142 1.00 86.62 435 ARG A CA 1
ATOM 3334 C C . ARG A 1 435 ? 2.534 -11.437 -1.680 1.00 86.62 435 ARG A C 1
ATOM 3336 O O . ARG A 1 435 ? 3.087 -10.432 -2.134 1.00 86.62 435 ARG A O 1
ATOM 3343 N N . ASP A 1 436 ? 3.087 -12.642 -1.663 1.00 83.00 436 ASP A N 1
ATOM 3344 C CA . ASP A 1 436 ? 4.266 -12.979 -2.452 1.00 83.00 436 ASP A CA 1
ATOM 3345 C C . ASP A 1 436 ? 3.799 -13.397 -3.857 1.00 83.00 436 ASP A C 1
ATOM 3347 O O . ASP A 1 436 ? 3.118 -14.424 -3.978 1.00 83.00 436 ASP A O 1
ATOM 3351 N N . PRO A 1 437 ? 4.033 -12.576 -4.896 1.00 81.38 437 PRO A N 1
ATOM 3352 C CA . PRO A 1 437 ? 3.478 -12.832 -6.208 1.00 81.38 437 PRO A CA 1
ATOM 3353 C C . PRO A 1 437 ? 4.151 -14.038 -6.856 1.00 81.38 437 PRO A C 1
ATOM 3355 O O . PRO A 1 437 ? 5.372 -14.157 -6.873 1.00 81.38 437 PRO A O 1
ATOM 3358 N N . LEU A 1 438 ? 3.359 -14.909 -7.479 1.00 82.00 438 LEU A N 1
ATOM 3359 C CA . LEU A 1 438 ? 3.883 -16.110 -8.151 1.00 82.00 438 LEU A CA 1
ATOM 3360 C C . LEU A 1 438 ? 4.496 -15.826 -9.536 1.00 82.00 438 LEU A C 1
ATOM 3362 O O . LEU A 1 438 ? 4.839 -16.762 -10.263 1.00 82.00 438 LEU A O 1
ATOM 3366 N N . HIS A 1 439 ? 4.587 -14.555 -9.935 1.00 84.94 439 HIS A N 1
ATOM 3367 C CA . HIS A 1 439 ? 5.113 -14.160 -11.238 1.00 84.94 439 HIS A CA 1
ATOM 3368 C C . HIS A 1 439 ? 6.618 -14.413 -11.318 1.00 84.94 439 HIS A C 1
ATOM 3370 O O . HIS A 1 439 ? 7.396 -13.849 -10.553 1.00 84.94 439 HIS A O 1
ATOM 3376 N N . VAL A 1 440 ? 7.024 -15.225 -12.291 1.00 82.38 440 VAL A N 1
ATOM 3377 C CA . VAL A 1 440 ? 8.431 -15.464 -12.612 1.00 82.38 440 VAL A CA 1
ATOM 3378 C C . VAL A 1 440 ? 8.719 -14.799 -13.958 1.00 82.38 440 VAL A C 1
ATOM 3380 O O . VAL A 1 440 ? 8.055 -15.155 -14.936 1.00 82.38 440 VAL A O 1
ATOM 3383 N N . PRO A 1 441 ? 9.676 -13.855 -14.033 1.00 83.00 441 PRO A N 1
ATOM 3384 C CA . PRO A 1 441 ? 10.055 -13.215 -15.289 1.00 83.00 441 PRO A CA 1
ATOM 3385 C C . PRO A 1 441 ? 10.455 -14.231 -16.368 1.00 83.00 441 PRO A C 1
ATOM 3387 O O . PRO A 1 441 ? 11.221 -15.154 -16.093 1.00 83.00 441 PRO A O 1
ATOM 3390 N N . GLU A 1 442 ? 10.000 -14.044 -17.608 1.00 81.06 442 GLU A N 1
ATOM 3391 C CA . GLU A 1 442 ? 10.303 -14.953 -18.718 1.00 81.06 442 GLU A CA 1
ATOM 3392 C C . GLU A 1 442 ? 11.782 -14.870 -19.112 1.00 81.06 442 GLU A C 1
ATOM 3394 O O . GLU A 1 442 ? 12.286 -13.806 -19.486 1.00 81.06 442 GLU A O 1
ATOM 3399 N N . GLU A 1 443 ? 12.492 -15.996 -19.064 1.00 73.88 443 GLU A N 1
ATOM 3400 C CA . GLU A 1 443 ? 13.880 -16.070 -19.520 1.00 73.88 443 GLU A CA 1
ATOM 3401 C C . GLU A 1 443 ? 13.981 -15.991 -21.055 1.00 73.88 443 GLU A C 1
ATOM 3403 O O . GLU A 1 443 ? 13.188 -16.610 -21.769 1.00 73.88 443 GLU A O 1
ATOM 3408 N N . PRO A 1 444 ? 14.972 -15.263 -21.601 1.00 69.50 444 PRO A N 1
ATOM 3409 C CA . PRO A 1 444 ? 15.161 -15.181 -23.043 1.00 69.50 444 PRO A CA 1
ATOM 3410 C C . PRO A 1 444 ? 15.743 -16.484 -23.619 1.00 69.50 444 PRO A C 1
ATOM 3412 O O . PRO A 1 444 ? 16.673 -17.061 -23.062 1.00 69.50 444 PRO A O 1
ATOM 3415 N N . ASP A 1 445 ? 15.311 -16.862 -24.830 1.00 61.44 445 ASP A N 1
ATOM 3416 C CA . ASP A 1 445 ? 15.809 -18.037 -25.583 1.00 61.44 445 ASP A CA 1
ATOM 3417 C C . ASP A 1 445 ? 17.343 -18.059 -25.793 1.00 61.44 445 ASP A C 1
ATOM 3419 O O . ASP A 1 445 ? 17.932 -19.094 -26.112 1.00 61.44 445 ASP A O 1
ATOM 3423 N N . GLY A 1 446 ? 17.998 -16.900 -25.678 1.00 59.56 446 GLY A N 1
ATOM 3424 C CA . GLY A 1 446 ? 19.436 -16.707 -25.837 1.00 59.56 446 GLY A CA 1
ATOM 3425 C C . GLY A 1 446 ? 20.089 -16.178 -24.564 1.00 59.56 446 GLY A C 1
ATOM 3426 O O . GLY A 1 446 ? 20.666 -15.092 -24.595 1.00 59.56 446 GLY A O 1
ATOM 3427 N N . CYS A 1 447 ? 19.991 -16.916 -23.461 1.00 58.25 447 CYS A N 1
ATOM 3428 C CA . CYS A 1 447 ? 20.802 -16.673 -22.271 1.00 58.25 447 CYS A CA 1
ATOM 3429 C C . CYS A 1 447 ? 22.166 -17.366 -22.441 1.00 58.25 447 CYS A C 1
ATOM 3431 O O . CYS A 1 447 ? 22.235 -18.583 -22.598 1.00 58.25 447 CYS A O 1
ATOM 3433 N N . TYR A 1 448 ? 23.256 -16.593 -22.482 1.00 59.81 448 TYR A N 1
ATOM 3434 C CA . TYR A 1 448 ? 24.616 -17.132 -22.680 1.00 59.81 448 TYR A CA 1
ATOM 3435 C C . TYR A 1 448 ? 25.491 -17.060 -21.423 1.00 59.81 448 TYR A C 1
ATOM 3437 O O . TYR A 1 448 ? 26.650 -17.465 -21.473 1.00 59.81 448 TYR A O 1
ATOM 3445 N N . LEU A 1 449 ? 24.948 -16.560 -20.311 1.00 52.34 449 LEU A N 1
ATOM 3446 C CA . LEU A 1 449 ? 25.563 -16.712 -18.997 1.00 52.34 449 LEU A CA 1
ATOM 3447 C C . LEU A 1 449 ? 24.842 -17.822 -18.239 1.00 52.34 449 LEU A C 1
ATOM 3449 O O . LEU A 1 449 ? 23.618 -17.801 -18.177 1.00 52.34 449 LEU A O 1
ATOM 3453 N N . ASP A 1 450 ? 25.596 -18.746 -17.645 1.00 43.84 450 ASP A N 1
ATOM 3454 C CA . ASP A 1 450 ? 25.062 -19.608 -16.587 1.00 43.84 450 ASP A CA 1
ATOM 3455 C C . ASP A 1 450 ? 24.690 -18.735 -15.377 1.00 43.84 450 ASP A C 1
ATOM 3457 O O . ASP A 1 450 ? 25.440 -17.819 -15.016 1.00 43.84 450 ASP A O 1
ATOM 3461 N N . ASP A 1 451 ? 23.607 -19.093 -14.678 1.00 42.50 451 ASP A N 1
ATOM 3462 C CA . ASP A 1 451 ? 23.192 -18.496 -13.394 1.00 42.50 451 ASP A CA 1
ATOM 3463 C C . ASP A 1 451 ? 24.326 -18.439 -12.357 1.00 42.50 451 ASP A C 1
ATOM 3465 O O . ASP A 1 451 ? 24.254 -17.692 -11.387 1.00 42.50 451 ASP A O 1
ATOM 3469 N N . ALA A 1 452 ? 25.403 -19.210 -12.558 1.00 38.75 452 ALA A N 1
ATOM 3470 C CA . ALA A 1 452 ? 26.594 -19.316 -11.717 1.00 38.75 452 ALA A CA 1
ATOM 3471 C C . ALA A 1 452 ? 27.323 -17.992 -11.420 1.00 38.75 452 ALA A C 1
ATOM 3473 O O . ALA A 1 452 ? 28.130 -17.962 -10.493 1.00 38.75 452 ALA A O 1
ATOM 3474 N N . ILE A 1 453 ? 27.052 -16.912 -12.159 1.00 43.50 453 ILE A N 1
ATOM 3475 C CA . ILE A 1 453 ? 27.579 -15.574 -11.829 1.00 43.50 453 ILE A CA 1
ATOM 3476 C C . ILE A 1 453 ? 26.761 -14.911 -10.698 1.00 43.50 453 ILE A C 1
ATOM 3478 O O . ILE A 1 453 ? 27.270 -14.025 -10.018 1.00 43.50 453 ILE A O 1
ATOM 3482 N N . PHE A 1 454 ? 25.539 -15.393 -10.428 1.00 40.12 454 PHE A N 1
ATOM 3483 C CA . PHE A 1 454 ? 24.604 -14.838 -9.440 1.00 40.12 454 PHE A CA 1
ATOM 3484 C C . PHE A 1 454 ? 23.974 -15.860 -8.464 1.00 40.12 454 PHE A C 1
ATOM 3486 O O . PHE A 1 454 ? 23.188 -15.449 -7.614 1.00 40.12 454 PHE A O 1
ATOM 3493 N N . VAL A 1 455 ? 24.301 -17.164 -8.505 1.00 32.06 455 VAL A N 1
ATOM 3494 C CA . VAL A 1 455 ? 23.803 -18.120 -7.486 1.00 32.06 455 VAL A CA 1
ATOM 3495 C C . VAL A 1 455 ? 24.473 -17.823 -6.130 1.00 32.06 455 VAL A C 1
ATOM 3497 O O . VAL A 1 455 ? 25.692 -18.004 -6.023 1.00 32.06 455 VAL A O 1
ATOM 3500 N N . PRO A 1 456 ? 23.739 -17.432 -5.064 1.00 32.66 456 PRO A N 1
ATOM 3501 C CA . PRO A 1 456 ? 24.301 -17.471 -3.717 1.00 32.66 456 PRO A CA 1
ATOM 3502 C C . PRO A 1 456 ? 24.659 -18.932 -3.412 1.00 32.66 456 PRO A C 1
ATOM 3504 O O . PRO A 1 456 ? 23.891 -19.827 -3.771 1.00 32.66 456 PRO A O 1
ATOM 3507 N N . PRO A 1 457 ? 25.822 -19.228 -2.812 1.00 28.12 457 PRO A N 1
ATOM 3508 C CA . PRO A 1 457 ? 26.282 -20.605 -2.676 1.00 28.12 457 PRO A CA 1
ATOM 3509 C C . PRO A 1 457 ? 25.198 -21.476 -2.025 1.00 28.12 457 PRO A C 1
ATOM 3511 O O . PRO A 1 457 ? 24.663 -21.127 -0.974 1.00 28.12 457 PRO A O 1
ATOM 3514 N N . ARG A 1 458 ? 24.873 -22.618 -2.654 1.00 32.19 458 ARG A N 1
ATOM 3515 C CA . ARG A 1 458 ? 24.187 -23.712 -1.952 1.00 32.19 458 ARG A CA 1
ATOM 3516 C C . ARG A 1 458 ? 25.090 -24.148 -0.795 1.00 32.19 458 ARG A C 1
ATOM 3518 O O . ARG A 1 458 ? 26.282 -24.344 -1.031 1.00 32.19 458 ARG A O 1
ATOM 3525 N N . GLU A 1 459 ? 24.493 -24.252 0.393 1.00 33.56 459 GLU A N 1
ATOM 3526 C CA . GLU A 1 459 ? 25.105 -24.640 1.679 1.00 33.56 459 GLU A CA 1
ATOM 3527 C C . GLU A 1 459 ? 26.185 -25.731 1.605 1.00 33.56 459 GLU A C 1
ATOM 3529 O O . GLU A 1 459 ? 25.999 -26.730 0.864 1.00 33.56 459 GLU A O 1
#

pLDDT: mean 81.34, std 17.05, range [28.12, 98.19]

Radius of gyration: 28.91 Å; chains: 1; bounding box: 68×64×77 Å

Sequence (459 aa):
GVRIEADGTRTEATFVEGIAQGEGRQTTADGSIYEGGFRDGLRHGRATVRLPGGTTYASQWRAGVEIGGRRPDVMADALVGGLLRAQAGGGDAGKVELSVSVDQRITRQADMQYAGAVYDEHIEIYPGNAGMVESWLGEATISPNSYDSLYGAIDWEDAPSYMLVDLKTADGSRVRLDALELQVEDSQVYRKPFLSILEHRGCIGFRPGFSFANNGWGPAAGGRLAIEFFNEDDPDRASRTFEVAVADFDEGLDVSLRSTLDEAGVDTRALERARFTCASEAELPQCHERVVGSLQLGEIRDLIAGDVTLSLGVRGSFTYSWADDRGNSYEATEPMEASLQLGAIETEVMVAEYGDGFGDPPAALRYQEIRLPSDDSNYVVDLTLRGNRTLADHTARLKVYAAENSIHRFRAVARFADGSTRQTKPVMYYHVRPRDPLHVPEEPDGCYLDDAIFVPPRE

Foldseek 3Di:
DWDADPLRKIKAADDDPNAHAAWIWIQGSQRKIWTGGDDRNADAAWIWIQHLLRDIWIFGDDRNDTPDTDDDPPVVSNFDPDDQCVQDPDDPQNQKTKDKAFPPVVLVVALWHWHWGDDPQAIEIETPDPQVVCLVVQVDAAEQCCCCVPPVSHPLVQRFTKMKIKMAGPVLAWFFFPFKKKFFADFAFDQDWRWHKAAPDAFQFAQQKIKIFTLANWKWAFKKWFKWKAAPVHRVRIFHTDIDTDHIDDGMDIDHCLVVQVVLFWPLVCLRVDDQEDPAPVCQVVSVCVVLVVGRRHRCSVSFYDRFWRKIKMWGKMWTKTATPVGDIDIDIHIYIYIGGSGGYDDDDADDDDDDDDDDDDDDDDADEAEDERHDRRDMGTQDDPDGSGDNIDMHIHGYDYPHFMWIWIWTKIAGPVRDIHIDRIYTYGDHRGHDRPDDDDDDPDRPDDCVSPDDDDD

Secondary structure (DSSP, 8-state):
-EEE-TTS-EEEEEEETTEEEEEEEEE-TTS-EEEEEEETTEEEEEEEEE-TTS-EEEEEEETTEEEEE----HHHHTT-TTTGGGG--SSSGGGEEEEEEE-HHHHTTSSS-EEEEE-SS-EEEEES-HHHHHHHTT-SPB-THHHHHHTTTS-GGG--EEEEEEEEETTS--EEEEEEEEEEEEEEE-----EEEEE--SSSS---EEEEEE-SSS-BEEEEEEEEEE-SSSTT-EEEEEEEEE--BSSEEEEE-HHHHHHTTB-HHHHHH---B-S-GGGHHHHHHHHHHHS-BGGGTTT-B-SSEEEEEEEEEEEEEEE-TTS-EEEEEEEEEEEEEEEE-B-------PPPPPPPPP----PEEEEE-SSEEEEEEE----S-SEESEEEEEEEEEESSSEEEEEEEEEEETTS-EEEPPPEEEEE---------PPPPTT--S-GGGTPPPP-